Protein AF-0000000087013399 (afdb_homodimer)

Radius of gyration: 27.95 Å; Cα contacts (8 Å, |Δi|>4): 1144; chains: 2; bounding box: 46×100×59 Å

Nearest PDB structures (foldseek):
  3s5u-assembly1_G  TM=5.542E-01  e=2.482E-01  Enterococcus faecalis ATCC 4200
  5x6u-assembly1_B  TM=4.278E-01  e=9.136E-01  Homo sapiens
  2v7z-assembly2_B  TM=1.656E-01  e=6.035E-01  Rattus norvegicus
  7crw-assembly1_C  TM=3.397E-01  e=5.090E+00  Rattus norvegicus
  3s5u-assembly1_G  TM=5.541E-01  e=2.491E-01  Enterococcus faecalis ATCC 4200

Solvent-accessible surface area (backbone atoms only — not comparable to full-atom values): 28452 Å² total; per-residue (Å²): 86,38,39,37,38,40,44,94,94,44,77,40,62,33,52,67,58,29,40,67,35,60,33,93,57,11,62,61,50,52,52,48,52,45,46,52,38,42,34,59,43,66,54,72,89,50,44,84,62,46,81,42,36,91,44,35,67,63,28,42,49,51,43,49,40,51,49,52,30,49,46,39,20,48,55,25,53,51,17,53,41,70,44,76,39,35,36,36,37,42,48,92,44,37,34,37,41,37,38,34,59,43,40,41,49,49,60,49,69,44,77,70,57,76,78,83,84,69,41,69,41,70,67,19,29,45,52,49,42,52,55,52,58,72,69,50,85,60,39,47,60,47,52,41,54,64,32,43,25,12,42,44,24,72,45,22,53,36,33,31,52,50,93,76,70,87,68,39,59,60,58,59,42,21,56,49,20,59,35,46,51,70,41,71,37,58,59,72,41,73,51,73,57,97,89,37,43,35,39,29,36,94,77,14,37,26,46,71,90,22,52,34,40,68,54,56,39,38,60,43,38,49,50,54,50,47,53,50,36,69,70,43,41,72,57,25,30,40,37,33,28,44,82,64,59,69,43,32,73,70,47,47,54,52,47,51,54,44,60,72,66,33,51,38,34,47,29,42,23,17,54,64,53,77,87,74,134,85,38,40,36,35,39,43,93,94,43,78,40,61,33,53,66,58,30,38,66,33,60,33,94,58,11,63,60,48,51,51,48,52,44,44,52,38,41,34,59,44,66,54,71,88,52,46,87,61,44,80,43,36,91,45,35,67,63,29,41,49,51,44,49,39,50,48,51,29,50,45,40,21,49,54,25,52,49,17,54,41,70,45,75,38,36,37,34,38,42,48,92,43,38,34,37,40,36,38,34,59,43,45,42,49,50,59,49,69,44,79,69,58,76,77,82,85,68,41,69,42,71,66,20,29,44,51,50,43,53,54,53,59,72,68,50,85,59,39,46,60,47,50,41,54,65,33,43,26,11,44,45,24,72,44,22,53,36,33,31,54,49,93,75,69,88,68,38,59,61,58,60,42,22,56,51,21,59,34,46,49,69,40,71,37,58,60,72,41,73,50,73,56,97,89,38,44,35,38,30,37,94,79,14,36,26,46,71,91,22,52,33,40,68,54,56,39,40,60,42,39,49,49,55,49,46,55,50,35,70,69,43,40,71,58,25,29,39,38,32,28,45,81,63,58,67,43,29,73,69,48,48,54,50,48,50,55,43,59,72,65,33,48,37,34,46,28,42,21,17,56,63,53,76,88,74,134

Secondary structure (DSSP, 8-state):
-EEEEEETTEEEEEETTBEEEESTTHHHHHHHHHHHHHHHHHPPP-GGG---TTSHHHHHHHHHHHHHHHHHHHHHHHTT--EEEEEEEE-SSEEEEEEEEETEEEEEEEE----S---SSHHHHHHHHHHHHHHS--PEEEEE-TTHHHHHHHTGGGGB--SSS--S--GGGHHHHHHHTT--B-TTEEEEETTEEEEEETTEEEETTEEGGGS-HHHHHHHHHHHHHHH--TTEEEEEESTTTT--HHHHHHHHHHHHH--SEEEEEESS-----/-EEEEEETTEEEEEETTBEEEESTTHHHHHHHHHHHHHHHHHPPP-GGG---TTSHHHHHHHHHHHHHHHHHHHHHHHTT--EEEEEEEE-SSEEEEEEEEETEEEEEEEE----S---SSHHHHHHHHHHHHHHS--PEEEEE-TTHHHHHHHTGGGGB--SSS--S--GGGHHHHHHHTT--B-TTEEEEETTEEEEEETTEEEETTEEGGGS-HHHHHHHHHHHHHHH--TTEEEEEESTTTT--HHHHHHHHHHHHH--SEEEEEESS-----

Sequence (554 aa):
MIVRIFKDDETYVINNFNGNIYGSNAYEAGRVFYFIQKAIYSMPRLYGKVNDFKDPLDSWKRAFDETLSSMISLMLTEGRIKFYINFEIESEIFNIKGKIDGNKISLSSSLLKVPEGITNDLKGAILLDSFYFNHIERKRPFILPSARDGFLASFYKFVVFQSEGISGIPRSMGIAAEFINSISINPGYKDEILGHQIVVNNEGLFIDDQPAYNSSSELLSLFALKYFLLNTTSNDVLIIEDVEAHLSNEGKTLLNEYLKTAKCNIVFVSNYSKFSEMIVRIFKDDETYVINNFNGNIYGSNAYEAGRVFYFIQKAIYSMPRLYGKVNDFKDPLDSWKRAFDETLSSMISLMLTEGRIKFYINFEIESEIFNIKGKIDGNKISLSSSLLKVPEGITNDLKGAILLDSFYFNHIERKRPFILPSARDGFLASFYKFVVFQSEGISGIPRSMGIAAEFINSISINPGYKDEILGHQIVVNNEGLFIDDQPAYNSSSELLSLFALKYFLLNTTSNDVLIIEDVEAHLSNEGKTLLNEYLKTAKCNIVFVSNYSKFSE

Foldseek 3Di:
DWKWKDDDPDIDIDDPLADEQEAQCQQLRLVVVQLLLQLLLPPDQQLVVQDFLVCLPVSSQVSVQVSSQVSQLVLCVLQVHFDFIWMKDDDPFKIKTWTGGTSGIHMGMGGRDDDPDQHSDSVNSVVRRCVVNVRDQRFAEAEAAPCQLVLCLVPQQQLEADPDDDGFDGSNNRNSRRHSVVHYDYAQDWDDDPRWIWHQHNRGIDINNHRSNPDASLVSLLVSLLVDQQPDAQSHRYEYEPSCPRHDPSSVVVSVVSNVNGHYHYYYTYHPDTDDD/DWKWKDDDPDIDIDDPLADEQEAQCQQLRLVVVQLLLQLLLPPDQQLVVQDFLVCLPVSSQVSVQVSSQVSQLVLCVLQVHFDFIWMKDDDPFKIKTWTGGTSGIHMGMGGRDDDPDQHSDSVNSVVRRCVVNVRDQRFAEAEAAPCQLVLCLVPQQQLEADPDDDGFDGSNNHNSRRHSVVHYDYAPDWDDDPRWIWHQHNRGIDINNHRSNPDASLVSLLVSLLVDQQPDAQSHRYEYEPSCPRHDPSSVVVSVVSNVNGHYHYYYTYHPDTDDD

Structure (mmCIF, N/CA/C/O backbone):
data_AF-0000000087013399-model_v1
#
loop_
_entity.id
_entity.type
_entity.pdbx_description
1 polymer 'ATPase AAA-type core domain-containing protein'
#
loop_
_atom_site.group_PDB
_atom_site.id
_atom_site.type_symbol
_atom_site.label_atom_id
_atom_site.label_alt_id
_atom_site.label_comp_id
_atom_site.label_asym_id
_atom_site.label_entity_id
_atom_site.label_seq_id
_atom_site.pdbx_PDB_ins_code
_atom_site.Cartn_x
_atom_site.Cartn_y
_atom_site.Cartn_z
_atom_site.occupancy
_atom_site.B_iso_or_equiv
_atom_site.auth_seq_id
_atom_site.auth_comp_id
_atom_site.auth_asym_id
_atom_site.auth_atom_id
_atom_site.pdbx_PDB_model_num
ATOM 1 N N . MET A 1 1 ? 5.926 23.656 22.219 1 91.88 1 MET A N 1
ATOM 2 C CA . MET A 1 1 ? 4.621 23.703 21.562 1 91.88 1 MET A CA 1
ATOM 3 C C . MET A 1 1 ? 3.842 22.422 21.812 1 91.88 1 MET A C 1
ATOM 5 O O . MET A 1 1 ? 4.398 21.328 21.719 1 91.88 1 MET A O 1
ATOM 9 N N . ILE A 1 2 ? 2.557 22.578 22.25 1 96 2 ILE A N 1
ATOM 10 C CA . ILE A 1 2 ? 1.68 21.438 22.5 1 96 2 ILE A CA 1
ATOM 11 C C . ILE A 1 2 ? 0.491 21.469 21.547 1 96 2 ILE A C 1
ATOM 13 O O . ILE A 1 2 ? -0.173 22.5 21.422 1 96 2 ILE A O 1
ATOM 17 N N . VAL A 1 3 ? 0.306 20.406 20.859 1 97.25 3 VAL A N 1
ATOM 18 C CA . VAL A 1 3 ? -0.845 20.281 19.969 1 97.25 3 VAL A CA 1
ATOM 19 C C . VAL A 1 3 ? -1.805 19.234 20.5 1 97.25 3 VAL A C 1
ATOM 21 O O . VAL A 1 3 ? -1.392 18.109 20.828 1 97.25 3 VAL A O 1
ATOM 24 N N . ARG A 1 4 ? -3.023 19.609 20.656 1 98 4 ARG A N 1
ATOM 25 C CA . ARG A 1 4 ? -4.078 18.688 21.078 1 98 4 ARG A CA 1
ATOM 26 C C . ARG A 1 4 ? -5.117 18.516 19.969 1 98 4 ARG A C 1
ATOM 28 O O . ARG A 1 4 ? -5.551 19.5 19.359 1 98 4 ARG A O 1
ATOM 35 N N . ILE A 1 5 ? -5.406 17.344 19.688 1 97.75 5 ILE A N 1
ATOM 36 C CA . ILE A 1 5 ? -6.43 17 18.703 1 97.75 5 ILE A CA 1
ATOM 37 C C . ILE A 1 5 ? -7.574 16.266 19.406 1 97.75 5 ILE A C 1
ATOM 39 O O . ILE A 1 5 ? -7.348 15.312 20.156 1 97.75 5 ILE A O 1
ATOM 43 N N . PHE A 1 6 ? -8.781 16.719 19.172 1 97.12 6 PHE A N 1
ATOM 44 C CA . PHE A 1 6 ? -9.969 16.188 19.828 1 97.12 6 PHE A CA 1
ATOM 45 C C . PHE A 1 6 ? -10.898 15.531 18.812 1 97.12 6 PHE A C 1
ATOM 47 O O . PHE A 1 6 ? -11.375 16.188 17.875 1 97.12 6 PHE A O 1
ATOM 54 N N . LYS A 1 7 ? -11.125 14.336 18.938 1 94.25 7 LYS A N 1
ATOM 55 C CA . LYS A 1 7 ? -12.062 13.602 18.094 1 94.25 7 LYS A CA 1
ATOM 56 C C . LYS A 1 7 ? -12.898 12.633 18.922 1 94.25 7 LYS A C 1
ATOM 58 O O . LYS A 1 7 ? -12.359 11.766 19.609 1 94.25 7 LYS A O 1
ATOM 63 N N . ASP A 1 8 ? -14.188 12.922 18.766 1 88.81 8 ASP A N 1
ATOM 64 C CA . ASP A 1 8 ? -15.125 12.141 19.562 1 88.81 8 ASP A CA 1
ATOM 65 C C . ASP A 1 8 ? -14.773 12.195 21.047 1 88.81 8 ASP A C 1
ATOM 67 O O . ASP A 1 8 ? -14.664 13.281 21.625 1 88.81 8 ASP A O 1
ATOM 71 N N . ASP A 1 9 ? -14.469 11.062 21.688 1 88.69 9 ASP A N 1
ATOM 72 C CA . ASP A 1 9 ? -14.18 11.047 23.125 1 88.69 9 ASP A CA 1
ATOM 73 C C . ASP A 1 9 ? -12.688 10.852 23.375 1 88.69 9 ASP A C 1
ATOM 75 O O . ASP A 1 9 ? -12.289 10.523 24.5 1 88.69 9 ASP A O 1
ATOM 79 N N . GLU A 1 10 ? -11.922 11.125 22.328 1 92.81 10 GLU A N 1
ATOM 80 C CA . GLU A 1 10 ? -10.492 10.906 22.484 1 92.81 10 GLU A CA 1
ATOM 81 C C . GLU A 1 10 ? -9.711 12.211 22.312 1 92.81 10 GLU A C 1
ATOM 83 O O . GLU A 1 10 ? -10.102 13.078 21.516 1 92.81 10 GLU A O 1
ATOM 88 N N . THR A 1 11 ? -8.688 12.359 23.125 1 96 11 THR A N 1
ATOM 89 C CA . THR A 1 11 ? -7.75 13.477 23.016 1 96 11 THR A CA 1
ATOM 90 C C . THR A 1 11 ? -6.34 12.969 22.719 1 96 11 THR A C 1
ATOM 92 O O . THR A 1 11 ? -5.824 12.117 23.453 1 96 11 THR A O 1
ATOM 95 N N . TYR A 1 12 ? -5.824 13.445 21.672 1 96.38 12 TYR A N 1
ATOM 96 C CA . TYR A 1 12 ? -4.445 13.133 21.312 1 96.38 12 TYR A CA 1
ATOM 97 C C . TYR A 1 12 ? -3.527 14.32 21.578 1 96.38 12 TYR A C 1
ATOM 99 O O . TYR A 1 12 ? -3.873 15.461 21.25 1 96.38 12 TYR A O 1
ATOM 107 N N . VAL A 1 13 ? -2.357 14 22.188 1 96.75 13 VAL A N 1
ATOM 108 C CA . VAL A 1 13 ? -1.463 15.086 22.562 1 96.75 13 VAL A CA 1
ATOM 109 C C . VAL A 1 13 ? -0.094 14.875 21.922 1 96.75 13 VAL A C 1
ATOM 111 O O . VAL A 1 13 ? 0.481 13.789 22 1 96.75 13 VAL A O 1
ATOM 114 N N . ILE A 1 14 ? 0.369 15.82 21.234 1 97.06 14 ILE A N 1
ATOM 115 C CA . ILE A 1 14 ? 1.719 15.891 20.688 1 97.06 14 ILE A CA 1
ATOM 116 C C . ILE A 1 14 ? 2.506 17 21.391 1 97.06 14 ILE A C 1
ATOM 118 O O . ILE A 1 14 ? 2.117 18.156 21.344 1 97.06 14 ILE A O 1
ATOM 122 N N . ASN A 1 15 ? 3.602 16.609 22.047 1 96.62 15 ASN A N 1
ATOM 123 C CA . ASN A 1 15 ? 4.43 17.547 22.781 1 96.62 15 ASN A CA 1
ATOM 124 C C . ASN A 1 15 ? 5.766 17.797 22.094 1 96.62 15 ASN A C 1
ATOM 126 O O . ASN A 1 15 ? 6.566 16.875 21.938 1 96.62 15 ASN A O 1
ATOM 130 N N . ASN A 1 16 ? 6.012 19.031 21.75 1 95.44 16 ASN A N 1
ATOM 131 C CA . ASN A 1 16 ? 7.27 19.438 21.125 1 95.44 16 ASN A CA 1
ATOM 132 C C . ASN A 1 16 ? 7.613 18.531 19.938 1 95.44 16 ASN A C 1
ATOM 134 O O . ASN A 1 16 ? 8.727 18.016 19.844 1 95.44 16 ASN A O 1
ATOM 138 N N . PHE A 1 17 ? 6.59 18.219 19.156 1 95.81 17 PHE A N 1
ATOM 139 C CA . PHE A 1 17 ? 6.68 17.516 17.875 1 95.81 17 PHE A CA 1
ATOM 140 C C . PHE A 1 17 ? 7.047 16.047 18.078 1 95.81 17 PHE A C 1
ATOM 142 O O . PHE A 1 17 ? 7.535 15.391 17.172 1 95.81 17 PHE A O 1
ATOM 149 N N . ASN A 1 18 ? 6.887 15.578 19.312 1 95.5 18 ASN A N 1
ATOM 150 C CA . ASN A 1 18 ? 7.066 14.156 19.625 1 95.5 18 ASN A CA 1
ATOM 151 C C . ASN A 1 18 ? 5.824 13.562 20.266 1 95.5 18 ASN A C 1
ATOM 153 O O . ASN A 1 18 ? 5.094 14.25 20.984 1 95.5 18 ASN A O 1
ATOM 157 N N . GLY A 1 19 ? 5.578 12.344 19.875 1 93.25 19 GLY A N 1
ATOM 158 C CA . GLY A 1 19 ? 4.473 11.711 20.578 1 93.25 19 GLY A CA 1
ATOM 159 C C . GLY A 1 19 ? 3.977 10.453 19.891 1 93.25 19 GLY A C 1
ATOM 160 O O . GLY A 1 19 ? 4.547 10.023 18.875 1 93.25 19 GLY A O 1
ATOM 161 N N . ASN A 1 20 ? 3.043 9.82 20.547 1 94.81 20 ASN A N 1
ATOM 162 C CA . ASN A 1 20 ? 2.326 8.648 20.047 1 94.81 20 ASN A CA 1
ATOM 163 C C . ASN A 1 20 ? 0.825 8.914 19.953 1 94.81 20 ASN A C 1
ATOM 165 O O . ASN A 1 20 ? 0.182 9.227 20.953 1 94.81 20 ASN A O 1
ATOM 169 N N . ILE A 1 21 ? 0.412 8.859 18.781 1 95.31 21 ILE A N 1
ATOM 170 C CA . ILE A 1 21 ? -1.025 8.945 18.531 1 95.31 21 ILE A CA 1
ATOM 171 C C . ILE A 1 21 ? -1.599 7.543 18.344 1 95.31 21 ILE A C 1
ATOM 173 O O . ILE A 1 21 ? -1.325 6.891 17.328 1 95.31 21 ILE A O 1
ATOM 177 N N . TYR A 1 22 ? -2.391 7.121 19.297 1 92.75 22 TYR A N 1
ATOM 178 C CA . TYR A 1 22 ? -2.918 5.758 19.281 1 92.75 22 TYR A CA 1
ATOM 179 C C . TYR A 1 22 ? -4.41 5.75 19.594 1 92.75 22 TYR A C 1
ATOM 181 O O . TYR A 1 22 ? -4.879 6.512 20.438 1 92.75 22 TYR A O 1
ATOM 189 N N . GLY A 1 23 ? -5.105 4.891 18.812 1 88.19 23 GLY A N 1
ATOM 190 C CA . GLY A 1 23 ? -6.539 4.781 19.031 1 88.19 23 GLY A CA 1
ATOM 191 C C . GLY A 1 23 ? -7.332 4.734 17.75 1 88.19 23 GLY A C 1
ATOM 192 O O . GLY A 1 23 ? -6.762 4.781 16.656 1 88.19 23 GLY A O 1
ATOM 193 N N . SER A 1 24 ? -8.578 4.691 17.766 1 85.06 24 SER A N 1
ATOM 194 C CA . SER A 1 24 ? -9.477 4.422 16.641 1 85.06 24 SER A CA 1
ATOM 195 C C . SER A 1 24 ? -9.414 5.539 15.602 1 85.06 24 SER A C 1
ATOM 197 O O . SER A 1 24 ? -9.641 5.305 14.414 1 85.06 24 SER A O 1
ATOM 199 N N . ASN A 1 25 ? -9.016 6.727 16.047 1 90.56 25 ASN A N 1
ATOM 200 C CA . ASN A 1 25 ? -8.984 7.867 15.141 1 90.56 25 ASN A CA 1
ATOM 201 C C . ASN A 1 25 ? -7.562 8.391 14.953 1 90.56 25 ASN A C 1
ATOM 203 O O . ASN A 1 25 ? -7.367 9.562 14.617 1 90.56 25 ASN A O 1
ATOM 207 N N . ALA A 1 26 ? -6.641 7.512 15.164 1 93.94 26 ALA A N 1
ATOM 208 C CA . ALA A 1 26 ? -5.246 7.938 15.188 1 93.94 26 ALA A CA 1
ATOM 209 C C . ALA A 1 26 ? -4.805 8.445 13.82 1 93.94 26 ALA A C 1
ATOM 211 O O . ALA A 1 26 ? -4.117 9.469 13.719 1 93.94 26 ALA A O 1
ATOM 212 N N . TYR A 1 27 ? -5.207 7.785 12.742 1 94.56 27 TYR A N 1
ATOM 213 C CA . TYR A 1 27 ? -4.793 8.195 11.398 1 94.56 27 TYR A CA 1
ATOM 214 C C . TYR A 1 27 ? -5.277 9.609 11.094 1 94.56 27 TYR A C 1
ATOM 216 O O . TYR A 1 27 ? -4.504 10.445 10.625 1 94.56 27 TYR A O 1
ATOM 224 N N . GLU A 1 28 ? -6.527 9.812 11.414 1 94.94 28 GLU A N 1
ATOM 225 C CA . GLU A 1 28 ? -7.086 11.141 11.164 1 94.94 28 GLU A CA 1
ATOM 226 C C . GLU A 1 28 ? -6.359 12.211 11.977 1 94.94 28 GLU A C 1
ATOM 228 O O . GLU A 1 28 ? -5.992 13.258 11.453 1 94.94 28 GLU A O 1
ATOM 233 N N . ALA A 1 29 ? -6.121 11.906 13.234 1 97.06 29 ALA A N 1
ATOM 234 C CA . ALA A 1 29 ? -5.441 12.852 14.117 1 97.06 29 ALA A CA 1
ATOM 235 C C . ALA A 1 29 ? -4.031 13.156 13.617 1 97.06 29 ALA A C 1
ATOM 237 O O . ALA A 1 29 ? -3.611 14.312 13.586 1 97.06 29 ALA A O 1
ATOM 238 N N . GLY A 1 30 ? -3.307 12.094 13.281 1 97.75 30 GLY A N 1
ATOM 239 C CA . GLY A 1 30 ? -1.959 12.273 12.766 1 97.75 30 GLY A CA 1
ATOM 240 C C . GLY A 1 30 ? -1.909 13.094 11.492 1 97.75 30 GLY A C 1
ATOM 241 O O . GLY A 1 30 ? -1.043 13.961 11.336 1 97.75 30 GLY A O 1
ATOM 242 N N . ARG A 1 31 ? -2.814 12.891 10.617 1 98.19 31 ARG A N 1
ATOM 243 C CA . ARG A 1 31 ? -2.861 13.594 9.336 1 98.19 31 ARG A CA 1
ATOM 244 C C . ARG A 1 31 ? -3.27 15.055 9.531 1 98.19 31 ARG A C 1
ATOM 246 O O . ARG A 1 31 ? -2.754 15.938 8.844 1 98.19 31 ARG A O 1
ATOM 253 N N . VAL A 1 32 ? -4.148 15.273 10.461 1 98.31 32 VAL A N 1
ATOM 254 C CA . VAL A 1 32 ? -4.512 16.656 10.781 1 98.31 32 VAL A CA 1
ATOM 255 C C . VAL A 1 32 ? -3.289 17.391 11.312 1 98.31 32 VAL A C 1
ATOM 257 O O . VAL A 1 32 ? -3.02 18.531 10.898 1 98.31 32 VAL A O 1
ATOM 260 N N . PHE A 1 33 ? -2.607 16.781 12.234 1 98.38 33 PHE A N 1
ATOM 261 C CA . PHE A 1 33 ? -1.384 17.391 12.742 1 98.38 33 PHE A CA 1
ATOM 262 C C . PHE A 1 33 ? -0.439 17.734 11.594 1 98.38 33 PHE A C 1
ATOM 264 O O . PHE A 1 33 ? 0.147 18.828 11.578 1 98.38 33 PHE A O 1
ATOM 271 N N . TYR A 1 34 ? -0.305 16.828 10.648 1 98.69 34 TYR A N 1
ATOM 272 C CA . TYR A 1 34 ? 0.55 17.047 9.492 1 98.69 34 TYR A CA 1
ATOM 273 C C . TYR A 1 34 ? 0.141 18.312 8.75 1 98.69 34 TYR A C 1
ATOM 275 O O . TYR A 1 34 ? 0.977 19.188 8.477 1 98.69 34 TYR A O 1
ATOM 283 N N . PHE A 1 35 ? -1.103 18.453 8.445 1 98.5 35 PHE A N 1
ATOM 284 C CA . PHE A 1 35 ? -1.549 19.578 7.609 1 98.5 35 PHE A CA 1
ATOM 285 C C . PHE A 1 35 ? -1.484 20.891 8.383 1 98.5 35 PHE A C 1
ATOM 287 O O . PHE A 1 35 ? -1.215 21.938 7.801 1 98.5 35 PHE A O 1
ATOM 294 N N . ILE A 1 36 ? -1.749 20.812 9.656 1 97.69 36 ILE A N 1
ATOM 295 C CA . ILE A 1 36 ? -1.581 22 10.477 1 97.69 36 ILE A CA 1
ATOM 296 C C . ILE A 1 36 ? -0.122 22.453 10.438 1 97.69 36 ILE A C 1
ATOM 298 O O . ILE A 1 36 ? 0.168 23.625 10.195 1 97.69 36 ILE A O 1
ATOM 302 N N . GLN A 1 37 ? 0.724 21.531 10.648 1 97.62 37 GLN A N 1
ATOM 303 C CA . GLN A 1 37 ? 2.148 21.844 10.672 1 97.62 37 GLN A CA 1
ATOM 304 C C . GLN A 1 37 ? 2.637 22.312 9.305 1 97.62 37 GLN A C 1
ATOM 306 O O . GLN A 1 37 ? 3.488 23.203 9.219 1 97.62 37 GLN A O 1
ATOM 311 N N . LYS A 1 38 ? 2.123 21.672 8.305 1 98.06 38 LYS A N 1
ATOM 312 C CA . LYS A 1 38 ? 2.486 22.078 6.953 1 98.06 38 LYS A CA 1
ATOM 313 C C . LYS A 1 38 ? 2.074 23.531 6.688 1 98.06 38 LYS A C 1
ATOM 315 O O . LYS A 1 38 ? 2.836 24.297 6.098 1 98.06 38 LYS A O 1
ATOM 320 N N . ALA A 1 39 ? 0.937 23.875 7.121 1 97.62 39 ALA A N 1
ATOM 321 C CA . ALA A 1 39 ? 0.451 25.25 6.953 1 97.62 39 ALA A CA 1
ATOM 322 C C . ALA A 1 39 ? 1.309 26.234 7.742 1 97.62 39 ALA A C 1
ATOM 324 O O . ALA A 1 39 ? 1.69 27.281 7.227 1 97.62 39 ALA A O 1
ATOM 325 N N . ILE A 1 40 ? 1.596 25.859 8.953 1 96.19 40 ILE A N 1
ATOM 326 C CA . ILE A 1 40 ? 2.406 26.719 9.797 1 96.19 40 ILE A CA 1
ATOM 327 C C . ILE A 1 40 ? 3.789 26.906 9.18 1 96.19 40 ILE A C 1
ATOM 329 O O . ILE A 1 40 ? 4.297 28.031 9.109 1 96.19 40 ILE A O 1
ATOM 333 N N . TYR A 1 41 ? 4.32 25.844 8.719 1 96.56 41 TYR A N 1
ATOM 334 C CA . TYR A 1 41 ? 5.645 25.859 8.109 1 96.56 41 TYR A CA 1
ATOM 335 C C . TYR A 1 41 ? 5.664 26.75 6.871 1 96.56 41 TYR A C 1
ATOM 337 O O . TYR A 1 41 ? 6.633 27.469 6.629 1 96.56 41 TYR A O 1
ATOM 345 N N . SER A 1 42 ? 4.637 26.688 6.113 1 96.19 42 SER A N 1
ATOM 346 C CA . SER A 1 42 ? 4.609 27.344 4.809 1 96.19 42 SER A CA 1
ATOM 347 C C . SER A 1 42 ? 4.043 28.766 4.914 1 96.19 42 SER A C 1
ATOM 349 O O . SER A 1 42 ? 3.928 29.469 3.906 1 96.19 42 SER A O 1
ATOM 351 N N . MET A 1 43 ? 3.672 29.172 6.02 1 95.12 43 MET A N 1
ATOM 352 C CA . MET A 1 43 ? 3.016 30.469 6.191 1 95.12 43 MET A CA 1
ATOM 353 C C . MET A 1 43 ? 3.943 31.609 5.781 1 95.12 43 MET A C 1
ATOM 355 O O . MET A 1 43 ? 5.082 31.672 6.246 1 95.12 43 MET A O 1
ATOM 359 N N . PRO A 1 44 ? 3.453 32.469 4.996 1 94.75 44 PRO A N 1
ATOM 360 C CA . PRO A 1 44 ? 4.254 33.656 4.645 1 94.75 44 PRO A CA 1
ATOM 361 C C . PRO A 1 44 ? 4.234 34.719 5.73 1 94.75 44 PRO A C 1
ATOM 363 O O . PRO A 1 44 ? 3.461 34.625 6.688 1 94.75 44 PRO A O 1
ATOM 366 N N . ARG A 1 45 ? 5.117 35.688 5.516 1 95.06 45 ARG A N 1
ATOM 367 C CA . ARG A 1 45 ? 5.039 36.875 6.379 1 95.06 45 ARG A CA 1
ATOM 368 C C . ARG A 1 45 ? 3.713 37.594 6.195 1 95.06 45 ARG A C 1
ATOM 370 O O . ARG A 1 45 ? 3.162 37.625 5.094 1 95.06 45 ARG A O 1
ATOM 377 N N . LEU A 1 46 ? 3.291 38.25 7.211 1 95.69 46 LEU A N 1
ATOM 378 C CA . LEU A 1 46 ? 1.915 38.719 7.172 1 95.69 46 LEU A CA 1
ATOM 379 C C . LEU A 1 46 ? 1.866 40.25 7.312 1 95.69 46 LEU A C 1
ATOM 381 O O . LEU A 1 46 ? 0.793 40.844 7.227 1 95.69 46 LEU A O 1
ATOM 385 N N . TYR A 1 47 ? 2.965 40.938 7.52 1 92.62 47 TYR A N 1
ATOM 386 C CA . TYR A 1 47 ? 2.949 42.344 7.773 1 92.62 47 TYR A CA 1
ATOM 387 C C . TYR A 1 47 ? 2.326 43.125 6.605 1 92.62 47 TYR A C 1
ATOM 389 O O . TYR A 1 47 ? 1.723 44.156 6.793 1 92.62 47 TYR A O 1
ATOM 397 N N . GLY A 1 48 ? 2.41 42.594 5.434 1 90.75 48 GLY A N 1
ATOM 398 C CA . GLY A 1 48 ? 1.804 43.219 4.258 1 90.75 48 GLY A CA 1
ATOM 399 C C . GLY A 1 48 ? 0.296 43.062 4.215 1 90.75 48 GLY A C 1
ATOM 400 O O . GLY A 1 48 ? -0.385 43.75 3.455 1 90.75 48 GLY A O 1
ATOM 401 N N . LYS A 1 49 ? -0.214 42.25 4.996 1 92.25 49 LYS A N 1
ATOM 402 C CA . LYS A 1 49 ? -1.651 42 5.027 1 92.25 49 LYS A CA 1
ATOM 403 C C . LYS A 1 49 ? -2.33 42.812 6.121 1 92.25 49 LYS A C 1
ATOM 405 O O . LYS A 1 49 ? -3.561 42.844 6.211 1 92.25 49 LYS A O 1
ATOM 410 N N . VAL A 1 50 ? -1.569 43.375 6.941 1 91.19 50 VAL A N 1
ATOM 411 C CA . VAL A 1 50 ? -2.117 44.25 7.98 1 91.19 50 VAL A CA 1
ATOM 412 C C . VAL A 1 50 ? -2.697 45.5 7.348 1 91.19 50 VAL A C 1
ATOM 414 O O . VAL A 1 50 ? -1.968 46.312 6.738 1 91.19 50 VAL A O 1
ATOM 417 N N . ASN A 1 51 ? -3.984 45.719 7.516 1 87.38 51 ASN A N 1
ATOM 418 C CA . ASN A 1 51 ? -4.652 46.781 6.809 1 87.38 51 ASN A CA 1
ATOM 419 C C . ASN A 1 51 ? -5.137 47.875 7.77 1 87.38 51 ASN A C 1
ATOM 421 O O . ASN A 1 51 ? -5.512 48.969 7.348 1 87.38 51 ASN A O 1
ATOM 425 N N . ASP A 1 52 ? -5.227 47.531 9.023 1 89.25 52 ASP A N 1
ATOM 426 C CA . ASP A 1 52 ? -5.645 48.5 10.031 1 89.25 52 ASP A CA 1
ATOM 427 C C . ASP A 1 52 ? -4.504 48.812 11 1 89.25 52 ASP A C 1
ATOM 429 O O . ASP A 1 52 ? -4.266 48.062 11.953 1 89.25 52 ASP A O 1
ATOM 433 N N . PHE A 1 53 ? -3.93 50 10.891 1 89.56 53 PHE A N 1
ATOM 434 C CA . PHE A 1 53 ? -2.76 50.344 11.688 1 89.56 53 PHE A CA 1
ATOM 435 C C . PHE A 1 53 ? -3.176 51.031 12.984 1 89.56 53 PHE A C 1
ATOM 437 O O . PHE A 1 53 ? -2.346 51.25 13.867 1 89.56 53 PHE A O 1
ATOM 444 N N . LYS A 1 54 ? -4.43 51.312 13.133 1 89.94 54 LYS A N 1
ATOM 445 C CA . LYS A 1 54 ? -4.906 51.875 14.398 1 89.94 54 LYS A CA 1
ATOM 446 C C . LYS A 1 54 ? -4.836 50.812 15.508 1 89.94 54 LYS A C 1
ATOM 448 O O . LYS A 1 54 ? -4.715 51.156 16.688 1 89.94 54 LYS A O 1
ATOM 453 N N . ASP A 1 55 ? -5 49.625 15.109 1 91.5 55 ASP A N 1
ATOM 454 C CA . ASP A 1 55 ? -4.844 48.469 15.984 1 91.5 55 ASP A CA 1
ATOM 455 C C . ASP A 1 55 ? -4.055 47.344 15.305 1 91.5 55 ASP A C 1
ATOM 457 O O . ASP A 1 55 ? -4.617 46.312 14.93 1 91.5 55 ASP A O 1
ATOM 461 N N . PRO A 1 56 ? -2.818 47.625 15.227 1 92.12 56 PRO A N 1
ATOM 462 C CA . PRO A 1 56 ? -1.987 46.688 14.469 1 92.12 56 PRO A CA 1
ATOM 463 C C . PRO A 1 56 ? -2.008 45.25 15.047 1 92.12 56 PRO A C 1
ATOM 465 O O . PRO A 1 56 ? -1.914 44.281 14.297 1 92.12 56 PRO A O 1
ATOM 468 N N . LEU A 1 57 ? -2.162 45.156 16.312 1 93.38 57 LEU A N 1
ATOM 469 C CA . LEU A 1 57 ? -2.166 43.844 16.969 1 93.38 57 LEU A CA 1
ATOM 470 C C . LEU A 1 57 ? -3.363 43.031 16.516 1 93.38 57 LEU A C 1
ATOM 472 O O . LEU A 1 57 ? -3.209 41.875 16.125 1 93.38 57 LEU A O 1
ATOM 476 N N . ASP A 1 58 ? -4.512 43.656 16.594 1 94 58 ASP A N 1
ATOM 477 C CA . ASP A 1 58 ? -5.73 42.969 16.188 1 94 58 ASP A CA 1
ATOM 478 C C . ASP A 1 58 ? -5.727 42.688 14.688 1 94 58 ASP A C 1
ATOM 480 O O . ASP A 1 58 ? -6.191 41.625 14.242 1 94 58 ASP A O 1
ATOM 484 N N . SER A 1 59 ? -5.23 43.562 13.961 1 95.25 59 SER A N 1
ATOM 485 C CA . SER A 1 59 ? -5.164 43.375 12.516 1 95.25 59 SER A CA 1
ATOM 486 C C . SER A 1 59 ? -4.223 42.25 12.133 1 95.25 59 SER A C 1
ATOM 488 O O . SER A 1 59 ? -4.527 41.438 11.242 1 95.25 59 SER A O 1
ATOM 490 N N . TRP A 1 60 ? -3.086 42.156 12.75 1 95.31 60 TRP A N 1
ATOM 491 C CA . TRP A 1 60 ? -2.143 41.062 12.5 1 95.31 60 TRP A CA 1
ATOM 492 C C . TRP A 1 60 ? -2.752 39.719 12.867 1 95.31 60 TRP A C 1
ATOM 494 O O . TRP A 1 60 ? -2.629 38.75 12.117 1 95.31 60 TRP A O 1
ATOM 504 N N . LYS A 1 61 ? -3.379 39.719 13.977 1 95.75 61 LYS A N 1
ATOM 505 C CA . LYS A 1 61 ? -4.02 38.5 14.438 1 95.75 61 LYS A CA 1
ATOM 506 C C . LYS A 1 61 ? -5.062 38.031 13.438 1 95.75 61 LYS A C 1
ATOM 508 O O . LYS A 1 61 ? -5.113 36.812 13.125 1 95.75 61 LYS A O 1
ATOM 513 N N . ARG A 1 62 ? -5.879 38.906 13.008 1 96.5 62 ARG A N 1
ATOM 514 C CA . ARG A 1 62 ? -6.895 38.562 12.016 1 96.5 62 ARG A CA 1
ATOM 515 C C . ARG A 1 62 ? -6.258 38.031 10.734 1 96.5 62 ARG A C 1
ATOM 517 O O . ARG A 1 62 ? -6.734 37.062 10.164 1 96.5 62 ARG A O 1
ATOM 524 N N . ALA A 1 63 ? -5.191 38.656 10.336 1 96.44 63 ALA A N 1
ATOM 525 C CA . ALA A 1 63 ? -4.473 38.188 9.148 1 96.44 63 ALA A CA 1
ATOM 526 C C . ALA A 1 63 ? -3.902 36.781 9.352 1 96.44 63 ALA A C 1
ATOM 528 O O . ALA A 1 63 ? -3.934 35.969 8.438 1 96.44 63 ALA A O 1
ATOM 529 N N . PHE A 1 64 ? -3.379 36.594 10.492 1 96.62 64 PHE A N 1
ATOM 530 C CA . PHE A 1 64 ? -2.809 35.312 10.836 1 96.62 64 PHE A CA 1
ATOM 531 C C . PHE A 1 64 ? -3.877 34.219 10.797 1 96.62 64 PHE A C 1
ATOM 533 O O . PHE A 1 64 ? -3.701 33.188 10.133 1 96.62 64 PHE A O 1
ATOM 540 N N . ASP A 1 65 ? -4.973 34.469 11.492 1 97.94 65 ASP A N 1
ATOM 541 C CA . ASP A 1 65 ? -6.059 33.469 11.57 1 97.94 65 ASP A CA 1
ATOM 542 C C . ASP A 1 65 ? -6.617 33.188 10.18 1 97.94 65 ASP A C 1
ATOM 544 O O . ASP A 1 65 ? -6.828 32 9.836 1 97.94 65 ASP A O 1
ATOM 548 N N . GLU A 1 66 ? -6.789 34.188 9.422 1 97.62 66 GLU A N 1
ATOM 549 C CA . GLU A 1 66 ? -7.355 34.031 8.078 1 97.62 66 GLU A CA 1
ATOM 550 C C . GLU A 1 66 ? -6.402 33.281 7.16 1 97.62 66 GLU A C 1
ATOM 552 O O . GLU A 1 66 ? -6.828 32.406 6.406 1 97.62 66 GLU A O 1
ATOM 557 N N . THR A 1 67 ? -5.199 33.625 7.254 1 97.56 67 THR A N 1
ATOM 558 C CA . THR A 1 67 ? -4.215 33 6.379 1 97.56 67 THR A CA 1
ATOM 559 C C . THR A 1 67 ? -4.039 31.516 6.734 1 97.56 67 THR A C 1
ATOM 561 O O . THR A 1 67 ? -4.039 30.656 5.852 1 97.56 67 THR A O 1
ATOM 564 N N . LEU A 1 68 ? -3.904 31.234 7.992 1 97.44 68 LEU A N 1
ATOM 565 C CA . LEU A 1 68 ? -3.73 29.859 8.43 1 97.44 68 LEU A CA 1
ATOM 566 C C . LEU A 1 68 ? -4.938 29 8.039 1 97.44 68 LEU A C 1
ATOM 568 O O . LEU A 1 68 ? -4.785 27.922 7.484 1 97.44 68 LEU A O 1
ATOM 572 N N . SER A 1 69 ? -6.082 29.484 8.305 1 98.31 69 SER A N 1
ATOM 573 C CA . SER A 1 69 ? -7.309 28.766 7.984 1 98.31 69 SER A CA 1
ATOM 574 C C . SER A 1 69 ? -7.43 28.516 6.48 1 98.31 69 SER A C 1
ATOM 576 O O . SER A 1 69 ? -7.777 27.422 6.051 1 98.31 69 SER A O 1
ATOM 578 N N . SER A 1 70 ? -7.125 29.531 5.727 1 98.06 70 SER A N 1
ATOM 579 C CA . SER A 1 70 ? -7.234 29.422 4.273 1 98.06 70 SER A CA 1
ATOM 580 C C . SER A 1 70 ? -6.223 28.422 3.713 1 98.06 70 SER A C 1
ATOM 582 O O . SER A 1 70 ? -6.531 27.672 2.785 1 98.06 70 SER A O 1
ATOM 584 N N . MET A 1 71 ? -5.059 28.438 4.25 1 98.19 71 MET A N 1
ATOM 585 C CA . MET A 1 71 ? -4.012 27.547 3.771 1 98.19 71 MET A CA 1
ATOM 586 C C . MET A 1 71 ? -4.379 26.078 4.023 1 98.19 71 MET A C 1
ATOM 588 O O . MET A 1 71 ? -4.27 25.25 3.125 1 98.19 71 MET A O 1
ATOM 592 N N . ILE A 1 72 ? -4.836 25.797 5.188 1 98.38 72 ILE A N 1
ATOM 593 C CA . ILE A 1 72 ? -5.23 24.422 5.504 1 98.38 72 ILE A CA 1
ATOM 594 C C . ILE A 1 72 ? -6.406 24.016 4.625 1 98.38 72 ILE A C 1
ATOM 596 O O . ILE A 1 72 ? -6.402 22.922 4.043 1 98.38 72 ILE A O 1
ATOM 600 N N . SER A 1 73 ? -7.336 24.859 4.523 1 98.44 73 SER A N 1
ATOM 601 C CA . SER A 1 73 ? -8.508 24.578 3.701 1 98.44 73 SER A CA 1
ATOM 602 C C . SER A 1 73 ? -8.117 24.297 2.254 1 98.44 73 SER A C 1
ATOM 604 O O . SER A 1 73 ? -8.648 23.375 1.624 1 98.44 73 SER A O 1
ATOM 606 N N . LEU A 1 74 ? -7.266 25.078 1.769 1 98 74 LEU A N 1
ATOM 607 C CA . LEU A 1 74 ? -6.812 24.922 0.392 1 98 74 LEU A CA 1
ATOM 608 C C . LEU A 1 74 ? -6.113 23.578 0.203 1 98 74 LEU A C 1
ATOM 610 O O . LEU A 1 74 ? -6.363 22.875 -0.782 1 98 74 LEU A O 1
ATOM 614 N N . MET A 1 75 ? -5.246 23.203 1.088 1 97.81 75 MET A N 1
ATOM 615 C CA . MET A 1 75 ? -4.527 21.922 1.007 1 97.81 75 MET A CA 1
ATOM 616 C C . MET A 1 75 ? -5.496 20.75 1.023 1 97.81 75 MET A C 1
ATOM 618 O O . MET A 1 75 ? -5.359 19.812 0.231 1 97.81 75 MET A O 1
ATOM 622 N N . LEU A 1 76 ? -6.441 20.828 1.913 1 98.25 76 LEU A N 1
ATOM 623 C CA . LEU A 1 76 ? -7.414 19.75 2.025 1 98.25 76 LEU A CA 1
ATOM 624 C C . LEU A 1 76 ? -8.289 19.672 0.781 1 98.25 76 LEU A C 1
ATOM 626 O O . LEU A 1 76 ? -8.586 18.578 0.286 1 98.25 76 LEU A O 1
ATOM 630 N N . THR A 1 77 ? -8.641 20.812 0.257 1 97.81 77 THR A N 1
ATOM 631 C CA . THR A 1 77 ? -9.477 20.875 -0.941 1 97.81 77 THR A CA 1
ATOM 632 C C . THR A 1 77 ? -8.727 20.297 -2.145 1 97.81 77 THR A C 1
ATOM 634 O O . THR A 1 77 ? -9.266 19.484 -2.889 1 97.81 77 THR A O 1
ATOM 637 N N . GLU A 1 78 ? -7.539 20.703 -2.268 1 97.06 78 GLU A N 1
ATOM 638 C CA . GLU A 1 78 ? -6.715 20.25 -3.381 1 97.06 78 GLU A CA 1
ATOM 639 C C . GLU A 1 78 ? -6.504 18.734 -3.318 1 97.06 78 GLU A C 1
ATOM 641 O O . GLU A 1 78 ? -6.516 18.062 -4.348 1 97.06 78 GLU A O 1
ATOM 646 N N . GLY A 1 79 ? -6.316 18.234 -2.158 1 96.94 79 GLY A N 1
ATOM 647 C CA . GLY A 1 79 ? -6.07 16.812 -1.976 1 96.94 79 GLY A CA 1
ATOM 648 C C . GLY A 1 79 ? -7.34 15.984 -1.871 1 96.94 79 GLY A C 1
ATOM 649 O O . GLY A 1 79 ? -7.289 14.773 -1.667 1 96.94 79 GLY A O 1
ATOM 650 N N . ARG A 1 80 ? -8.516 16.703 -1.901 1 96.44 80 ARG A N 1
ATOM 651 C CA . ARG A 1 80 ? -9.812 16.047 -1.731 1 96.44 80 ARG A CA 1
ATOM 652 C C . ARG A 1 80 ? -9.875 15.297 -0.41 1 96.44 80 ARG A C 1
ATOM 654 O O . ARG A 1 80 ? -10.312 14.141 -0.37 1 96.44 80 ARG A O 1
ATOM 661 N N . ILE A 1 81 ? -9.391 15.859 0.569 1 97.56 81 ILE A N 1
ATOM 662 C CA . ILE A 1 81 ? -9.32 15.289 1.907 1 97.56 81 ILE A CA 1
ATOM 663 C C . ILE A 1 81 ? -10.383 15.93 2.801 1 97.56 81 ILE A C 1
ATOM 665 O O . ILE A 1 81 ? -10.586 17.141 2.752 1 97.56 81 ILE A O 1
ATOM 669 N N . LYS A 1 82 ? -11.008 15.148 3.582 1 96.81 82 LYS A N 1
ATOM 670 C CA . LYS A 1 82 ? -11.969 15.641 4.562 1 96.81 82 LYS A CA 1
ATOM 671 C C . LYS A 1 82 ? -11.648 15.117 5.961 1 96.81 82 LYS A C 1
ATOM 673 O O . LYS A 1 82 ? -11.344 13.938 6.133 1 96.81 82 LYS A O 1
ATOM 678 N N . PHE A 1 83 ? -11.688 16.031 6.883 1 96.94 83 PHE A N 1
ATOM 679 C CA . PHE A 1 83 ? -11.555 15.695 8.297 1 96.94 83 PHE A CA 1
ATOM 680 C C . PHE A 1 83 ? -12.703 16.297 9.102 1 96.94 83 PHE A C 1
ATOM 682 O O . PHE A 1 83 ? -13.297 17.297 8.688 1 96.94 83 PHE A O 1
ATOM 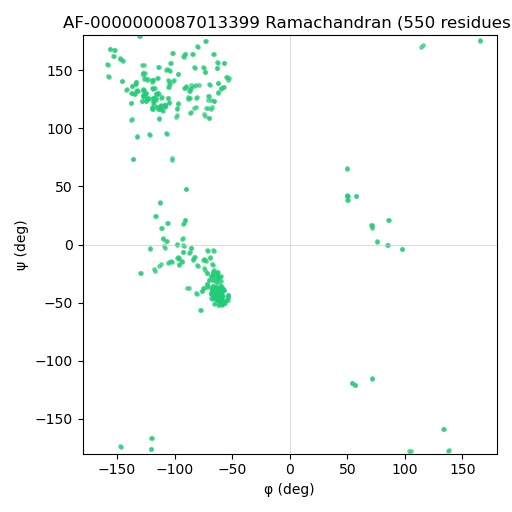689 N N . TYR A 1 84 ? -13.023 15.734 10.18 1 96.25 84 TYR A N 1
ATOM 690 C CA . TYR A 1 84 ? -13.977 16.25 11.156 1 96.25 84 TYR A CA 1
ATOM 691 C C . TYR A 1 84 ? -13.406 16.172 12.57 1 96.25 84 TYR A C 1
ATOM 693 O O . TYR A 1 84 ? -13.594 15.156 13.258 1 96.25 84 TYR A O 1
ATOM 701 N N . ILE A 1 85 ? -12.781 17.266 12.945 1 97.5 85 ILE A N 1
ATOM 702 C CA . ILE A 1 85 ? -12 17.203 14.172 1 97.5 85 ILE A CA 1
ATOM 703 C C . ILE A 1 85 ? -11.805 18.609 14.742 1 97.5 85 ILE A C 1
ATOM 705 O O . ILE A 1 85 ? -11.898 19.594 14.008 1 97.5 85 ILE A O 1
ATOM 709 N N . ASN A 1 86 ? -11.594 18.688 16.109 1 98.25 86 ASN A N 1
ATOM 710 C CA . ASN A 1 86 ? -11.164 19.922 16.766 1 98.25 86 ASN A CA 1
ATOM 711 C C . ASN A 1 86 ? -9.695 19.844 17.188 1 98.25 86 ASN A C 1
ATOM 713 O O . ASN A 1 86 ? -9.164 18.75 17.422 1 98.25 86 ASN A O 1
ATOM 717 N N . PHE A 1 87 ? -9.078 21 17.219 1 98.38 87 PHE A N 1
ATOM 718 C CA . PHE A 1 87 ? -7.68 20.984 17.641 1 98.38 87 PHE A CA 1
ATOM 719 C C . PHE A 1 87 ? -7.336 22.25 18.422 1 98.38 87 PHE A C 1
ATOM 721 O O . PHE A 1 87 ? -8.078 23.234 18.391 1 98.38 87 PHE A O 1
ATOM 728 N N . GLU A 1 88 ? -6.281 22.141 19.203 1 98.19 88 GLU A N 1
ATOM 729 C CA . GLU A 1 88 ? -5.703 23.234 19.969 1 98.19 88 GLU A CA 1
ATOM 730 C C . GLU A 1 88 ? -4.18 23.219 19.891 1 98.19 88 GLU A C 1
ATOM 732 O O . GLU A 1 88 ? -3.559 22.156 19.938 1 98.19 88 GLU A O 1
ATOM 737 N N . ILE A 1 89 ? -3.633 24.359 19.703 1 96.81 89 ILE A N 1
ATOM 738 C CA . ILE A 1 89 ? -2.188 24.547 19.734 1 96.81 89 ILE A CA 1
ATOM 739 C C . ILE A 1 89 ? -1.825 25.516 20.859 1 96.81 89 ILE A C 1
ATOM 741 O O . ILE A 1 89 ? -2.352 26.625 20.938 1 96.81 89 ILE A O 1
ATOM 745 N N . GLU A 1 90 ? -0.93 25.047 21.703 1 95.62 90 GLU A N 1
ATOM 746 C CA . GLU A 1 90 ? -0.48 25.859 22.828 1 95.62 90 GLU A CA 1
ATOM 747 C C . GLU A 1 90 ? 1.017 26.141 22.734 1 95.62 90 GLU A C 1
ATOM 749 O O . GLU A 1 90 ? 1.818 25.219 22.562 1 95.62 90 GLU A O 1
ATOM 754 N N . SER A 1 91 ? 1.313 27.344 22.781 1 92.31 91 SER A N 1
ATOM 755 C CA . SER A 1 91 ? 2.701 27.797 22.875 1 92.31 91 SER A CA 1
ATOM 756 C C . SER A 1 91 ? 2.879 28.812 23.984 1 92.31 91 SER A C 1
ATOM 758 O O . SER A 1 91 ? 1.924 29.141 24.703 1 92.31 91 SER A O 1
ATOM 760 N N . GLU A 1 92 ? 4.113 29.297 24.188 1 90.56 92 GLU A N 1
ATOM 761 C CA . GLU A 1 92 ? 4.41 30.266 25.234 1 90.56 92 GLU A CA 1
ATOM 762 C C . GLU A 1 92 ? 3.836 31.641 24.891 1 90.56 92 GLU A C 1
ATOM 764 O O . GLU A 1 92 ? 3.5 32.406 25.781 1 90.56 92 GLU A O 1
ATOM 769 N N . ILE A 1 93 ? 3.639 31.906 23.609 1 91.44 93 ILE A N 1
ATOM 770 C CA . ILE A 1 93 ? 3.361 33.281 23.25 1 91.44 93 ILE A CA 1
ATOM 771 C C . ILE A 1 93 ? 1.97 33.375 22.641 1 91.44 93 ILE A C 1
ATOM 773 O O . ILE A 1 93 ? 1.413 34.469 22.516 1 91.44 93 ILE A O 1
ATOM 777 N N . PHE A 1 94 ? 1.437 32.312 22.125 1 91.62 94 PHE A N 1
ATOM 778 C CA . PHE A 1 94 ? 0.076 32.344 21.609 1 91.62 94 PHE A CA 1
ATOM 779 C C . PHE A 1 94 ? -0.583 30.969 21.688 1 91.62 94 PHE A C 1
ATOM 781 O O . PHE A 1 94 ? 0.1 29.969 21.859 1 91.62 94 PHE A O 1
ATOM 788 N N . ASN A 1 95 ? -1.867 30.938 21.594 1 96.12 95 ASN A N 1
ATOM 789 C CA . ASN A 1 95 ? -2.697 29.75 21.516 1 96.12 95 ASN A CA 1
ATOM 790 C C . ASN A 1 95 ? -3.641 29.797 20.312 1 96.12 95 ASN A C 1
ATOM 792 O O . ASN A 1 95 ? -4.051 30.891 19.891 1 96.12 95 ASN A O 1
ATOM 796 N N . ILE A 1 96 ? -3.887 28.672 19.766 1 97.31 96 ILE A N 1
ATOM 797 C CA . ILE A 1 96 ? -4.84 28.578 18.672 1 97.31 96 ILE A CA 1
ATOM 798 C C . ILE A 1 96 ? -5.875 27.5 18.984 1 97.31 96 ILE A C 1
ATOM 800 O O . ILE A 1 96 ? -5.531 26.406 19.453 1 97.31 96 ILE A O 1
ATOM 804 N N . LYS A 1 97 ? -7.113 27.797 18.812 1 98.25 97 LYS A N 1
ATOM 805 C CA . LYS A 1 97 ? -8.211 2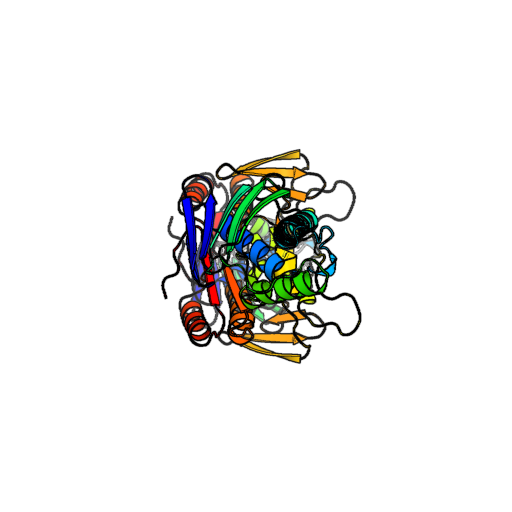6.828 18.828 1 98.25 97 LYS A CA 1
ATOM 806 C C . LYS A 1 97 ? -8.914 26.781 17.469 1 98.25 97 LYS A C 1
ATOM 808 O O . LYS A 1 97 ? -9.164 27.812 16.859 1 98.25 97 LYS A O 1
ATOM 813 N N . GLY A 1 98 ? -9.156 25.547 17.016 1 98.25 98 GLY A N 1
ATOM 814 C CA . GLY A 1 98 ? -9.766 25.438 15.695 1 98.25 98 GLY A CA 1
ATOM 815 C C . GLY A 1 98 ? -10.602 24.188 15.523 1 98.25 98 GLY A C 1
ATOM 816 O O . GLY A 1 98 ? -10.609 23.312 16.391 1 98.25 98 GLY A O 1
ATOM 817 N N . LYS A 1 99 ? -11.336 24.25 14.445 1 98.25 99 LYS A N 1
ATOM 818 C CA . LYS A 1 99 ? -12.219 23.156 14.031 1 98.25 99 LYS A CA 1
ATOM 819 C C . LYS A 1 99 ? -12.133 22.938 12.523 1 98.25 99 LYS A C 1
ATOM 821 O O . LYS A 1 99 ? -12.109 23.891 11.742 1 98.25 99 LYS A O 1
ATOM 826 N N . ILE A 1 100 ? -11.945 21.719 12.195 1 98.31 100 ILE A N 1
ATOM 827 C CA . ILE A 1 100 ? -12.008 21.328 10.789 1 98.31 100 ILE A CA 1
ATOM 828 C C . ILE A 1 100 ? -13.32 20.594 10.516 1 98.31 100 ILE A C 1
ATOM 830 O O . ILE A 1 100 ? -13.633 19.594 11.164 1 98.31 100 ILE A O 1
ATOM 834 N N . ASP A 1 101 ? -14.094 21.062 9.625 1 97.69 101 ASP A N 1
ATOM 835 C CA . ASP A 1 101 ? -15.352 20.484 9.172 1 97.69 101 ASP A CA 1
ATOM 836 C C . ASP A 1 101 ? -15.32 20.203 7.668 1 97.69 101 ASP A C 1
ATOM 838 O O . ASP A 1 101 ? -15.758 21.047 6.871 1 97.69 101 ASP A O 1
ATOM 842 N N . GLY A 1 102 ? -14.945 18.922 7.383 1 96.38 102 GLY A N 1
ATOM 843 C CA . GLY A 1 102 ? -14.656 18.625 5.988 1 96.38 102 GLY A CA 1
ATOM 844 C C . GLY A 1 102 ? -13.367 19.25 5.496 1 96.38 102 GLY A C 1
ATOM 845 O O . GLY A 1 102 ? -12.289 18.938 5.996 1 96.38 102 GLY A O 1
ATOM 846 N N . ASN A 1 103 ? -13.508 20.156 4.551 1 96.25 103 ASN A N 1
ATOM 847 C CA . ASN A 1 103 ? -12.328 20.859 4.07 1 96.25 103 ASN A CA 1
ATOM 848 C C . ASN A 1 103 ? -12.344 22.328 4.48 1 96.25 103 ASN A C 1
ATOM 850 O O . ASN A 1 103 ? -11.555 23.125 3.979 1 96.25 103 ASN A O 1
ATOM 854 N N . LYS A 1 104 ? -13.242 22.641 5.426 1 96.69 104 LYS A N 1
ATOM 855 C CA . LYS A 1 104 ? -13.344 24 5.953 1 96.69 104 LYS A CA 1
ATOM 856 C C . LYS A 1 104 ? -12.75 24.094 7.355 1 96.69 104 LYS A C 1
ATOM 858 O O . LYS A 1 104 ? -12.93 23.188 8.172 1 96.69 104 LYS A O 1
ATOM 863 N N . ILE A 1 105 ? -12.102 25.172 7.594 1 98 105 ILE A N 1
ATOM 864 C CA . ILE A 1 105 ? -11.414 25.344 8.867 1 98 105 ILE A CA 1
ATOM 865 C C . ILE A 1 105 ? -11.836 26.672 9.508 1 98 105 ILE A C 1
ATOM 867 O O . ILE A 1 105 ? -11.852 27.703 8.852 1 98 105 ILE A O 1
ATOM 871 N N . SER A 1 106 ? -12.242 26.594 10.703 1 97.81 106 SER A N 1
ATOM 872 C CA . SER A 1 106 ? -12.414 27.766 11.555 1 97.81 106 SER A CA 1
ATOM 873 C C . SER A 1 106 ? -11.438 27.75 12.727 1 97.81 106 SER A C 1
ATOM 875 O O . SER A 1 106 ? -11.219 26.703 13.344 1 97.81 106 SER A O 1
ATOM 877 N N . LEU A 1 107 ? -10.781 28.859 12.891 1 97.75 107 LEU A N 1
ATOM 878 C CA . LEU A 1 107 ? -9.867 28.891 14.023 1 97.75 107 LEU A CA 1
ATOM 879 C C . LEU A 1 107 ? -9.781 30.297 14.602 1 97.75 107 LEU A C 1
ATOM 881 O O . LEU A 1 107 ? -10.188 31.266 13.953 1 97.75 107 LEU A O 1
ATOM 885 N N . SER A 1 108 ? -9.328 30.375 15.82 1 97.62 108 SER A N 1
ATOM 886 C CA . SER A 1 108 ? -9.086 31.625 16.547 1 97.62 108 SER A CA 1
ATOM 887 C C . SER A 1 108 ? -7.832 31.531 17.406 1 97.62 108 SER A C 1
ATOM 889 O O . SER A 1 108 ? -7.641 30.562 18.125 1 97.62 108 SER A O 1
ATOM 891 N N . SER A 1 109 ? -7.086 32.562 17.25 1 96.81 109 SER A N 1
ATOM 892 C CA . SER A 1 109 ? -5.855 32.625 18.031 1 96.81 109 SER A CA 1
ATOM 893 C C . SER A 1 109 ? -5.98 33.594 19.203 1 96.81 109 SER A C 1
ATOM 895 O O . SER A 1 109 ? -6.832 34.469 19.203 1 96.81 109 SER A O 1
ATOM 897 N N . SER A 1 110 ? -5.266 33.281 20.25 1 96.44 110 SER A N 1
ATOM 898 C CA . SER A 1 110 ? -5.074 34.156 21.375 1 96.44 110 SER A CA 1
ATOM 899 C C . SER A 1 110 ? -3.604 34.531 21.562 1 96.44 110 SER A C 1
ATOM 901 O O . SER A 1 110 ? -2.768 33.625 21.766 1 96.44 110 SER A O 1
ATOM 903 N N . LEU A 1 111 ? -3.352 35.812 21.484 1 95.25 111 LEU A N 1
ATOM 904 C CA . LEU A 1 111 ? -1.982 36.281 21.672 1 95.25 111 LEU A CA 1
ATOM 905 C C . LEU A 1 111 ? -1.677 36.5 23.141 1 95.25 111 LEU A C 1
ATOM 907 O O . LEU A 1 111 ? -2.244 37.375 23.781 1 95.25 111 LEU A O 1
ATOM 911 N N . LEU A 1 112 ? -0.798 35.719 23.688 1 94.56 112 LEU A N 1
ATOM 912 C CA . LEU A 1 112 ? -0.541 35.719 25.125 1 94.56 112 LEU A CA 1
ATOM 913 C C . LEU A 1 112 ? 0.516 36.75 25.5 1 94.56 112 LEU A C 1
ATOM 915 O O . LEU A 1 112 ? 0.506 37.281 26.609 1 94.56 112 LEU A O 1
ATOM 919 N N . LYS A 1 113 ? 1.491 36.906 24.672 1 94.44 113 LYS A N 1
ATOM 920 C CA . LYS A 1 113 ? 2.527 37.938 24.875 1 94.44 113 LYS A CA 1
ATOM 921 C C . LYS A 1 113 ? 2.545 38.906 23.719 1 94.44 113 LYS A C 1
ATOM 923 O O . LYS A 1 113 ? 2.373 38.531 22.562 1 94.44 113 LYS A O 1
ATOM 928 N N . VAL A 1 114 ? 2.758 40.188 24.062 1 93.69 114 VAL A N 1
ATOM 929 C CA . VAL A 1 114 ? 2.82 41.25 23.094 1 93.69 114 VAL A CA 1
ATOM 930 C C . VAL A 1 114 ? 4.148 42 23.219 1 93.69 114 VAL A C 1
ATOM 932 O O . VAL A 1 114 ? 4.562 42.344 24.328 1 93.69 114 VAL A O 1
ATOM 935 N N . PRO A 1 115 ? 4.797 42.062 22.109 1 93 115 PRO A N 1
ATOM 936 C CA . PRO A 1 115 ? 6.059 42.812 22.203 1 93 115 PRO A CA 1
ATOM 937 C C . PRO A 1 115 ? 5.855 44.281 22.578 1 93 115 PRO A C 1
ATOM 939 O O . PRO A 1 115 ? 4.801 44.844 22.312 1 93 115 PRO A O 1
ATOM 942 N N . GLU A 1 116 ? 6.926 44.781 23.125 1 91.38 116 GLU A N 1
ATOM 943 C CA . GLU A 1 116 ? 6.898 46.188 23.484 1 91.38 116 GLU A CA 1
ATOM 944 C C . GLU A 1 116 ? 7.215 47.062 22.281 1 91.38 116 GLU A C 1
ATOM 946 O O . GLU A 1 116 ? 7.832 46.625 21.312 1 91.38 116 GLU A O 1
ATOM 951 N N . GLY A 1 117 ? 6.695 48.25 22.312 1 90.5 117 GLY A N 1
ATOM 952 C CA . GLY A 1 117 ? 7.105 49.25 21.359 1 90.5 117 GLY A CA 1
ATOM 953 C C . GLY A 1 117 ? 6.34 49.188 20.047 1 90.5 117 GLY A C 1
ATOM 954 O O . GLY A 1 117 ? 6.844 49.594 19 1 90.5 117 GLY A O 1
ATOM 955 N N . ILE A 1 118 ? 5.195 48.594 20.078 1 91.81 118 ILE A N 1
ATOM 956 C CA . ILE A 1 118 ? 4.398 48.5 18.859 1 91.81 118 ILE A CA 1
ATOM 957 C C . ILE A 1 118 ? 3.855 49.875 18.5 1 91.81 118 ILE A C 1
ATOM 959 O O . ILE A 1 118 ? 3.217 50.531 19.312 1 91.81 118 ILE A O 1
ATOM 963 N N . THR A 1 119 ? 4.211 50.25 17.219 1 92.38 119 THR A N 1
ATOM 964 C CA . THR A 1 119 ? 3.695 51.5 16.719 1 92.38 119 THR A CA 1
ATOM 965 C C . THR A 1 119 ? 2.516 51.281 15.773 1 92.38 119 THR A C 1
ATOM 967 O O . THR A 1 119 ? 2.312 50.156 15.289 1 92.38 119 THR A O 1
ATOM 970 N N . ASN A 1 120 ? 1.769 52.375 15.516 1 91.38 120 ASN A N 1
ATOM 971 C CA . ASN A 1 120 ? 0.589 52.281 14.664 1 91.38 120 ASN A CA 1
ATOM 972 C C . ASN A 1 120 ? 0.937 52.531 13.195 1 91.38 120 ASN A C 1
ATOM 974 O O . ASN A 1 120 ? 0.314 53.375 12.539 1 91.38 120 ASN A O 1
ATOM 978 N N . ASP A 1 121 ? 1.908 51.938 12.734 1 90.56 121 ASP A N 1
ATOM 979 C CA . ASP A 1 121 ? 2.363 52.031 11.352 1 90.56 121 ASP A CA 1
ATOM 980 C C . ASP A 1 121 ? 2.957 50.719 10.867 1 90.56 121 ASP A C 1
ATOM 982 O O . ASP A 1 121 ? 2.791 49.688 11.516 1 90.56 121 ASP A O 1
ATOM 986 N N . LEU A 1 122 ? 3.471 50.844 9.695 1 91.5 122 LEU A N 1
ATOM 987 C CA . LEU A 1 122 ? 4.039 49.656 9.062 1 91.5 122 LEU A CA 1
ATOM 988 C C . LEU A 1 122 ? 5.164 49.094 9.906 1 91.5 122 LEU A C 1
ATOM 990 O O . LEU A 1 122 ? 5.34 47.875 9.961 1 91.5 122 LEU A O 1
ATOM 994 N N . LYS A 1 123 ? 5.898 49.875 10.523 1 92.75 123 LYS A N 1
ATOM 995 C CA . LYS A 1 123 ? 6.988 49.438 11.391 1 92.75 123 LYS A CA 1
ATOM 996 C C . LYS A 1 123 ? 6.457 48.562 12.531 1 92.75 123 LYS A C 1
ATOM 998 O O . LYS A 1 123 ? 7.074 47.562 12.906 1 92.75 123 LYS A O 1
ATOM 1003 N N . GLY A 1 124 ? 5.352 48.969 13.164 1 92.31 124 GLY A N 1
ATOM 1004 C CA . GLY A 1 124 ? 4.707 48.188 14.195 1 92.31 124 GLY A CA 1
ATOM 1005 C C . GLY A 1 124 ? 4.266 46.812 13.703 1 92.31 124 GLY A C 1
ATOM 1006 O O . GLY A 1 124 ? 4.438 45.812 14.406 1 92.31 124 GLY A O 1
ATOM 1007 N N . ALA A 1 125 ? 3.773 46.812 12.5 1 93.44 125 ALA A N 1
ATOM 1008 C CA . ALA A 1 125 ? 3.338 45.562 11.898 1 93.44 125 ALA A CA 1
ATOM 1009 C C . ALA A 1 125 ? 4.52 44.625 11.68 1 93.44 125 ALA A C 1
ATOM 1011 O O . ALA A 1 125 ? 4.414 43.406 11.898 1 93.44 125 ALA A O 1
ATOM 1012 N N . ILE A 1 126 ? 5.566 45.125 11.18 1 95.06 126 ILE A N 1
ATOM 1013 C CA . ILE A 1 126 ? 6.777 44.375 10.922 1 95.06 126 ILE A CA 1
ATOM 1014 C C . ILE A 1 126 ? 7.316 43.812 12.234 1 95.06 126 ILE A C 1
ATOM 1016 O O . ILE A 1 126 ? 7.746 42.656 12.297 1 95.06 126 ILE A O 1
ATOM 1020 N N . LEU A 1 127 ? 7.324 44.625 13.266 1 94.94 127 LEU A N 1
ATOM 1021 C CA . LEU A 1 127 ? 7.777 44.188 14.586 1 94.94 127 LEU A CA 1
ATOM 1022 C C . LEU A 1 127 ? 6.934 43.031 15.102 1 94.94 127 LEU A C 1
ATOM 1024 O O . LEU A 1 127 ? 7.469 42.062 15.625 1 94.94 127 LEU A O 1
ATOM 1028 N N . LEU A 1 128 ? 5.652 43.156 14.984 1 94.12 128 LEU A N 1
ATOM 1029 C CA . LEU A 1 128 ? 4.738 42.094 15.391 1 94.12 128 LEU A CA 1
ATOM 1030 C C . LEU A 1 128 ? 5.027 40.812 14.633 1 94.12 128 LEU A C 1
ATOM 1032 O O . LEU A 1 128 ? 5.152 39.75 15.234 1 94.12 128 LEU A O 1
ATOM 1036 N N . ASP A 1 129 ? 5.082 40.938 13.398 1 94.88 129 ASP A N 1
ATOM 1037 C CA . ASP A 1 129 ? 5.336 39.781 12.523 1 94.88 129 ASP A CA 1
ATOM 1038 C C . ASP A 1 129 ? 6.637 39.094 12.906 1 94.88 129 ASP A C 1
ATOM 1040 O O . ASP A 1 129 ? 6.672 37.844 13.039 1 94.88 129 ASP A O 1
ATOM 1044 N N . SER A 1 130 ? 7.648 39.844 13.023 1 94.44 130 SER A N 1
ATOM 1045 C CA . SER A 1 130 ? 8.953 39.312 13.391 1 94.44 130 SER A CA 1
ATOM 1046 C C . SER A 1 130 ? 8.898 38.625 14.75 1 94.44 130 SER A C 1
ATOM 1048 O O . SER A 1 130 ? 9.484 37.562 14.93 1 94.44 130 SER A O 1
ATOM 1050 N N . PHE A 1 131 ? 8.25 39.219 15.711 1 94.75 131 PHE A N 1
ATOM 1051 C CA . PHE A 1 131 ? 8.148 38.688 17.062 1 94.75 131 PHE A CA 1
ATOM 1052 C C . PHE A 1 131 ? 7.488 37.312 17.062 1 94.75 131 PHE A C 1
ATOM 1054 O O . PHE A 1 131 ? 8.047 36.344 17.578 1 94.75 131 PHE A O 1
ATOM 1061 N N . TYR A 1 132 ? 6.387 37.188 16.453 1 93.06 132 TYR A N 1
ATOM 1062 C CA . TYR A 1 132 ? 5.625 35.938 16.516 1 93.06 132 TYR A CA 1
ATOM 1063 C C . TYR A 1 132 ? 6.254 34.875 15.633 1 93.06 132 TYR A C 1
ATOM 1065 O O . TYR A 1 132 ? 6.332 33.719 16.031 1 93.06 132 TYR A O 1
ATOM 1073 N N . PHE A 1 133 ? 6.719 35.188 14.492 1 92.12 133 PHE A N 1
ATOM 1074 C CA . PHE A 1 133 ? 7.309 34.188 13.586 1 92.12 133 PHE A CA 1
ATOM 1075 C C . PHE A 1 133 ? 8.625 33.656 14.148 1 92.12 133 PHE A C 1
ATOM 1077 O O . PHE A 1 133 ? 9.023 32.531 13.859 1 92.12 133 PHE A O 1
ATOM 1084 N N . ASN A 1 134 ? 9.297 34.438 14.938 1 90.12 134 ASN A N 1
ATOM 1085 C CA . ASN A 1 134 ? 10.539 34 15.562 1 90.12 134 ASN A CA 1
ATOM 1086 C C . ASN A 1 134 ? 10.266 33 16.688 1 90.12 134 ASN A C 1
ATOM 1088 O O . ASN A 1 134 ? 11.148 32.25 17.078 1 90.12 134 ASN A O 1
ATOM 1092 N N . HIS A 1 135 ? 9.047 33.031 17.203 1 87.94 135 HIS A N 1
ATOM 1093 C CA . HIS A 1 135 ? 8.734 32.188 18.344 1 87.94 135 HIS A CA 1
ATOM 1094 C C . HIS A 1 135 ? 7.934 30.953 17.938 1 87.94 135 HIS A C 1
ATOM 1096 O O . HIS A 1 135 ? 7.781 30 18.719 1 87.94 135 HIS A O 1
ATOM 1102 N N . ILE A 1 136 ? 7.398 30.969 16.75 1 84.81 136 ILE A N 1
ATOM 1103 C CA . ILE A 1 136 ? 6.68 29.797 16.234 1 84.81 136 ILE A CA 1
ATOM 1104 C C . ILE A 1 136 ? 7.676 28.781 15.68 1 84.81 136 ILE A C 1
ATOM 1106 O O . ILE A 1 136 ? 8.5 29.109 14.82 1 84.81 136 ILE A O 1
ATOM 1110 N N . GLU A 1 137 ? 7.68 27.625 16.266 1 82.81 137 GLU A N 1
ATOM 1111 C CA . GLU A 1 137 ? 8.531 26.562 15.734 1 82.81 137 GLU A CA 1
ATOM 1112 C C . GLU A 1 137 ? 8 26.047 14.398 1 82.81 137 GLU A C 1
ATOM 1114 O O . GLU A 1 137 ? 6.977 25.359 14.359 1 82.81 137 GLU A O 1
ATOM 1119 N N . ARG A 1 138 ? 8.68 26.359 13.383 1 89.62 138 ARG A N 1
ATOM 1120 C CA . ARG A 1 138 ? 8.266 25.984 12.039 1 89.62 138 ARG A CA 1
ATOM 1121 C C . ARG A 1 138 ? 9.062 24.797 11.531 1 89.62 138 ARG A C 1
ATOM 1123 O O . ARG A 1 138 ? 9.836 24.906 10.57 1 89.62 138 ARG A O 1
ATOM 1130 N N . LYS A 1 139 ? 8.758 23.641 12.039 1 95.25 139 LYS A N 1
ATOM 1131 C CA . LYS A 1 139 ? 9.414 22.438 11.555 1 95.25 139 LYS A CA 1
ATOM 1132 C C . LYS A 1 139 ? 8.766 21.938 10.258 1 95.25 139 LYS A C 1
ATOM 1134 O O . LYS A 1 139 ? 7.555 22.047 10.086 1 95.25 139 LYS A O 1
ATOM 1139 N N . ARG A 1 140 ? 9.586 21.578 9.398 1 97.56 140 ARG A N 1
ATOM 1140 C CA . ARG A 1 140 ? 9.078 20.984 8.156 1 97.56 140 ARG A CA 1
ATOM 1141 C C . ARG A 1 140 ? 8.492 19.609 8.406 1 97.56 140 ARG A C 1
ATOM 1143 O O . ARG A 1 140 ? 9.188 18.703 8.875 1 97.56 140 ARG A O 1
ATOM 1150 N N . PRO A 1 141 ? 7.25 19.328 7.98 1 98.56 141 PRO A N 1
ATOM 1151 C CA . PRO A 1 141 ? 6.641 18.016 8.234 1 98.56 141 PRO A CA 1
ATOM 1152 C C . PRO A 1 141 ? 6.762 17.062 7.055 1 98.56 141 PRO A C 1
ATOM 1154 O O . PRO A 1 141 ? 6.695 17.5 5.898 1 98.56 141 PRO A O 1
ATOM 1157 N N . PHE A 1 142 ? 6.895 15.789 7.324 1 98.56 142 PHE A N 1
ATOM 1158 C CA . PHE A 1 142 ? 6.758 14.672 6.395 1 98.56 142 PHE A CA 1
ATOM 1159 C C . PHE A 1 142 ? 5.781 13.633 6.934 1 98.56 142 PHE A C 1
ATOM 1161 O O . PHE A 1 142 ? 5.656 13.469 8.148 1 98.56 142 PHE A O 1
ATOM 1168 N N . ILE A 1 143 ? 5.141 13.047 6 1 98.56 143 ILE A N 1
ATOM 1169 C CA . ILE A 1 143 ? 4.207 12.008 6.434 1 98.56 143 ILE A CA 1
ATOM 1170 C C . ILE A 1 143 ? 4.523 10.703 5.707 1 98.56 143 ILE A C 1
ATOM 1172 O O . ILE A 1 143 ? 4.699 10.688 4.488 1 98.56 143 ILE A O 1
ATOM 1176 N N . LEU A 1 144 ? 4.648 9.641 6.438 1 98.19 144 LEU A N 1
ATOM 1177 C CA . LEU A 1 144 ? 4.734 8.273 5.941 1 98.19 144 LEU A CA 1
ATOM 1178 C C . LEU A 1 144 ? 3.445 7.508 6.23 1 98.19 144 LEU A C 1
ATOM 1180 O O . LEU A 1 144 ? 3.275 6.957 7.32 1 98.19 144 LEU A O 1
ATOM 1184 N N . PRO A 1 145 ? 2.596 7.484 5.258 1 97.81 145 PRO A N 1
ATOM 1185 C CA . PRO A 1 145 ? 1.316 6.809 5.484 1 97.81 145 PRO A CA 1
ATOM 1186 C C . PRO A 1 145 ? 1.469 5.305 5.688 1 97.81 145 PRO A C 1
ATOM 1188 O O . PRO A 1 145 ? 2.514 4.738 5.355 1 97.81 145 PRO A O 1
ATOM 1191 N N . SER A 1 146 ? 0.442 4.695 6.211 1 96.12 146 SER A N 1
ATOM 1192 C CA . SER A 1 146 ? 0.46 3.254 6.438 1 96.12 146 SER A CA 1
ATOM 1193 C C . SER A 1 146 ? 0.59 2.488 5.125 1 96.12 146 SER A C 1
ATOM 1195 O O . SER A 1 146 ? 1.172 1.402 5.09 1 96.12 146 SER A O 1
ATOM 1197 N N . ALA A 1 147 ? 0.141 3.055 4.066 1 97.06 147 ALA A N 1
ATOM 1198 C CA . ALA A 1 147 ? 0.156 2.418 2.754 1 97.06 147 ALA A CA 1
ATOM 1199 C C . ALA A 1 147 ? 1.439 2.75 1.997 1 97.06 147 ALA A C 1
ATOM 1201 O O . ALA A 1 147 ? 1.49 2.643 0.77 1 97.06 147 ALA A O 1
ATOM 1202 N N . ARG A 1 148 ? 2.451 3.133 2.686 1 97.62 148 ARG A N 1
ATOM 1203 C CA . ARG A 1 148 ? 3.662 3.654 2.061 1 97.62 148 ARG A CA 1
ATOM 1204 C C . ARG A 1 148 ? 4.277 2.629 1.113 1 97.62 148 ARG A C 1
ATOM 1206 O O . ARG A 1 148 ? 4.789 2.984 0.051 1 97.62 148 ARG A O 1
ATOM 1213 N N . ASP A 1 149 ? 4.219 1.377 1.455 1 97.5 149 ASP A N 1
ATOM 1214 C CA . ASP A 1 149 ? 4.789 0.35 0.589 1 97.5 149 ASP A CA 1
ATOM 1215 C C . ASP A 1 149 ? 4.039 0.275 -0.74 1 97.5 149 ASP A C 1
ATOM 1217 O O . ASP A 1 149 ? 4.656 0.272 -1.807 1 97.5 149 ASP A O 1
ATOM 1221 N N . GLY A 1 150 ? 2.746 0.283 -0.712 1 97.81 150 GLY A N 1
ATOM 1222 C CA . GLY A 1 150 ? 1.949 0.256 -1.928 1 97.81 150 GLY A CA 1
ATOM 1223 C C . GLY A 1 150 ? 2.092 1.515 -2.764 1 97.81 150 GLY A C 1
ATOM 1224 O O . GLY A 1 150 ? 2.109 1.451 -3.994 1 97.81 150 GLY A O 1
ATOM 1225 N N . PHE A 1 151 ? 2.168 2.631 -2.102 1 98.12 151 PHE A N 1
ATOM 1226 C CA . PHE A 1 151 ? 2.369 3.881 -2.826 1 98.12 151 PHE A CA 1
ATOM 1227 C C . PHE A 1 151 ? 3.711 3.877 -3.549 1 98.12 151 PHE A C 1
ATOM 1229 O O . PHE A 1 151 ? 3.787 4.234 -4.727 1 98.12 151 PHE A O 1
ATOM 1236 N N . LEU A 1 152 ? 4.742 3.436 -2.877 1 97.62 152 LEU A N 1
ATOM 1237 C CA . LEU A 1 152 ? 6.059 3.379 -3.502 1 97.62 152 LEU A CA 1
ATOM 1238 C C . LEU A 1 152 ? 6.055 2.424 -4.691 1 97.62 152 LEU A C 1
ATOM 1240 O O . LEU A 1 152 ? 6.625 2.73 -5.742 1 97.62 152 LEU A O 1
ATOM 1244 N N . ALA A 1 153 ? 5.449 1.287 -4.469 1 97.81 153 ALA A N 1
ATOM 1245 C CA . ALA A 1 153 ? 5.359 0.289 -5.531 1 97.81 153 ALA A CA 1
ATOM 1246 C C . ALA A 1 153 ? 4.641 0.853 -6.754 1 97.81 153 ALA A C 1
ATOM 1248 O O . ALA A 1 153 ? 5.109 0.695 -7.887 1 97.81 153 ALA A O 1
ATOM 1249 N N . SER A 1 154 ? 3.578 1.548 -6.539 1 97.31 154 SER A N 1
ATOM 1250 C CA . SER A 1 154 ? 2.715 2.037 -7.609 1 97.31 154 SER A CA 1
ATOM 1251 C C . SER A 1 154 ? 3.346 3.229 -8.328 1 97.31 154 SER A C 1
ATOM 1253 O O . SER A 1 154 ? 3.225 3.361 -9.547 1 97.31 154 SER A O 1
ATOM 1255 N N . PHE A 1 155 ? 3.992 4.039 -7.551 1 96.56 155 PHE A N 1
ATOM 1256 C CA . PHE A 1 155 ? 4.52 5.285 -8.094 1 96.56 155 PHE A CA 1
ATOM 1257 C C . PHE A 1 155 ? 6.043 5.27 -8.109 1 96.56 155 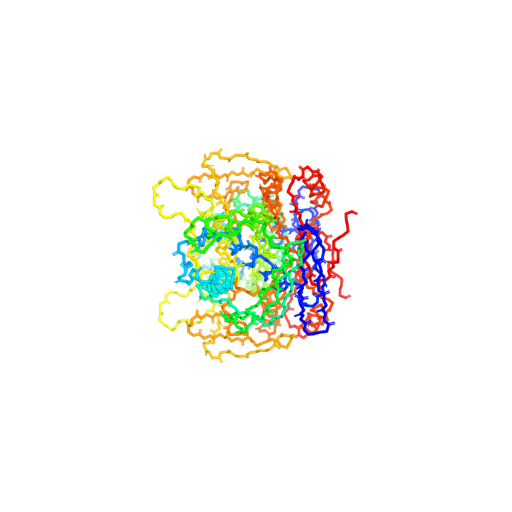PHE A C 1
ATOM 1259 O O . PHE A 1 155 ? 6.68 6.305 -7.891 1 96.56 155 PHE A O 1
ATOM 1266 N N . TYR A 1 156 ? 6.633 4.156 -8.375 1 95.75 156 TYR A N 1
ATOM 1267 C CA . TYR A 1 156 ? 8.062 3.912 -8.25 1 95.75 156 TYR A CA 1
ATOM 1268 C C . TYR A 1 156 ? 8.852 4.797 -9.203 1 95.75 156 TYR A C 1
ATOM 1270 O O . TYR A 1 156 ? 10.031 5.09 -8.961 1 95.75 156 TYR A O 1
ATOM 1278 N N . LYS A 1 157 ? 8.25 5.246 -10.258 1 94.25 157 LYS A N 1
ATOM 1279 C CA . LYS A 1 157 ? 8.93 6.066 -11.258 1 94.25 157 LYS A CA 1
ATOM 1280 C C . LYS A 1 157 ? 9.031 7.516 -10.805 1 94.25 157 LYS A C 1
ATOM 1282 O O . LYS A 1 157 ? 9.859 8.273 -11.305 1 94.25 157 LYS A O 1
ATOM 1287 N N . PHE A 1 158 ? 8.219 7.871 -9.859 1 93.5 158 PHE A N 1
ATOM 1288 C CA . PHE A 1 158 ? 8.062 9.289 -9.547 1 93.5 158 PHE A CA 1
ATOM 1289 C C . PHE A 1 158 ? 8.938 9.672 -8.359 1 93.5 158 PHE A C 1
ATOM 1291 O O . PHE A 1 158 ? 8.953 10.836 -7.953 1 93.5 158 PHE A O 1
ATOM 1298 N N . VAL A 1 159 ? 9.641 8.688 -7.855 1 93.69 159 VAL A N 1
ATOM 1299 C CA . VAL A 1 159 ? 10.508 9.008 -6.723 1 93.69 159 VAL A CA 1
ATOM 1300 C C . VAL A 1 159 ? 11.859 9.508 -7.227 1 93.69 159 VAL A C 1
ATOM 1302 O O . VAL A 1 159 ? 12.672 10 -6.445 1 93.69 159 VAL A O 1
ATOM 1305 N N . VAL A 1 160 ? 12.016 9.414 -8.531 1 90.88 160 VAL A N 1
ATOM 1306 C CA . VAL A 1 160 ? 13.281 9.781 -9.156 1 90.88 160 VAL A CA 1
ATOM 1307 C C . VAL A 1 160 ? 13.289 11.281 -9.461 1 90.88 160 VAL A C 1
ATOM 1309 O O . VAL A 1 160 ? 12.32 11.812 -10 1 90.88 160 VAL A O 1
ATOM 1312 N N . PHE A 1 161 ? 14.367 11.836 -9.109 1 86.5 161 PHE A N 1
ATOM 1313 C CA . PHE A 1 161 ? 14.562 13.242 -9.453 1 86.5 161 PHE A CA 1
ATOM 1314 C C . PHE A 1 161 ? 14.656 13.422 -10.969 1 86.5 161 PHE A C 1
ATOM 1316 O O . PHE A 1 161 ? 15.406 12.711 -11.641 1 86.5 161 PHE A O 1
ATOM 1323 N N . GLN A 1 162 ? 13.766 14.281 -11.477 1 78 162 GLN A N 1
ATOM 1324 C CA . GLN A 1 162 ? 13.812 14.586 -12.906 1 78 162 GLN A CA 1
ATOM 1325 C C . GLN A 1 162 ? 14.328 16 -13.141 1 78 162 GLN A C 1
ATOM 1327 O O . GLN A 1 162 ? 13.812 16.969 -12.57 1 78 162 GLN A O 1
ATOM 1332 N N . SER A 1 163 ? 15.406 16.094 -13.805 1 66.25 163 SER A N 1
ATOM 1333 C CA . SER A 1 163 ? 15.984 17.406 -14.094 1 66.25 163 SER A CA 1
ATOM 1334 C C . SER A 1 163 ? 15.047 18.234 -14.961 1 66.25 163 SER A C 1
ATOM 1336 O O . SER A 1 163 ? 14.984 19.453 -14.82 1 66.25 163 SER A O 1
ATOM 1338 N N . GLU A 1 164 ? 14.484 17.547 -15.93 1 62.91 164 GLU A N 1
ATOM 1339 C CA . GLU A 1 164 ? 13.57 18.219 -16.844 1 62.91 164 GLU A CA 1
ATOM 1340 C C . GLU A 1 164 ? 12.133 17.734 -16.656 1 62.91 164 GLU A C 1
ATOM 1342 O O . GLU A 1 164 ? 11.906 16.547 -16.438 1 62.91 164 GLU A O 1
ATOM 1347 N N . GLY A 1 165 ? 11.18 18.688 -16.234 1 59.38 165 GLY A N 1
ATOM 1348 C CA . GLY A 1 165 ? 9.781 18.312 -16.234 1 59.38 165 GLY A CA 1
ATOM 1349 C C . GLY A 1 165 ? 9.172 18.297 -14.836 1 59.38 165 GLY A C 1
ATOM 1350 O O . GLY A 1 165 ? 9.852 18.594 -13.852 1 59.38 165 GLY A O 1
ATOM 1351 N N . ILE A 1 166 ? 7.961 18.141 -14.805 1 58.25 166 ILE A N 1
ATOM 1352 C CA . ILE A 1 166 ? 7.203 18.188 -13.562 1 58.25 166 ILE A CA 1
ATOM 1353 C C . ILE A 1 166 ? 7.441 16.906 -12.758 1 58.25 166 ILE A C 1
ATOM 1355 O O . ILE A 1 166 ? 7.277 15.805 -13.273 1 58.25 166 ILE A O 1
ATOM 1359 N N . SER A 1 167 ? 8.133 17.047 -11.602 1 70.75 167 SER A N 1
ATOM 1360 C CA . SER A 1 167 ? 8.43 15.906 -10.734 1 70.75 167 SER A CA 1
ATOM 1361 C C . SER A 1 167 ? 7.273 15.625 -9.781 1 70.75 167 SER A C 1
ATOM 1363 O O . SER A 1 167 ? 6.508 16.531 -9.445 1 70.75 167 SER A O 1
ATOM 1365 N N . GLY A 1 168 ? 6.941 14.344 -9.617 1 86.19 168 GLY A N 1
ATOM 1366 C CA . GLY A 1 168 ? 5.996 13.914 -8.594 1 86.19 168 GLY A CA 1
ATOM 1367 C C . GLY A 1 168 ? 4.625 13.578 -9.156 1 86.19 168 GLY A C 1
ATOM 1368 O O . GLY A 1 168 ? 4.461 13.438 -10.367 1 86.19 168 GLY A O 1
ATOM 1369 N N . ILE A 1 169 ? 3.75 13.258 -8.398 1 92.88 169 ILE A N 1
ATOM 1370 C CA . ILE A 1 169 ? 2.379 12.945 -8.781 1 92.88 169 ILE A CA 1
ATOM 1371 C C . ILE A 1 169 ? 1.464 14.117 -8.438 1 92.88 169 ILE A C 1
ATOM 1373 O O . ILE A 1 169 ? 1.837 14.992 -7.652 1 92.88 169 ILE A O 1
ATOM 1377 N N . PRO A 1 170 ? 0.343 14.227 -9.117 1 93 170 PRO A N 1
ATOM 1378 C CA . PRO A 1 170 ? -0.556 15.359 -8.883 1 93 170 PRO A CA 1
ATOM 1379 C C . PRO A 1 170 ? -0.93 15.531 -7.414 1 93 170 PRO A C 1
ATOM 1381 O O . PRO A 1 170 ? -1.251 14.547 -6.738 1 93 170 PRO A O 1
ATOM 1384 N N . ARG A 1 171 ? -1.036 16.734 -7.016 1 93.12 171 ARG A N 1
ATOM 1385 C CA . ARG A 1 171 ? -1.381 17.062 -5.637 1 93.12 171 ARG A CA 1
ATOM 1386 C C . ARG A 1 171 ? -2.805 16.625 -5.309 1 93.12 171 ARG A C 1
ATOM 1388 O O . ARG A 1 171 ? -3.146 16.438 -4.141 1 93.12 171 ARG A O 1
ATOM 1395 N N . SER A 1 172 ? -3.557 16.5 -6.336 1 94.44 172 SER A N 1
ATOM 1396 C CA . SER A 1 172 ? -4.949 16.094 -6.16 1 94.44 172 SER A CA 1
ATOM 1397 C C . SER A 1 172 ? -5.051 14.672 -5.621 1 94.44 172 SER A C 1
ATOM 1399 O O . SER A 1 172 ? -6.125 14.242 -5.195 1 94.44 172 SER A O 1
ATOM 1401 N N . MET A 1 173 ? -3.891 14.023 -5.527 1 95.69 173 MET A N 1
ATOM 1402 C CA . MET A 1 173 ? -3.889 12.664 -4.988 1 95.69 173 MET A CA 1
ATOM 1403 C C . MET A 1 173 ? -3.654 12.672 -3.482 1 95.69 173 MET A C 1
ATOM 1405 O O . MET A 1 173 ? -3.238 11.664 -2.908 1 95.69 173 MET A O 1
ATOM 1409 N N . GLY A 1 174 ? -3.844 13.734 -2.896 1 96.56 174 GLY A N 1
ATOM 1410 C CA . GLY A 1 174 ? -3.965 13.875 -1.453 1 96.56 174 GLY A CA 1
ATOM 1411 C C . GLY A 1 174 ? -2.764 13.336 -0.699 1 96.56 174 GLY A C 1
ATOM 1412 O O . GLY A 1 174 ? -1.624 13.711 -0.984 1 96.56 174 GLY A O 1
ATOM 1413 N N . ILE A 1 175 ? -3.008 12.383 0.163 1 97.12 175 ILE A N 1
ATOM 1414 C CA . ILE A 1 175 ? -2.006 11.859 1.083 1 97.12 175 ILE A CA 1
ATOM 1415 C C . ILE A 1 175 ? -0.913 11.133 0.297 1 97.12 175 ILE A C 1
ATOM 1417 O O . ILE A 1 175 ? 0.267 11.211 0.648 1 97.12 175 ILE A O 1
ATOM 1421 N N . ALA A 1 176 ? -1.313 10.477 -0.754 1 97 176 ALA A N 1
ATOM 1422 C CA . ALA A 1 176 ? -0.325 9.805 -1.593 1 97 176 ALA A CA 1
ATOM 1423 C C . ALA A 1 176 ? 0.677 10.797 -2.166 1 97 176 ALA A C 1
ATOM 1425 O O . ALA A 1 176 ? 1.884 10.547 -2.17 1 97 176 ALA A O 1
ATOM 1426 N N . ALA A 1 177 ? 0.18 11.914 -2.607 1 96.81 177 ALA A N 1
ATOM 1427 C CA . ALA A 1 177 ? 1.03 12.945 -3.201 1 96.81 177 ALA A CA 1
ATOM 1428 C C . ALA A 1 177 ? 1.95 13.562 -2.154 1 96.81 177 ALA A C 1
ATOM 1430 O O . ALA A 1 177 ? 3.117 13.852 -2.434 1 96.81 177 ALA A O 1
ATOM 1431 N N . GLU A 1 178 ? 1.407 13.797 -0.945 1 97.62 178 GLU A N 1
ATOM 1432 C CA . GLU A 1 178 ? 2.227 14.352 0.128 1 97.62 178 GLU A CA 1
ATOM 1433 C C . GLU A 1 178 ? 3.441 13.469 0.408 1 97.62 178 GLU A C 1
ATOM 1435 O O . GLU A 1 178 ? 4.539 13.977 0.646 1 97.62 178 GLU A O 1
ATOM 1440 N N . PHE A 1 179 ? 3.266 12.188 0.365 1 97.81 179 PHE A N 1
ATOM 1441 C CA . PHE A 1 179 ? 4.316 11.219 0.64 1 97.81 179 PHE A CA 1
ATOM 1442 C C . PHE A 1 179 ? 5.266 11.094 -0.547 1 97.81 179 PHE A C 1
ATOM 1444 O O . PHE A 1 179 ? 6.461 11.375 -0.425 1 97.81 179 PHE A O 1
ATOM 1451 N N . ILE A 1 180 ? 4.75 10.789 -1.711 1 97.56 180 ILE A N 1
ATOM 1452 C CA . ILE A 1 180 ? 5.551 10.461 -2.885 1 97.56 180 ILE A CA 1
ATOM 1453 C C . ILE A 1 180 ? 6.355 11.688 -3.314 1 97.56 180 ILE A C 1
ATOM 1455 O O . ILE A 1 180 ? 7.543 11.578 -3.627 1 97.56 180 ILE A O 1
ATOM 1459 N N . ASN A 1 181 ? 5.75 12.844 -3.297 1 96.06 181 ASN A N 1
ATOM 1460 C CA . ASN A 1 181 ? 6.406 14.047 -3.789 1 96.06 181 ASN A CA 1
ATOM 1461 C C . ASN A 1 181 ? 7.488 14.531 -2.824 1 96.06 181 ASN A C 1
ATOM 1463 O O . ASN A 1 181 ? 8.305 15.383 -3.178 1 96.06 181 ASN A O 1
ATOM 1467 N N . SER A 1 182 ? 7.488 14.008 -1.628 1 96 182 SER A N 1
ATOM 1468 C CA . SER A 1 182 ? 8.516 14.383 -0.655 1 96 182 SER A CA 1
ATOM 1469 C C . SER A 1 182 ? 9.789 13.578 -0.866 1 96 182 SER A C 1
ATOM 1471 O O . SER A 1 182 ? 10.812 13.859 -0.239 1 96 182 SER A O 1
ATOM 1473 N N . ILE A 1 183 ? 9.734 12.562 -1.696 1 95.38 183 ILE A N 1
ATOM 1474 C CA . ILE A 1 183 ? 10.898 11.75 -2.014 1 95.38 183 ILE A CA 1
ATOM 1475 C C . ILE A 1 183 ? 11.523 12.227 -3.322 1 95.38 183 ILE A C 1
ATOM 1477 O O . ILE A 1 183 ? 10.836 12.359 -4.336 1 95.38 183 ILE A O 1
ATOM 1481 N N . SER A 1 184 ? 12.688 12.586 -3.281 1 91.5 184 SER A N 1
ATOM 1482 C CA . SER A 1 184 ? 13.445 12.977 -4.465 1 91.5 184 SER A CA 1
ATOM 1483 C C . SER A 1 184 ? 14.859 12.406 -4.426 1 91.5 184 SER A C 1
ATOM 1485 O O . SER A 1 184 ? 15.727 12.914 -3.705 1 91.5 184 SER A O 1
ATOM 1487 N N . ILE A 1 185 ? 15.008 11.414 -5.281 1 94.06 185 ILE A N 1
ATOM 1488 C CA . ILE A 1 185 ? 16.281 10.695 -5.238 1 94.06 185 ILE A CA 1
ATOM 1489 C C . ILE A 1 185 ? 17 10.836 -6.578 1 94.06 185 ILE A C 1
ATOM 1491 O O . ILE A 1 185 ? 16.391 10.672 -7.637 1 94.06 185 ILE A O 1
ATOM 1495 N N . ASN A 1 186 ? 18.234 11.117 -6.527 1 92.19 186 ASN A N 1
ATOM 1496 C CA . ASN A 1 186 ? 19.031 11.219 -7.742 1 92.19 186 ASN A CA 1
ATOM 1497 C C . ASN A 1 186 ? 19.234 9.859 -8.406 1 92.19 186 ASN A C 1
ATOM 1499 O O . ASN A 1 186 ? 19.438 8.859 -7.727 1 92.19 186 ASN A O 1
ATOM 1503 N N . PRO A 1 187 ? 19.094 9.875 -9.703 1 92.69 187 PRO A N 1
ATOM 1504 C CA . PRO A 1 187 ? 19.438 8.625 -10.391 1 92.69 187 PRO A CA 1
ATOM 1505 C C . PRO A 1 187 ? 20.844 8.141 -10.062 1 92.69 187 PRO A C 1
ATOM 1507 O O . PRO A 1 187 ? 21.766 8.945 -9.922 1 92.69 187 PRO A O 1
ATOM 1510 N N . GLY A 1 188 ? 21.031 6.844 -9.977 1 94.31 188 GLY A N 1
ATOM 1511 C CA . GLY A 1 188 ? 22.328 6.266 -9.633 1 94.31 188 GLY A CA 1
ATOM 1512 C C . GLY A 1 188 ? 22.438 5.906 -8.164 1 94.31 188 GLY A C 1
ATOM 1513 O O . GLY A 1 188 ? 23.453 5.332 -7.742 1 94.31 188 GLY A O 1
ATOM 1514 N N . TYR A 1 189 ? 21.391 6.254 -7.438 1 95.75 189 TYR A N 1
ATOM 1515 C CA . TYR A 1 189 ? 21.359 5.902 -6.02 1 95.75 189 TYR A CA 1
ATOM 1516 C C . TYR A 1 189 ? 21.438 4.395 -5.832 1 95.75 189 TYR A C 1
ATOM 1518 O O . TYR A 1 189 ? 20.781 3.637 -6.551 1 95.75 189 TYR A O 1
ATOM 1526 N N . LYS A 1 190 ? 22.281 3.93 -4.902 1 96.69 190 LYS A N 1
ATOM 1527 C CA . LYS A 1 190 ? 22.422 2.525 -4.531 1 96.69 190 LYS A CA 1
ATOM 1528 C C . LYS A 1 190 ? 22.438 2.355 -3.016 1 96.69 190 LYS A C 1
ATOM 1530 O O . LYS A 1 190 ? 23 3.18 -2.299 1 96.69 190 LYS A O 1
ATOM 1535 N N . ASP A 1 191 ? 21.75 1.303 -2.594 1 96.5 191 ASP A N 1
ATOM 1536 C CA . ASP A 1 191 ? 21.672 0.976 -1.175 1 96.5 191 ASP A CA 1
ATOM 1537 C C . ASP A 1 191 ? 21.375 -0.507 -0.969 1 96.5 191 ASP A C 1
ATOM 1539 O O . ASP A 1 191 ? 21.203 -1.251 -1.937 1 96.5 191 ASP A O 1
ATOM 1543 N N . GLU A 1 192 ? 21.516 -0.949 0.258 1 97.56 192 GLU A N 1
ATOM 1544 C CA . GLU A 1 192 ? 21.219 -2.334 0.608 1 97.56 192 GLU A CA 1
ATOM 1545 C C . GLU A 1 192 ? 20.391 -2.412 1.889 1 97.56 192 GLU A C 1
ATOM 1547 O O . GLU A 1 192 ? 20.703 -1.759 2.883 1 97.56 192 GLU A O 1
ATOM 1552 N N . ILE A 1 193 ? 19.312 -3.141 1.819 1 97.25 193 ILE A N 1
ATOM 1553 C CA . ILE A 1 193 ? 18.453 -3.371 2.977 1 97.25 193 ILE A CA 1
ATOM 1554 C C . ILE A 1 193 ? 18.219 -4.867 3.146 1 97.25 193 ILE A C 1
ATOM 1556 O O . ILE A 1 193 ? 17.703 -5.523 2.238 1 97.25 193 ILE A O 1
ATOM 1560 N N . LEU A 1 194 ? 18.531 -5.426 4.285 1 94.75 194 LEU A N 1
ATOM 1561 C CA . LEU A 1 194 ? 18.359 -6.836 4.621 1 94.75 194 LEU A CA 1
ATOM 1562 C C . LEU A 1 194 ? 18.938 -7.73 3.535 1 94.75 194 LEU A C 1
ATOM 1564 O O . LEU A 1 194 ? 18.312 -8.719 3.137 1 94.75 194 LEU A O 1
ATOM 1568 N N . GLY A 1 195 ? 20.047 -7.34 2.986 1 94.06 195 GLY A N 1
ATOM 1569 C CA . GLY A 1 195 ? 20.75 -8.148 2.002 1 94.06 195 GLY A CA 1
ATOM 1570 C C . GLY A 1 195 ? 20.219 -7.953 0.59 1 94.06 195 GLY A C 1
ATOM 1571 O O . GLY A 1 195 ? 20.719 -8.57 -0.352 1 94.06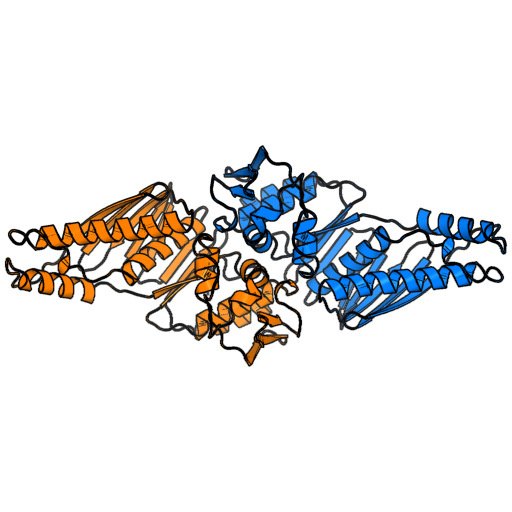 195 GLY A O 1
ATOM 1572 N N . HIS A 1 196 ? 19.234 -7.129 0.368 1 96 196 HIS A N 1
ATOM 1573 C CA . HIS A 1 196 ? 18.656 -6.855 -0.946 1 96 196 HIS A CA 1
ATOM 1574 C C . HIS A 1 196 ? 19.188 -5.543 -1.515 1 96 196 HIS A C 1
ATOM 1576 O O . HIS A 1 196 ? 19.312 -4.555 -0.789 1 96 196 HIS A O 1
ATOM 1582 N N . GLN A 1 197 ? 19.422 -5.551 -2.773 1 97.56 197 GLN A N 1
ATOM 1583 C CA . GLN A 1 197 ? 19.984 -4.375 -3.426 1 97.56 197 GLN A CA 1
ATOM 1584 C C . GLN A 1 197 ? 18.891 -3.406 -3.857 1 97.56 197 GLN A C 1
ATOM 1586 O O . GLN A 1 197 ? 17.953 -3.797 -4.551 1 97.56 197 GLN A O 1
ATOM 1591 N N . ILE A 1 198 ? 19 -2.166 -3.451 1 97.88 198 ILE A N 1
ATOM 1592 C CA . ILE A 1 198 ? 18.094 -1.094 -3.842 1 97.88 198 ILE A CA 1
ATOM 1593 C C . ILE A 1 198 ? 18.781 -0.178 -4.852 1 97.88 198 ILE A C 1
ATOM 1595 O O . ILE A 1 198 ? 19.891 0.31 -4.605 1 97.88 198 ILE A O 1
ATOM 1599 N N . VAL A 1 199 ? 18.156 0.016 -5.961 1 97.56 199 VAL A N 1
ATOM 1600 C CA . VAL A 1 199 ? 18.719 0.885 -6.988 1 97.56 199 VAL A CA 1
ATOM 1601 C C . VAL A 1 199 ? 17.641 1.836 -7.508 1 97.56 199 VAL A C 1
ATOM 1603 O O . VAL A 1 199 ? 16.5 1.426 -7.746 1 97.56 199 VAL A O 1
ATOM 1606 N N . VAL A 1 200 ? 17.969 3.064 -7.574 1 96.31 200 VAL A N 1
ATOM 1607 C CA . VAL A 1 200 ? 17.125 4.043 -8.258 1 96.31 200 VAL A CA 1
ATOM 1608 C C . VAL A 1 200 ? 17.812 4.516 -9.531 1 96.31 200 VAL A C 1
ATOM 1610 O O . VAL A 1 200 ? 18.922 5.066 -9.484 1 96.31 200 VAL A O 1
ATOM 1613 N N . ASN A 1 201 ? 17.25 4.246 -10.609 1 94.62 201 ASN A N 1
ATOM 1614 C CA . ASN A 1 201 ? 17.75 4.719 -11.891 1 94.62 201 ASN A CA 1
ATOM 1615 C C . ASN A 1 201 ? 16.719 5.582 -12.617 1 94.62 201 ASN A C 1
ATOM 1617 O O . ASN A 1 201 ? 15.766 6.059 -12 1 94.62 201 ASN A O 1
ATOM 1621 N N . ASN A 1 202 ? 16.922 5.844 -13.898 1 90.94 202 ASN A N 1
ATOM 1622 C CA . ASN A 1 202 ? 16.047 6.754 -14.633 1 90.94 202 ASN A CA 1
ATOM 1623 C C . ASN A 1 202 ? 14.648 6.184 -14.797 1 90.94 202 ASN A C 1
ATOM 1625 O O . ASN A 1 202 ? 13.695 6.926 -15.055 1 90.94 202 ASN A O 1
ATOM 1629 N N . GLU A 1 203 ? 14.57 4.836 -14.578 1 93.25 203 GLU A N 1
ATOM 1630 C CA . GLU A 1 203 ? 13.281 4.191 -14.773 1 93.25 203 GLU A CA 1
ATOM 1631 C C . GLU A 1 203 ? 12.5 4.105 -13.469 1 93.25 203 GLU A C 1
ATOM 1633 O O . GLU A 1 203 ? 11.305 3.787 -13.469 1 93.25 203 GLU A O 1
ATOM 1638 N N . GLY A 1 204 ? 13.188 4.34 -12.352 1 95.19 204 GLY A N 1
ATOM 1639 C CA . GLY A 1 204 ? 12.477 4.316 -11.086 1 95.19 204 GLY A CA 1
ATOM 1640 C C . GLY A 1 204 ? 13.188 3.512 -10.016 1 95.19 204 GLY A C 1
ATOM 1641 O O . GLY A 1 204 ? 14.414 3.41 -10.023 1 95.19 204 GLY A O 1
ATOM 1642 N N . LEU A 1 205 ? 12.5 3.094 -9.055 1 97.38 205 LEU A N 1
ATOM 1643 C CA . LEU A 1 205 ? 12.984 2.344 -7.906 1 97.38 205 LEU A CA 1
ATOM 1644 C C . LEU A 1 205 ? 12.969 0.845 -8.188 1 97.38 205 LEU A C 1
ATOM 1646 O O . LEU A 1 205 ? 11.938 0.288 -8.555 1 97.38 205 LEU A O 1
ATOM 1650 N N . PHE A 1 206 ? 14.109 0.197 -8.008 1 97.69 206 PHE A N 1
ATOM 1651 C CA . PHE A 1 206 ? 14.266 -1.235 -8.227 1 97.69 206 PHE A CA 1
ATOM 1652 C C . PHE A 1 206 ? 14.844 -1.913 -6.988 1 97.69 206 PHE A C 1
ATOM 1654 O O . PHE A 1 206 ? 15.672 -1.335 -6.285 1 97.69 206 PHE A O 1
ATOM 1661 N N . ILE A 1 207 ? 14.367 -3.078 -6.75 1 97 207 ILE A N 1
ATOM 1662 C CA . ILE A 1 207 ? 14.922 -3.941 -5.711 1 97 207 ILE A CA 1
ATOM 1663 C C . ILE A 1 207 ? 15.312 -5.289 -6.312 1 97 207 ILE A C 1
ATOM 1665 O O . ILE A 1 207 ? 14.484 -5.969 -6.922 1 97 207 ILE A O 1
ATOM 1669 N N . ASP A 1 208 ? 16.531 -5.676 -6.172 1 94.88 208 ASP A N 1
ATOM 1670 C CA . ASP A 1 208 ? 17.094 -6.898 -6.75 1 94.88 208 ASP A CA 1
ATOM 1671 C C . ASP A 1 208 ? 16.781 -6.992 -8.242 1 94.88 208 ASP A C 1
ATOM 1673 O O . ASP A 1 208 ? 16.281 -8.016 -8.711 1 94.88 208 ASP A O 1
ATOM 1677 N N . ASP A 1 209 ? 16.906 -5.895 -8.883 1 93.19 209 ASP A N 1
ATOM 1678 C CA . ASP A 1 209 ? 16.797 -5.766 -10.336 1 93.19 209 ASP A CA 1
ATOM 1679 C C . ASP A 1 209 ? 15.344 -5.941 -10.797 1 93.19 209 ASP A C 1
ATOM 1681 O O . ASP A 1 209 ? 15.094 -6.254 -11.961 1 93.19 209 ASP A O 1
ATOM 1685 N N . GLN A 1 210 ? 14.414 -5.875 -9.875 1 95.62 210 GLN A N 1
ATOM 1686 C CA . GLN A 1 210 ? 13 -5.875 -10.219 1 95.62 210 GLN A CA 1
ATOM 1687 C C . GLN A 1 210 ? 12.344 -4.547 -9.852 1 95.62 210 GLN A C 1
ATOM 1689 O O . GLN A 1 210 ? 12.688 -3.938 -8.836 1 95.62 210 GLN A O 1
ATOM 1694 N N . PRO A 1 211 ? 11.406 -4.129 -10.711 1 96.19 211 PRO A N 1
ATOM 1695 C CA . PRO A 1 211 ? 10.688 -2.902 -10.344 1 96.19 211 PRO A CA 1
ATOM 1696 C C . PRO A 1 211 ? 10 -3.008 -8.992 1 96.19 211 PRO A C 1
ATOM 1698 O O . PRO A 1 211 ? 9.562 -4.094 -8.594 1 96.19 211 PRO A O 1
ATOM 1701 N N . ALA A 1 212 ? 9.742 -1.962 -8.359 1 96.44 212 ALA A N 1
ATOM 1702 C CA . ALA A 1 212 ? 9.266 -1.896 -6.984 1 96.44 212 ALA A CA 1
ATOM 1703 C C . ALA A 1 212 ? 7.895 -2.553 -6.848 1 96.44 212 ALA A C 1
ATOM 1705 O O . ALA A 1 212 ? 7.562 -3.1 -5.793 1 96.44 212 ALA A O 1
ATOM 1706 N N . TYR A 1 213 ? 7.102 -2.553 -7.871 1 95.38 213 TYR A N 1
ATOM 1707 C CA . TYR A 1 213 ? 5.738 -3.062 -7.77 1 95.38 213 TYR A CA 1
ATOM 1708 C C . TYR A 1 213 ? 5.73 -4.582 -7.645 1 95.38 213 TYR A C 1
ATOM 1710 O O . TYR A 1 213 ? 4.688 -5.184 -7.383 1 95.38 213 TYR A O 1
ATOM 1718 N N . ASN A 1 214 ? 6.891 -5.25 -7.738 1 95.56 214 ASN A N 1
ATOM 1719 C CA . ASN A 1 214 ? 7.016 -6.688 -7.523 1 95.56 214 ASN A CA 1
ATOM 1720 C C . ASN A 1 214 ? 7.703 -7 -6.199 1 95.56 214 ASN A C 1
ATOM 1722 O O . ASN A 1 214 ? 7.902 -8.172 -5.859 1 95.56 214 ASN A O 1
ATOM 1726 N N . SER A 1 215 ? 8.023 -5.973 -5.426 1 94.56 215 SER A N 1
ATOM 1727 C CA . SER A 1 215 ? 8.828 -6.152 -4.223 1 94.56 215 SER A CA 1
ATOM 1728 C C . SER A 1 215 ? 7.945 -6.398 -3.002 1 94.56 215 SER A C 1
ATOM 1730 O O . SER A 1 215 ? 6.73 -6.191 -3.057 1 94.56 215 SER A O 1
ATOM 1732 N N . SER A 1 216 ? 8.586 -6.887 -1.984 1 92.75 216 SER A N 1
ATOM 1733 C CA . SER A 1 216 ? 7.855 -7.121 -0.742 1 92.75 216 SER A CA 1
ATOM 1734 C C . SER A 1 216 ? 7.57 -5.816 -0.011 1 92.75 216 SER A C 1
ATOM 1736 O O . SER A 1 216 ? 8.359 -4.871 -0.081 1 92.75 216 SER A O 1
ATOM 1738 N N . SER A 1 217 ? 6.523 -5.844 0.707 1 95 217 SER A N 1
ATOM 1739 C CA . SER A 1 217 ? 6.125 -4.684 1.494 1 95 217 SER A CA 1
ATOM 1740 C C . SER A 1 217 ? 7.164 -4.359 2.564 1 95 217 SER A C 1
ATOM 1742 O O . SER A 1 217 ? 7.371 -3.193 2.902 1 95 217 SER A O 1
ATOM 1744 N N . GLU A 1 218 ? 7.809 -5.406 3.07 1 94.88 218 GLU A N 1
ATOM 1745 C CA . GLU A 1 218 ? 8.828 -5.18 4.094 1 94.88 218 GLU A CA 1
ATOM 1746 C C . GLU A 1 218 ? 9.961 -4.309 3.557 1 94.88 218 GLU A C 1
ATOM 1748 O O . GLU A 1 218 ? 10.336 -3.318 4.188 1 94.88 218 GLU A O 1
ATOM 1753 N N . LEU A 1 219 ? 10.461 -4.637 2.41 1 96.31 219 LEU A N 1
ATOM 1754 C CA . LEU A 1 219 ? 11.586 -3.918 1.833 1 96.31 219 LEU A CA 1
ATOM 1755 C C . LEU A 1 219 ? 11.195 -2.494 1.454 1 96.31 219 LEU A C 1
ATOM 1757 O O . LEU A 1 219 ? 11.953 -1.551 1.697 1 96.31 219 LEU A O 1
ATOM 1761 N N . LEU A 1 220 ? 10.016 -2.359 0.912 1 97.75 220 LEU A N 1
ATOM 1762 C CA . LEU A 1 220 ? 9.555 -1.037 0.508 1 97.75 220 LEU A CA 1
ATOM 1763 C C . LEU A 1 220 ? 9.312 -0.15 1.725 1 97.75 220 LEU A C 1
ATOM 1765 O O . LEU A 1 220 ? 9.648 1.035 1.712 1 97.75 220 LEU A O 1
ATOM 1769 N N . SER A 1 221 ? 8.727 -0.732 2.742 1 97.19 221 SER A N 1
ATOM 1770 C CA . SER A 1 221 ? 8.5 0.018 3.973 1 97.19 221 SER A CA 1
ATOM 1771 C C . SER A 1 221 ? 9.82 0.451 4.605 1 97.19 221 SER A C 1
ATOM 1773 O O . SER A 1 221 ? 9.977 1.609 4.996 1 97.19 221 SER A O 1
ATOM 1775 N N . LEU A 1 222 ? 10.742 -0.442 4.652 1 97.88 222 LEU A N 1
ATOM 1776 C CA . LEU A 1 222 ? 12.039 -0.145 5.262 1 97.88 222 LEU A CA 1
ATOM 1777 C C . LEU A 1 222 ? 12.805 0.885 4.438 1 97.88 222 LEU A C 1
ATOM 1779 O O . LEU A 1 222 ? 13.508 1.728 4.992 1 97.88 222 LEU A O 1
ATOM 1783 N N . PHE A 1 223 ? 12.711 0.815 3.158 1 98.31 223 PHE A N 1
ATOM 1784 C CA . PHE A 1 223 ? 13.352 1.807 2.301 1 98.31 223 PHE A CA 1
ATOM 1785 C C . PHE A 1 223 ? 12.844 3.207 2.621 1 98.31 223 PHE A C 1
ATOM 1787 O O . PHE A 1 223 ? 13.633 4.137 2.799 1 98.31 223 PHE A O 1
ATOM 1794 N N . ALA A 1 224 ? 11.523 3.363 2.674 1 98.19 224 ALA A N 1
ATOM 1795 C CA . ALA A 1 224 ? 10.922 4.656 2.996 1 98.19 224 ALA A CA 1
ATOM 1796 C C . ALA A 1 224 ? 11.391 5.152 4.359 1 98.19 224 ALA A C 1
ATOM 1798 O O . ALA A 1 224 ? 11.805 6.309 4.5 1 98.19 224 ALA A O 1
ATOM 1799 N N . LEU A 1 225 ? 11.32 4.273 5.328 1 98.31 225 LEU A N 1
ATOM 1800 C CA . LEU A 1 225 ? 11.719 4.629 6.688 1 98.31 225 LEU A CA 1
ATOM 1801 C C . LEU A 1 225 ? 13.188 5.051 6.73 1 98.31 225 LEU A C 1
ATOM 1803 O O . LEU A 1 225 ? 13.516 6.094 7.305 1 98.31 225 LEU A O 1
ATOM 1807 N N . LYS A 1 226 ? 14 4.289 6.121 1 98.06 226 LYS A N 1
ATOM 1808 C CA . LYS A 1 226 ? 15.422 4.609 6.082 1 98.06 226 LYS A CA 1
ATOM 1809 C C . LYS A 1 226 ? 15.672 5.969 5.434 1 98.06 226 LYS A C 1
ATOM 1811 O O . LYS A 1 226 ? 16.391 6.801 5.98 1 98.06 226 LYS A O 1
ATOM 1816 N N . TYR A 1 227 ? 15.062 6.176 4.285 1 97.38 227 TYR A N 1
ATOM 1817 C CA . TYR A 1 227 ? 15.234 7.41 3.531 1 97.38 227 TYR A CA 1
ATOM 1818 C C . TYR A 1 227 ? 14.922 8.625 4.395 1 97.38 227 TYR A C 1
ATOM 1820 O O . TYR A 1 227 ? 15.719 9.57 4.465 1 97.38 227 TYR A O 1
ATOM 1828 N N . PHE A 1 228 ? 13.852 8.641 5.09 1 98.06 228 PHE A N 1
ATOM 1829 C CA . PHE A 1 228 ? 13.414 9.812 5.836 1 98.06 228 PHE A CA 1
ATOM 1830 C C . PHE A 1 228 ? 14.164 9.922 7.16 1 98.06 228 PHE A C 1
ATOM 1832 O O . PHE A 1 228 ? 14.586 11.008 7.555 1 98.06 228 PHE A O 1
ATOM 1839 N N . LEU A 1 229 ? 14.312 8.812 7.816 1 98 229 LEU A N 1
ATOM 1840 C CA . LEU A 1 229 ? 14.93 8.852 9.141 1 98 229 LEU A CA 1
ATOM 1841 C C . LEU A 1 229 ? 16.391 9.266 9.039 1 98 229 LEU A C 1
ATOM 1843 O O . LEU A 1 229 ? 16.922 9.922 9.945 1 98 229 LEU A O 1
ATOM 1847 N N . LEU A 1 230 ? 17.031 8.945 7.984 1 96.38 230 LEU A N 1
ATOM 1848 C CA . LEU A 1 230 ? 18.453 9.227 7.871 1 96.38 230 LEU A CA 1
ATOM 1849 C C . LEU A 1 230 ? 18.703 10.531 7.129 1 96.38 230 LEU A C 1
ATOM 1851 O O . LEU A 1 230 ? 19.797 11.086 7.184 1 96.38 230 LEU A O 1
ATOM 1855 N N . ASN A 1 231 ? 17.719 11.07 6.391 1 94.94 231 ASN A N 1
ATOM 1856 C CA . ASN A 1 231 ? 17.953 12.258 5.57 1 94.94 231 ASN A CA 1
ATOM 1857 C C . ASN A 1 231 ? 17.266 13.484 6.148 1 94.94 231 ASN A C 1
ATOM 1859 O O . ASN A 1 231 ? 17.391 14.586 5.617 1 94.94 231 ASN A O 1
ATOM 1863 N N . THR A 1 232 ? 16.531 13.305 7.23 1 96.12 232 THR A N 1
ATOM 1864 C CA . THR A 1 232 ? 15.891 14.438 7.879 1 96.12 232 THR A CA 1
ATOM 1865 C C . THR A 1 232 ? 16.781 15.016 8.977 1 96.12 232 THR A C 1
ATOM 1867 O O . THR A 1 232 ? 17.75 14.375 9.398 1 96.12 232 THR A O 1
ATOM 1870 N N . THR A 1 233 ? 16.469 16.25 9.352 1 96.81 233 THR A N 1
ATOM 1871 C CA . THR A 1 233 ? 17.266 16.969 10.344 1 96.81 233 THR A CA 1
ATOM 1872 C C . THR A 1 233 ? 16.406 17.344 11.547 1 96.81 233 THR A C 1
ATOM 1874 O O . THR A 1 233 ? 15.211 17.016 11.594 1 96.81 233 THR A O 1
ATOM 1877 N N . SER A 1 234 ? 17.031 18.094 12.492 1 96 234 SER A N 1
ATOM 1878 C CA . SER A 1 234 ? 16.344 18.516 13.711 1 96 234 SER A CA 1
ATOM 1879 C C . SER A 1 234 ? 15.258 19.547 13.414 1 96 234 SER A C 1
ATOM 1881 O O . SER A 1 234 ? 14.422 19.828 14.266 1 96 234 SER A O 1
ATOM 1883 N N . ASN A 1 235 ? 15.25 20.047 12.195 1 96.38 235 ASN A N 1
ATOM 1884 C CA . ASN A 1 235 ? 14.25 21.031 11.797 1 96.38 235 ASN A CA 1
ATOM 1885 C C . ASN A 1 235 ? 13.039 20.375 11.148 1 96.38 235 ASN A C 1
ATOM 1887 O O . ASN A 1 235 ? 12.133 21.062 10.672 1 96.38 235 ASN A O 1
ATOM 1891 N N . ASP A 1 236 ? 13.078 19.031 11.164 1 97.94 236 ASP A N 1
ATOM 1892 C CA . ASP A 1 236 ? 11.992 18.281 10.539 1 97.94 236 ASP A CA 1
ATOM 1893 C C . ASP A 1 236 ? 11.195 17.5 11.57 1 97.94 236 ASP A C 1
ATOM 1895 O O . ASP A 1 236 ? 11.695 17.219 12.664 1 97.94 236 ASP A O 1
ATOM 1899 N N . VAL A 1 237 ? 9.961 17.266 11.273 1 98.44 237 VAL A N 1
ATOM 1900 C CA . VAL A 1 237 ? 9.133 16.344 12.039 1 98.44 237 VAL A CA 1
ATOM 1901 C C . VAL A 1 237 ? 8.547 15.281 11.109 1 98.44 237 VAL A C 1
ATOM 1903 O O . VAL A 1 237 ? 8.023 15.602 10.047 1 98.44 237 VAL A O 1
ATOM 1906 N N . LEU A 1 238 ? 8.695 14.062 11.516 1 98.62 238 LEU A N 1
ATOM 1907 C CA . LEU A 1 238 ? 8.234 12.922 10.742 1 98.62 238 LEU A CA 1
ATOM 1908 C C . LEU A 1 238 ? 7.023 12.266 11.406 1 98.62 238 LEU A C 1
ATOM 1910 O O . LEU A 1 238 ? 7.086 11.875 12.57 1 98.62 238 LEU A O 1
ATOM 1914 N N . ILE A 1 239 ? 5.918 12.234 10.68 1 98.62 239 ILE A N 1
ATOM 1915 C CA . ILE A 1 239 ? 4.727 11.516 11.125 1 98.62 239 ILE A CA 1
ATOM 1916 C C . ILE A 1 239 ? 4.676 10.141 10.461 1 98.62 239 ILE A C 1
ATOM 1918 O O . ILE A 1 239 ? 4.516 10.039 9.242 1 98.62 239 ILE A O 1
ATOM 1922 N N . ILE A 1 240 ? 4.727 9.055 11.242 1 98.19 240 ILE A N 1
ATOM 1923 C CA . ILE A 1 240 ? 4.828 7.707 10.688 1 98.19 240 ILE A CA 1
ATOM 1924 C C . ILE A 1 240 ? 3.621 6.879 11.125 1 98.19 240 ILE A C 1
ATOM 1926 O O . ILE A 1 240 ? 3.436 6.613 12.312 1 98.19 240 ILE A O 1
ATOM 1930 N N . GLU A 1 241 ? 2.902 6.488 10.133 1 97 241 GLU A N 1
ATOM 1931 C CA . GLU A 1 241 ? 1.776 5.594 10.398 1 97 241 GLU A CA 1
ATOM 1932 C C . GLU A 1 241 ? 2.217 4.137 10.398 1 97 241 GLU A C 1
ATOM 1934 O O . GLU A 1 241 ? 2.943 3.699 9.508 1 97 241 GLU A O 1
ATOM 1939 N N . ASP A 1 242 ? 1.821 3.346 11.398 1 94.5 242 ASP A N 1
ATOM 1940 C CA . ASP A 1 242 ? 2.047 1.905 11.477 1 94.5 242 ASP A CA 1
ATOM 1941 C C . ASP A 1 242 ? 3.508 1.561 11.203 1 94.5 242 ASP A C 1
ATOM 1943 O O . ASP A 1 242 ? 3.809 0.791 10.289 1 94.5 242 ASP A O 1
ATOM 1947 N N . VAL A 1 243 ? 4.336 1.98 12.039 1 95 243 VAL A N 1
ATOM 1948 C CA . VAL A 1 243 ? 5.773 2.012 11.789 1 95 243 VAL A CA 1
ATOM 1949 C C . VAL A 1 243 ? 6.297 0.589 11.602 1 95 243 VAL A C 1
ATOM 1951 O O . VAL A 1 243 ? 7.219 0.359 10.82 1 95 243 VAL A O 1
ATOM 1954 N N . GLU A 1 244 ? 5.633 -0.414 12.164 1 91.75 244 GLU A N 1
ATOM 1955 C CA . GLU A 1 244 ? 6.191 -1.763 12.141 1 91.75 244 GLU A CA 1
ATOM 1956 C C . GLU A 1 244 ? 5.387 -2.674 11.219 1 91.75 244 GLU A C 1
ATOM 1958 O O . GLU A 1 244 ? 5.652 -3.875 11.133 1 91.75 244 GLU A O 1
ATOM 1963 N N . ALA A 1 245 ? 4.465 -2.096 10.547 1 87.94 245 ALA A N 1
ATOM 1964 C CA . ALA A 1 245 ? 3.646 -2.928 9.672 1 87.94 245 ALA A CA 1
ATOM 1965 C C . ALA A 1 245 ? 4.512 -3.666 8.648 1 87.94 245 ALA A C 1
ATOM 1967 O O . ALA A 1 245 ? 5.457 -3.094 8.102 1 87.94 245 ALA A O 1
ATOM 1968 N N . HIS A 1 246 ? 4.27 -4.98 8.422 1 88.38 246 HIS A N 1
ATOM 1969 C CA . HIS A 1 246 ? 4.852 -5.859 7.41 1 88.38 246 HIS A CA 1
ATOM 1970 C C . HIS A 1 246 ? 6.277 -6.262 7.785 1 88.38 246 HIS A C 1
ATOM 1972 O O . HIS A 1 246 ? 6.965 -6.926 7.008 1 88.38 246 HIS A O 1
ATOM 1978 N N . LEU A 1 247 ? 6.746 -5.812 8.977 1 91.06 247 LEU A N 1
ATOM 1979 C CA . LEU A 1 247 ? 8.156 -6.027 9.281 1 91.06 247 LEU A CA 1
ATOM 1980 C C . LEU A 1 247 ? 8.359 -7.348 10.016 1 91.06 247 LEU A C 1
ATOM 1982 O O . LEU A 1 247 ? 7.625 -7.656 10.961 1 91.06 247 LEU A O 1
ATOM 1986 N N . SER A 1 248 ? 9.336 -8.055 9.57 1 89.38 248 SER A N 1
ATOM 1987 C CA . SER A 1 248 ? 9.844 -9.203 10.312 1 89.38 248 SER A CA 1
ATOM 1988 C C . SER A 1 248 ? 10.641 -8.766 11.539 1 89.38 248 SER A C 1
ATOM 1990 O O . SER A 1 248 ? 10.844 -7.566 11.75 1 89.38 248 SER A O 1
ATOM 1992 N N . ASN A 1 249 ? 11.047 -9.75 12.312 1 90.44 249 ASN A N 1
ATOM 1993 C CA . ASN A 1 249 ? 11.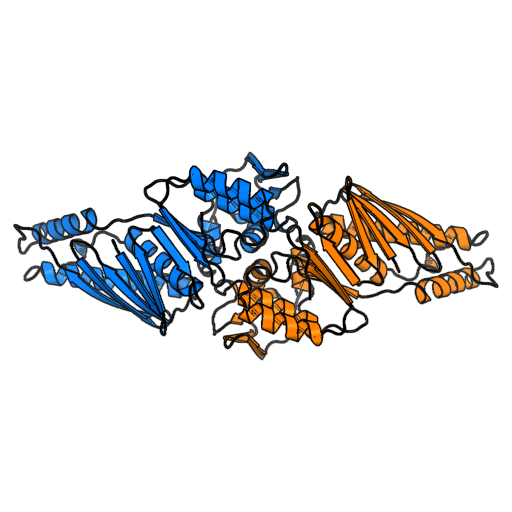883 -9.422 13.461 1 90.44 249 ASN A CA 1
ATOM 1994 C C . ASN A 1 249 ? 13.18 -8.75 13.031 1 90.44 249 ASN A C 1
ATOM 1996 O O . ASN A 1 249 ? 13.641 -7.809 13.68 1 90.44 249 ASN A O 1
ATOM 2000 N N . GLU A 1 250 ? 13.75 -9.242 11.984 1 92.5 250 GLU A N 1
ATOM 2001 C CA . GLU A 1 250 ? 14.969 -8.641 11.453 1 92.5 250 GLU A CA 1
ATOM 2002 C C . GLU A 1 250 ? 14.719 -7.207 10.984 1 92.5 250 GLU A C 1
ATOM 2004 O O . GLU A 1 250 ? 15.531 -6.316 11.234 1 92.5 250 GLU A O 1
ATOM 2009 N N . GLY A 1 251 ? 13.609 -7 10.367 1 93.81 251 GLY A N 1
ATOM 2010 C CA . GLY A 1 251 ? 13.234 -5.664 9.93 1 93.81 251 GLY A CA 1
ATOM 2011 C C . GLY A 1 251 ? 13.031 -4.695 11.078 1 93.81 251 GLY A C 1
ATOM 2012 O O . GLY A 1 251 ? 13.438 -3.533 10.992 1 93.81 251 GLY A O 1
ATOM 2013 N N . LYS A 1 252 ? 12.492 -5.199 12.133 1 94.25 252 LYS A N 1
ATOM 2014 C CA . LYS A 1 252 ? 12.289 -4.367 13.32 1 94.25 252 LYS A CA 1
ATOM 2015 C C . LYS A 1 252 ? 13.625 -3.977 13.953 1 94.25 252 LYS A C 1
ATOM 2017 O O . LYS A 1 252 ? 13.781 -2.854 14.43 1 94.25 252 LYS A O 1
ATOM 2022 N N . THR A 1 253 ? 14.492 -4.918 13.953 1 96 253 THR A N 1
ATOM 2023 C CA . THR A 1 253 ? 15.82 -4.629 14.477 1 96 253 THR A CA 1
ATOM 2024 C C . THR A 1 253 ? 16.5 -3.523 13.664 1 96 253 THR A C 1
ATOM 2026 O O . THR A 1 253 ? 17.062 -2.59 14.227 1 96 253 THR A O 1
ATOM 2029 N N . LEU A 1 254 ? 16.406 -3.637 12.422 1 96.5 254 LEU A N 1
ATOM 2030 C CA . LEU A 1 254 ? 16.969 -2.627 11.539 1 96.5 254 LEU A CA 1
ATOM 2031 C C . LEU A 1 254 ? 16.281 -1.278 11.742 1 96.5 254 LEU A C 1
ATOM 2033 O O . LEU A 1 254 ? 16.953 -0.239 11.766 1 96.5 254 LEU A O 1
ATOM 2037 N N . LEU A 1 255 ? 14.992 -1.256 11.836 1 97.31 255 LEU A N 1
ATOM 2038 C CA . LEU A 1 255 ? 14.227 -0.044 12.109 1 97.31 255 LEU A CA 1
ATOM 2039 C C . LEU A 1 255 ? 14.734 0.645 13.375 1 97.31 255 LEU A C 1
ATOM 2041 O O . LEU A 1 255 ? 14.906 1.866 13.391 1 97.31 255 LEU A O 1
ATOM 2045 N N . ASN A 1 256 ? 14.938 -0.142 14.344 1 97.19 256 ASN A N 1
ATOM 2046 C CA . ASN A 1 256 ? 15.438 0.413 15.602 1 97.19 256 ASN A CA 1
ATOM 2047 C C . ASN A 1 256 ? 16.781 1.108 15.414 1 97.19 256 ASN A C 1
ATOM 2049 O O . ASN A 1 256 ? 17.047 2.137 16.047 1 97.19 256 ASN A O 1
ATOM 2053 N N . GLU A 1 257 ? 17.578 0.541 14.602 1 97.19 257 GLU A N 1
ATOM 2054 C CA . GLU A 1 257 ? 18.859 1.183 14.297 1 97.19 257 GLU A CA 1
ATOM 2055 C C . GLU A 1 257 ? 18.641 2.535 13.625 1 97.19 257 GLU A C 1
ATOM 2057 O O . GLU A 1 257 ? 19.312 3.518 13.961 1 97.19 257 GLU A O 1
ATOM 2062 N N . TYR A 1 258 ? 17.719 2.562 12.664 1 97.5 258 TYR A N 1
ATOM 2063 C CA . TYR A 1 258 ? 17.406 3.816 11.984 1 97.5 258 TYR A CA 1
ATOM 2064 C C . TYR A 1 258 ? 16.875 4.852 12.969 1 97.5 258 TYR A C 1
ATOM 2066 O O . TYR A 1 258 ? 17.266 6.023 12.914 1 97.5 258 TYR A O 1
ATOM 2074 N N . LEU A 1 259 ? 16 4.426 13.852 1 97.44 259 LEU A N 1
ATOM 2075 C CA . LEU A 1 259 ? 15.367 5.32 14.812 1 97.44 259 LEU A CA 1
ATOM 2076 C C . LEU A 1 259 ? 16.391 5.918 15.766 1 97.44 259 LEU A C 1
ATOM 2078 O O . LEU A 1 259 ? 16.297 7.09 16.125 1 97.44 259 LEU A O 1
ATOM 2082 N N . LYS A 1 260 ? 17.359 5.18 16.141 1 96.06 260 LYS A N 1
ATOM 2083 C CA . LYS A 1 260 ? 18.406 5.637 17.047 1 96.06 260 LYS A CA 1
ATOM 2084 C C . LYS A 1 260 ? 19.266 6.723 16.406 1 96.06 260 LYS A C 1
ATOM 2086 O O . LYS A 1 260 ? 19.812 7.574 17.109 1 96.06 260 LYS A O 1
ATOM 2091 N N . THR A 1 261 ? 19.344 6.699 15.156 1 95.69 261 THR A N 1
ATOM 2092 C CA . THR A 1 261 ? 20.219 7.633 14.453 1 95.69 261 THR A CA 1
ATOM 2093 C C . THR A 1 261 ? 19.438 8.852 13.977 1 95.69 261 THR A C 1
ATOM 2095 O O . THR A 1 261 ? 20.016 9.828 13.508 1 95.69 261 THR A O 1
ATOM 2098 N N . ALA A 1 262 ? 18.125 8.766 14.031 1 96.69 262 ALA A N 1
ATOM 2099 C CA . ALA A 1 262 ? 17.266 9.836 13.523 1 96.69 262 ALA A CA 1
ATOM 2100 C C . ALA A 1 262 ? 17.5 11.133 14.297 1 96.69 262 ALA A C 1
ATOM 2102 O O . ALA A 1 262 ? 17.641 11.117 15.523 1 96.69 262 ALA A O 1
ATOM 2103 N N . LYS A 1 263 ? 17.531 12.188 13.586 1 96.62 263 LYS A N 1
ATOM 2104 C CA . LYS A 1 263 ? 17.766 13.492 14.203 1 96.62 263 LYS A CA 1
ATOM 2105 C C . LYS A 1 263 ? 16.484 14.305 14.281 1 96.62 263 LYS A C 1
ATOM 2107 O O . LYS A 1 263 ? 16.422 15.305 15 1 96.62 263 LYS A O 1
ATOM 2112 N N . CYS A 1 264 ? 15.562 13.875 13.562 1 97.69 264 CYS A N 1
ATOM 2113 C CA . CYS A 1 264 ? 14.312 14.617 13.5 1 97.69 264 CYS A CA 1
ATOM 2114 C C . CYS A 1 264 ? 13.391 14.234 14.656 1 97.69 264 CYS A C 1
ATOM 2116 O O . CYS A 1 264 ? 13.656 13.266 15.375 1 97.69 264 CYS A O 1
ATOM 2118 N N . ASN A 1 265 ? 12.383 15.062 14.898 1 97.81 265 ASN A N 1
ATOM 2119 C CA . ASN A 1 265 ? 11.281 14.672 15.773 1 97.81 265 ASN A CA 1
ATOM 2120 C C . ASN A 1 265 ? 10.359 13.656 15.102 1 97.81 265 ASN A C 1
ATOM 2122 O O . ASN A 1 265 ? 10.203 13.672 13.875 1 97.81 265 ASN A O 1
ATOM 2126 N N . ILE A 1 266 ? 9.789 12.797 15.922 1 98.06 266 ILE A N 1
ATOM 2127 C CA . ILE A 1 266 ? 8.977 11.742 15.328 1 98.06 266 ILE A CA 1
ATOM 2128 C C . ILE A 1 266 ? 7.645 11.641 16.078 1 98.06 266 ILE A C 1
ATOM 2130 O O . ILE A 1 266 ? 7.613 11.68 17.312 1 98.06 266 ILE A O 1
ATOM 2134 N N . VAL A 1 267 ? 6.598 11.578 15.344 1 98.12 267 VAL A N 1
ATOM 2135 C CA . VAL A 1 267 ? 5.27 11.258 15.852 1 98.12 267 VAL A CA 1
ATOM 2136 C C . VAL A 1 267 ? 4.805 9.914 15.273 1 98.12 267 VAL A C 1
ATOM 2138 O O . VAL A 1 267 ? 4.602 9.789 14.07 1 98.12 267 VAL A O 1
ATOM 2141 N N . PHE A 1 268 ? 4.602 8.938 16.141 1 97.94 268 PHE A N 1
ATOM 2142 C CA . PHE A 1 268 ? 4.113 7.625 15.719 1 97.94 268 PHE A CA 1
ATOM 2143 C C . PHE A 1 268 ? 2.59 7.582 15.758 1 97.94 268 PHE A C 1
ATOM 2145 O O . PHE A 1 268 ? 1.971 8.062 16.703 1 97.94 268 PHE A O 1
ATOM 2152 N N . VAL A 1 269 ? 2.045 7.012 14.719 1 96.81 269 VAL A N 1
ATOM 2153 C CA . VAL A 1 269 ? 0.595 6.953 14.578 1 96.81 269 VAL A CA 1
ATOM 2154 C C . VAL A 1 269 ? 0.159 5.512 14.32 1 96.81 269 VAL A C 1
ATOM 2156 O O . VAL A 1 269 ? 0.69 4.848 13.43 1 96.81 269 VAL A O 1
ATOM 2159 N N . SER A 1 270 ? -0.8 4.996 15.086 1 93.38 270 SER A N 1
ATOM 2160 C CA . SER A 1 270 ? -1.342 3.664 14.828 1 93.38 270 SER A CA 1
ATOM 2161 C C . SER A 1 270 ? -2.729 3.504 15.438 1 93.38 270 SER A C 1
ATOM 2163 O O . SER A 1 270 ? -2.979 3.975 16.547 1 93.38 270 SER A O 1
ATOM 2165 N N . ASN A 1 271 ? -3.535 2.779 14.75 1 83.94 271 ASN A N 1
ATOM 2166 C CA . ASN A 1 271 ? -4.852 2.471 15.297 1 83.94 271 ASN A CA 1
ATOM 2167 C C . ASN A 1 271 ? -4.801 1.268 16.234 1 83.94 271 ASN A C 1
ATOM 2169 O O . ASN A 1 271 ? -5.73 1.037 17.016 1 83.94 271 ASN A O 1
ATOM 2173 N N . TYR A 1 272 ? -3.768 0.577 16.234 1 79.75 272 TYR A N 1
ATOM 2174 C CA . TYR A 1 272 ? -3.918 -0.733 16.844 1 79.75 272 TYR A CA 1
ATOM 2175 C C . TYR A 1 272 ? -2.814 -0.984 17.875 1 79.75 272 TYR A C 1
ATOM 2177 O O . TYR A 1 272 ? -2.947 -1.849 18.734 1 79.75 272 TYR A O 1
ATOM 2185 N N . SER A 1 273 ? -1.734 -0.312 17.688 1 76.06 273 SER A N 1
ATOM 2186 C CA . SER A 1 273 ? -0.697 -0.55 18.688 1 76.06 273 SER A CA 1
ATOM 2187 C C . SER A 1 273 ? 0.106 0.717 18.969 1 76.06 273 SER A C 1
ATOM 2189 O O . SER A 1 273 ? 0.329 1.526 18.062 1 76.06 273 SER A O 1
ATOM 2191 N N . LYS A 1 274 ? 0.375 0.807 20.25 1 80.06 274 LYS A N 1
ATOM 2192 C CA . LYS A 1 274 ? 1.291 1.885 20.609 1 80.06 274 LYS A CA 1
ATOM 2193 C C . LYS A 1 274 ? 2.74 1.484 20.344 1 80.06 274 LYS A C 1
ATOM 2195 O O . LYS A 1 274 ? 3.164 0.391 20.734 1 80.06 274 LYS A O 1
ATOM 2200 N N . PHE A 1 275 ? 3.375 2.334 19.609 1 82.12 275 PHE A N 1
ATOM 2201 C CA . PHE A 1 275 ? 4.781 2.031 19.359 1 82.12 275 PHE A CA 1
ATOM 2202 C C . PHE A 1 275 ? 5.617 2.26 20.609 1 82.12 275 PHE A C 1
ATOM 2204 O O . PHE A 1 275 ? 5.461 3.275 21.281 1 82.12 275 PHE A O 1
ATOM 2211 N N . SER A 1 276 ? 6.219 1.214 21.109 1 71.19 276 SER A N 1
ATOM 2212 C CA . SER A 1 276 ? 7.129 1.338 22.25 1 71.19 276 SER A CA 1
ATOM 2213 C C . SER A 1 276 ? 8.562 1.026 21.844 1 71.19 276 SER A C 1
ATOM 2215 O O . SER A 1 276 ? 8.836 -0.024 21.25 1 71.19 276 SER A O 1
ATOM 2217 N N . GLU A 1 277 ? 9.438 1.998 21.938 1 61.88 277 GLU A N 1
ATOM 2218 C CA . GLU A 1 277 ? 10.852 1.804 21.641 1 61.88 277 GLU A CA 1
ATOM 2219 C C . GLU A 1 277 ? 11.461 0.718 22.516 1 61.88 277 GLU A C 1
ATOM 2221 O O . GLU A 1 277 ? 11.031 0.531 23.656 1 61.88 277 GLU A O 1
ATOM 2226 N N . MET B 1 1 ? -3.834 -32.781 -4.453 1 91.81 1 MET B N 1
ATOM 2227 C CA . MET B 1 1 ? -2.635 -32.188 -5.059 1 91.81 1 MET B CA 1
ATOM 2228 C C . MET B 1 1 ? -1.75 -31.547 -4.004 1 91.81 1 MET B C 1
ATOM 2230 O O . MET B 1 1 ? -2.244 -30.844 -3.125 1 91.81 1 MET B O 1
ATOM 2234 N N . ILE B 1 2 ? -0.431 -31.906 -4.031 1 95.94 2 ILE B N 1
ATOM 2235 C CA . ILE B 1 2 ? 0.543 -31.344 -3.1 1 95.94 2 ILE B CA 1
ATOM 2236 C C . ILE B 1 2 ? 1.592 -30.547 -3.865 1 95.94 2 ILE B C 1
ATOM 2238 O O . ILE B 1 2 ? 2.17 -31.031 -4.84 1 95.94 2 ILE B O 1
ATOM 2242 N N . VAL B 1 3 ? 1.736 -29.328 -3.488 1 97.12 3 VAL B N 1
ATOM 2243 C CA . VAL B 1 3 ? 2.766 -28.484 -4.086 1 97.12 3 VAL B CA 1
ATOM 2244 C C . VAL B 1 3 ? 3.855 -28.188 -3.055 1 97.12 3 VAL B C 1
ATOM 2246 O O . VAL B 1 3 ? 3.561 -27.781 -1.932 1 97.12 3 VAL B O 1
ATOM 2249 N N . ARG B 1 4 ? 5.059 -28.453 -3.41 1 97.94 4 ARG B N 1
ATOM 2250 C CA . ARG B 1 4 ? 6.215 -28.156 -2.576 1 97.94 4 ARG B CA 1
ATOM 2251 C C . ARG B 1 4 ? 7.113 -27.125 -3.242 1 97.94 4 ARG B C 1
ATOM 2253 O O . ARG B 1 4 ? 7.402 -27.219 -4.438 1 97.94 4 ARG B O 1
ATOM 2260 N N . ILE B 1 5 ? 7.445 -26.141 -2.549 1 97.69 5 ILE B N 1
ATOM 2261 C CA . ILE B 1 5 ? 8.352 -25.094 -3.006 1 97.69 5 ILE B CA 1
ATOM 2262 C C . ILE B 1 5 ? 9.617 -25.109 -2.156 1 97.69 5 ILE B C 1
ATOM 2264 O O . ILE B 1 5 ? 9.547 -25.125 -0.925 1 97.69 5 ILE B O 1
ATOM 2268 N N . PHE B 1 6 ? 10.758 -25.125 -2.812 1 97.06 6 PHE B N 1
ATOM 2269 C CA . PHE B 1 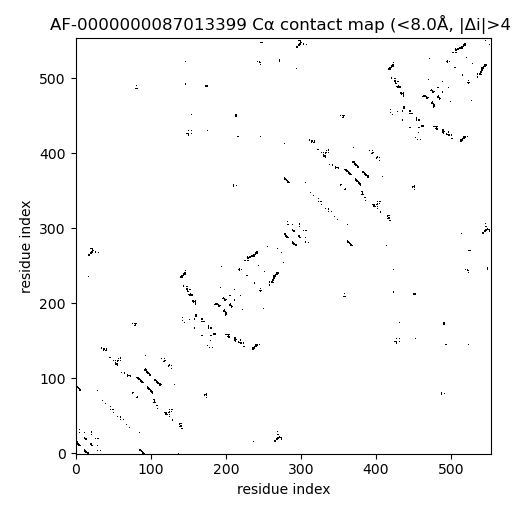6 ? 12.055 -25.219 -2.15 1 97.06 6 PHE B CA 1
ATOM 2270 C C . PHE B 1 6 ? 12.883 -23.953 -2.381 1 97.06 6 PHE B C 1
ATOM 2272 O O . PHE B 1 6 ? 13.188 -23.609 -3.521 1 97.06 6 PHE B O 1
ATOM 2279 N N . LYS B 1 7 ? 13.172 -23.328 -1.406 1 94.31 7 LYS B N 1
ATOM 2280 C CA . LYS B 1 7 ? 14.039 -22.156 -1.469 1 94.31 7 LYS B CA 1
ATOM 2281 C C . LYS B 1 7 ? 15.039 -22.141 -0.316 1 94.31 7 LYS B C 1
ATOM 2283 O O . LYS B 1 7 ? 14.648 -22.172 0.853 1 94.31 7 LYS B O 1
ATOM 2288 N N . ASP B 1 8 ? 16.281 -22.125 -0.813 1 88.62 8 ASP B N 1
ATOM 2289 C CA . ASP B 1 8 ? 17.359 -22.203 0.157 1 88.62 8 ASP B CA 1
ATOM 2290 C C . ASP B 1 8 ? 17.203 -23.406 1.075 1 88.62 8 ASP B C 1
ATOM 2292 O O . ASP B 1 8 ? 17.109 -24.547 0.604 1 88.62 8 ASP B O 1
ATOM 2296 N N . ASP B 1 9 ? 17.062 -23.234 2.395 1 88.56 9 ASP B N 1
ATOM 2297 C CA . ASP B 1 9 ? 16.953 -24.359 3.32 1 88.56 9 ASP B CA 1
ATOM 2298 C C . ASP B 1 9 ? 15.531 -24.531 3.824 1 88.56 9 ASP B C 1
ATOM 2300 O O . ASP B 1 9 ? 15.297 -25.234 4.809 1 88.56 9 ASP B O 1
ATOM 2304 N N . GLU B 1 10 ? 14.633 -23.938 3.076 1 92.75 10 GLU B N 1
ATOM 2305 C CA . GLU B 1 10 ? 13.242 -24.016 3.521 1 92.75 10 GLU B CA 1
ATOM 2306 C C . GLU B 1 10 ? 12.375 -24.734 2.504 1 92.75 10 GLU B C 1
ATOM 2308 O O . GLU B 1 10 ? 12.609 -24.641 1.297 1 92.75 10 GLU B O 1
ATOM 2313 N N . THR B 1 11 ? 11.461 -25.516 3.033 1 96 11 THR B N 1
ATOM 2314 C CA . THR B 1 11 ? 10.445 -26.188 2.217 1 96 11 THR B CA 1
ATOM 2315 C C . THR B 1 11 ? 9.047 -25.734 2.619 1 96 11 THR B C 1
ATOM 2317 O O . THR B 1 11 ? 8.68 -25.797 3.795 1 96 11 THR B O 1
ATOM 2320 N N . TYR B 1 12 ? 8.359 -25.25 1.665 1 96.44 12 TYR B N 1
ATOM 2321 C CA . TYR B 1 12 ? 6.973 -24.875 1.869 1 96.44 12 TYR B CA 1
ATOM 2322 C C . TYR B 1 12 ? 6.023 -25.875 1.217 1 96.44 12 TYR B C 1
ATOM 2324 O O . TYR B 1 12 ? 6.254 -26.297 0.087 1 96.44 12 TYR B O 1
ATOM 2332 N N . VAL B 1 13 ? 4.969 -26.234 1.993 1 96.69 13 VAL B N 1
ATOM 2333 C CA . VAL B 1 13 ? 4.062 -27.266 1.485 1 96.69 13 VAL B CA 1
ATOM 2334 C C . VAL B 1 13 ? 2.637 -26.719 1.439 1 96.69 13 VAL B C 1
ATOM 2336 O O . VAL B 1 13 ? 2.148 -26.156 2.422 1 96.69 13 VAL B O 1
ATOM 2339 N N . ILE B 1 14 ? 2.02 -26.797 0.358 1 97 14 ILE B N 1
ATOM 2340 C CA . ILE B 1 14 ? 0.609 -26.5 0.152 1 97 14 ILE B CA 1
ATOM 2341 C C . ILE B 1 14 ? -0.152 -27.781 -0.186 1 97 14 ILE B C 1
ATOM 2343 O O . ILE B 1 14 ? 0.142 -28.438 -1.186 1 97 14 ILE B O 1
ATOM 2347 N N . ASN B 1 15 ? -1.134 -28.125 0.66 1 96.56 15 ASN B N 1
ATOM 2348 C CA . ASN B 1 15 ? -1.918 -29.344 0.481 1 96.56 15 ASN B CA 1
ATOM 2349 C C . ASN B 1 15 ? -3.342 -29.031 0.031 1 96.56 15 ASN B C 1
ATOM 2351 O O . ASN B 1 15 ? -4.102 -28.391 0.759 1 96.56 15 ASN B O 1
ATOM 2355 N N . ASN B 1 16 ? -3.691 -29.531 -1.104 1 95.38 16 ASN B N 1
ATOM 2356 C CA . ASN B 1 16 ? -5.039 -29.359 -1.638 1 95.38 16 ASN B CA 1
ATOM 2357 C C . ASN B 1 16 ? -5.473 -27.891 -1.606 1 95.38 16 ASN B C 1
ATOM 2359 O O . ASN B 1 16 ? -6.562 -27.578 -1.125 1 95.38 16 ASN B O 1
ATOM 2363 N N . PHE B 1 17 ? -4.535 -27.016 -1.962 1 95.75 17 PHE B N 1
ATOM 2364 C CA . PHE B 1 17 ? -4.746 -25.594 -2.182 1 95.75 17 PHE B CA 1
ATOM 2365 C C . PHE B 1 17 ? -4.996 -24.875 -0.86 1 95.75 17 PHE B C 1
ATOM 2367 O O . PHE B 1 17 ? -5.559 -23.781 -0.841 1 95.75 17 PHE B O 1
ATOM 2374 N N . ASN B 1 18 ? -4.652 -25.531 0.242 1 95.38 18 ASN B N 1
ATOM 2375 C CA . ASN B 1 18 ? -4.707 -24.906 1.558 1 95.38 18 ASN B CA 1
ATOM 2376 C C . ASN B 1 18 ? -3.359 -24.969 2.268 1 95.38 18 ASN B C 1
ATOM 2378 O O . ASN B 1 18 ? -2.594 -25.906 2.07 1 95.38 18 ASN B O 1
ATOM 2382 N N . GLY B 1 19 ? -3.088 -23.891 2.936 1 93.06 19 GLY B N 1
ATOM 2383 C CA . GLY B 1 19 ? -1.864 -23.984 3.717 1 93.06 19 GLY B CA 1
ATOM 2384 C C . GLY B 1 19 ? -1.372 -22.625 4.211 1 93.06 19 GLY B C 1
ATOM 2385 O O . GLY B 1 19 ? -2.031 -21.609 4 1 93.06 19 GLY B O 1
ATOM 2386 N N . ASN B 1 20 ? -0.328 -22.703 4.992 1 94.75 20 ASN B N 1
ATOM 2387 C CA . ASN B 1 20 ? 0.397 -21.547 5.5 1 94.75 20 ASN B CA 1
ATOM 2388 C C . ASN B 1 20 ? 1.849 -21.547 5.027 1 94.75 20 ASN B C 1
ATOM 2390 O O . ASN B 1 20 ? 2.594 -22.484 5.297 1 94.75 20 ASN B O 1
ATOM 2394 N N . ILE B 1 21 ? 2.117 -20.562 4.297 1 95.31 21 ILE B N 1
ATOM 2395 C CA . ILE B 1 21 ? 3.502 -20.328 3.893 1 95.31 21 ILE B CA 1
ATOM 2396 C C . ILE B 1 21 ? 4.137 -19.281 4.789 1 95.31 21 ILE B C 1
ATOM 2398 O O . ILE B 1 21 ? 3.781 -18.094 4.715 1 95.31 21 ILE B O 1
ATOM 2402 N N . TYR B 1 22 ? 5.062 -19.703 5.621 1 92.75 22 TYR B N 1
ATOM 2403 C CA . TYR B 1 22 ? 5.668 -18.812 6.609 1 92.75 22 TYR B CA 1
ATOM 2404 C C . TYR B 1 22 ? 7.188 -18.953 6.609 1 92.75 22 TYR B C 1
ATOM 2406 O O . TYR B 1 22 ? 7.711 -20.062 6.477 1 92.75 22 TYR B O 1
ATOM 2414 N N . GLY B 1 23 ? 7.816 -17.766 6.703 1 88.25 23 GLY B N 1
ATOM 2415 C CA . GLY B 1 23 ? 9.273 -17.781 6.73 1 88.25 23 GLY B CA 1
ATOM 2416 C C . GLY B 1 23 ? 9.898 -16.688 5.883 1 88.25 23 GLY B C 1
ATOM 2417 O O . GLY B 1 23 ? 9.188 -15.898 5.262 1 88.25 23 GLY B O 1
ATOM 2418 N N . SER B 1 24 ? 11.141 -16.609 5.762 1 85.31 24 SER B N 1
ATOM 2419 C CA . SER B 1 24 ? 11.898 -15.508 5.176 1 85.31 24 SER B CA 1
ATOM 2420 C C . SER B 1 24 ? 11.625 -15.391 3.68 1 85.31 24 SER B C 1
ATOM 2422 O O . SER B 1 24 ? 11.703 -14.297 3.113 1 85.31 24 SER B O 1
ATOM 2424 N N . ASN B 1 25 ? 11.219 -16.516 3.068 1 90.69 25 ASN B N 1
ATOM 2425 C CA . ASN B 1 25 ? 10.992 -16.5 1.626 1 90.69 25 ASN B CA 1
ATOM 2426 C C . ASN B 1 25 ? 9.531 -16.766 1.286 1 90.69 25 ASN B C 1
ATOM 2428 O O . ASN B 1 25 ? 9.219 -17.234 0.192 1 90.69 25 ASN B O 1
ATOM 2432 N N . ALA B 1 26 ? 8.711 -16.453 2.238 1 93.88 26 ALA B N 1
ATOM 2433 C CA . ALA B 1 26 ? 7.301 -16.828 2.1 1 93.88 26 ALA B CA 1
ATOM 2434 C C . ALA B 1 26 ? 6.656 -16.094 0.925 1 93.88 26 ALA B C 1
ATOM 2436 O O . ALA B 1 26 ? 5.898 -16.688 0.156 1 93.88 26 ALA B O 1
ATOM 2437 N N . TYR B 1 27 ? 6.957 -14.82 0.745 1 94.5 27 TYR B N 1
ATOM 2438 C CA . TYR B 1 27 ? 6.352 -14.055 -0.337 1 94.5 27 TYR B CA 1
ATOM 2439 C C . TYR B 1 27 ? 6.699 -14.656 -1.693 1 94.5 27 TYR B C 1
ATOM 2441 O O . TYR B 1 27 ? 5.82 -14.859 -2.533 1 94.5 27 TYR B O 1
ATOM 2449 N N . GLU B 1 28 ? 7.969 -14.945 -1.828 1 95 28 GLU B N 1
ATOM 2450 C CA . GLU B 1 28 ? 8.398 -15.539 -3.092 1 95 28 GLU B CA 1
ATOM 2451 C C . GLU B 1 28 ? 7.719 -16.875 -3.336 1 95 28 GLU B C 1
ATOM 2453 O O . GLU B 1 28 ? 7.223 -17.141 -4.434 1 95 28 GLU B O 1
ATOM 2458 N N . ALA B 1 29 ? 7.656 -17.688 -2.309 1 97.06 29 ALA B N 1
ATOM 2459 C CA . ALA B 1 29 ? 7.039 -19.016 -2.428 1 97.06 29 ALA B CA 1
ATOM 2460 C C . ALA B 1 29 ? 5.559 -18.891 -2.783 1 97.06 29 ALA B C 1
ATOM 2462 O O . ALA B 1 29 ? 5.062 -19.609 -3.656 1 97.06 29 ALA B O 1
ATOM 2463 N N . GLY B 1 30 ? 4.875 -18.016 -2.064 1 97.69 30 GLY B N 1
ATOM 2464 C CA . GLY B 1 30 ? 3.463 -17.812 -2.338 1 97.69 30 GLY B CA 1
ATOM 2465 C C . GLY B 1 30 ? 3.193 -17.328 -3.75 1 97.69 30 GLY B C 1
ATOM 2466 O O . GLY B 1 30 ? 2.26 -17.797 -4.406 1 97.69 30 GLY B O 1
ATOM 2467 N N . ARG B 1 31 ? 3.98 -16.453 -4.242 1 98.12 31 ARG B N 1
ATOM 2468 C CA . ARG B 1 31 ? 3.811 -15.883 -5.574 1 98.12 31 ARG B CA 1
ATOM 2469 C C . ARG B 1 31 ? 4.145 -16.906 -6.656 1 98.12 31 ARG B C 1
ATOM 2471 O O . ARG B 1 31 ? 3.484 -16.953 -7.695 1 98.12 31 ARG B O 1
ATOM 2478 N N . VAL B 1 32 ? 5.129 -17.719 -6.375 1 98.25 32 VAL B N 1
ATOM 2479 C CA . VAL B 1 32 ? 5.438 -18.797 -7.305 1 98.25 32 VAL B CA 1
ATOM 2480 C C . VAL B 1 32 ? 4.25 -19.75 -7.406 1 98.25 32 VAL B C 1
ATOM 2482 O O . VAL B 1 32 ? 3.854 -20.141 -8.508 1 98.25 32 VAL B O 1
ATOM 2485 N N . PHE B 1 33 ? 3.736 -20.125 -6.27 1 98.38 33 PHE B N 1
ATOM 2486 C CA . PHE B 1 33 ? 2.553 -20.969 -6.277 1 98.38 33 PHE B CA 1
ATOM 2487 C C . PHE B 1 33 ? 1.444 -20.359 -7.121 1 98.38 33 PHE B C 1
ATOM 2489 O O . PHE B 1 33 ? 0.792 -21.047 -7.902 1 98.38 33 PHE B O 1
ATOM 2496 N N . TYR B 1 34 ? 1.251 -19.062 -6.965 1 98.69 34 TYR B N 1
ATOM 2497 C CA . TYR B 1 34 ? 0.238 -18.359 -7.73 1 98.69 34 TYR B CA 1
ATOM 2498 C C . TYR B 1 34 ? 0.463 -18.531 -9.227 1 98.69 34 TYR B C 1
ATOM 2500 O O . TYR B 1 34 ? -0.457 -18.906 -9.961 1 98.69 34 TYR B O 1
ATOM 2508 N N . PHE B 1 35 ? 1.639 -18.297 -9.688 1 98.5 35 PHE B N 1
ATOM 2509 C CA . PHE B 1 35 ? 1.896 -18.297 -11.125 1 98.5 35 PHE B CA 1
ATOM 2510 C C . PHE B 1 35 ? 1.851 -19.719 -11.68 1 98.5 35 PHE B C 1
ATOM 2512 O O . PHE B 1 35 ? 1.437 -19.938 -12.82 1 98.5 35 PHE B O 1
ATOM 2519 N N . ILE B 1 36 ? 2.283 -20.656 -10.891 1 97.69 36 ILE B N 1
ATOM 2520 C CA . ILE B 1 36 ? 2.148 -22.047 -11.297 1 97.69 36 ILE B CA 1
ATOM 2521 C C . ILE B 1 36 ? 0.67 -22.391 -11.477 1 97.69 36 ILE B C 1
ATOM 2523 O O . ILE B 1 36 ? 0.276 -22.938 -12.508 1 97.69 36 ILE B O 1
ATOM 2527 N N . GLN B 1 37 ? -0.076 -22.031 -10.508 1 97.56 37 GLN B N 1
ATOM 2528 C CA . GLN B 1 37 ? -1.501 -22.344 -10.555 1 97.56 37 GLN B CA 1
ATOM 2529 C C . GLN B 1 37 ? -2.195 -21.594 -11.68 1 97.56 37 GLN B C 1
ATOM 2531 O O . GLN B 1 37 ? -3.105 -22.125 -12.32 1 97.56 37 GLN B O 1
ATOM 2536 N N . LYS B 1 38 ? -1.783 -20.375 -11.859 1 98 38 LYS B N 1
ATOM 2537 C CA . LYS B 1 38 ? -2.346 -19.594 -12.953 1 98 38 LYS B CA 1
ATOM 2538 C C . LYS B 1 38 ? -2.07 -20.25 -14.297 1 98 38 LYS B C 1
ATOM 2540 O O . LYS B 1 38 ? -2.953 -20.312 -15.156 1 98 38 LYS B O 1
ATOM 2545 N N . ALA B 1 39 ? -0.908 -20.734 -14.461 1 97.62 39 ALA B N 1
ATOM 2546 C CA . ALA B 1 39 ? -0.542 -21.422 -15.703 1 97.62 39 ALA B CA 1
ATOM 2547 C C . ALA B 1 39 ? -1.351 -22.703 -15.875 1 97.62 39 ALA B C 1
ATOM 2549 O O . ALA B 1 39 ? -1.868 -22.969 -16.969 1 97.62 39 ALA B O 1
ATOM 2550 N N . ILE B 1 40 ? -1.452 -23.438 -14.82 1 96.06 40 ILE B N 1
ATOM 2551 C CA . ILE B 1 40 ? -2.197 -24.688 -14.875 1 96.06 40 ILE B CA 1
ATOM 2552 C C . ILE B 1 40 ? -3.658 -24.406 -15.211 1 96.06 40 ILE B C 1
ATOM 2554 O O . ILE B 1 40 ? -4.246 -25.078 -16.062 1 96.06 40 ILE B O 1
ATOM 2558 N N . TYR B 1 41 ? -4.18 -23.422 -14.578 1 96.5 41 TYR B N 1
ATOM 2559 C CA . TYR B 1 41 ? -5.57 -23.047 -14.797 1 96.5 41 TYR B CA 1
ATOM 2560 C C . TYR B 1 41 ? -5.809 -22.625 -16.234 1 96.5 41 TYR B C 1
ATOM 2562 O O . TYR B 1 41 ? -6.848 -22.938 -16.828 1 96.5 41 TYR B O 1
ATOM 2570 N N . SER B 1 42 ? -4.891 -21.938 -16.797 1 96.19 42 SER B N 1
ATOM 2571 C CA . SER B 1 42 ? -5.074 -21.328 -18.109 1 96.19 42 SER B CA 1
ATOM 2572 C C . SER B 1 42 ? -4.586 -22.25 -19.234 1 96.19 42 SER B C 1
ATOM 2574 O O . SER B 1 42 ? -4.645 -21.891 -20.406 1 96.19 42 SER B O 1
ATOM 2576 N N . MET B 1 43 ? -4.102 -23.344 -18.938 1 95.12 43 MET B N 1
ATOM 2577 C CA . MET B 1 43 ? -3.512 -24.234 -19.922 1 95.12 43 MET B CA 1
ATOM 2578 C C . MET B 1 43 ? -4.555 -24.672 -20.953 1 95.12 43 MET B C 1
ATOM 2580 O O . MET B 1 43 ? -5.629 -25.156 -20.578 1 95.12 43 MET B O 1
ATOM 2584 N N . PRO B 1 44 ? -4.23 -24.578 -22.172 1 94.69 44 PRO B N 1
ATOM 2585 C CA . PRO B 1 44 ? -5.145 -25.078 -23.203 1 94.69 44 PRO B CA 1
ATOM 2586 C C . PRO B 1 44 ? -5.055 -26.594 -23.375 1 94.69 44 PRO B C 1
ATOM 2588 O O . PRO B 1 44 ? -4.164 -27.234 -22.812 1 94.69 44 PRO B O 1
ATOM 2591 N N . ARG B 1 45 ? -6.016 -27.062 -24.156 1 94.94 45 ARG B N 1
ATOM 2592 C CA . ARG B 1 45 ? -5.902 -28.469 -24.562 1 94.94 45 ARG B CA 1
ATOM 2593 C C . ARG B 1 45 ? -4.656 -28.688 -25.406 1 94.94 45 ARG B C 1
ATOM 2595 O O . ARG B 1 45 ? -4.258 -27.797 -26.172 1 94.94 45 ARG B O 1
ATOM 2602 N N . LEU B 1 46 ? -4.145 -29.859 -25.359 1 95.62 46 LEU B N 1
ATOM 2603 C CA . LEU B 1 46 ? -2.816 -30.031 -25.938 1 95.62 46 LEU B CA 1
ATOM 2604 C C . LEU B 1 46 ? -2.846 -31.078 -27.047 1 95.62 46 LEU B C 1
ATOM 2606 O O . LEU B 1 46 ? -1.832 -31.312 -27.703 1 95.62 46 LEU B O 1
ATOM 2610 N N . TYR B 1 47 ? -3.953 -31.719 -27.312 1 92.56 47 TYR B N 1
ATOM 2611 C CA . TYR B 1 47 ? -3.994 -32.812 -28.281 1 92.56 47 TYR B CA 1
ATOM 2612 C C . TYR B 1 47 ? -3.576 -32.312 -29.672 1 92.56 47 TYR B C 1
ATOM 2614 O O . TYR B 1 47 ? -3.02 -33.094 -30.453 1 92.56 47 TYR B O 1
ATOM 2622 N N . GLY B 1 48 ? -3.773 -31.094 -29.969 1 90.5 48 GLY B N 1
ATOM 2623 C CA . GLY B 1 48 ? -3.363 -30.516 -31.234 1 90.5 48 GLY B CA 1
ATOM 2624 C C . GLY B 1 48 ? -1.865 -30.281 -31.328 1 90.5 48 GLY B C 1
ATOM 2625 O O . GLY B 1 48 ? -1.334 -30.078 -32.438 1 90.5 48 GLY B O 1
ATOM 2626 N N . LYS B 1 49 ? -1.208 -30.375 -30.297 1 92.19 49 LYS B N 1
ATOM 2627 C CA . LYS B 1 49 ? 0.235 -30.141 -30.266 1 92.19 49 LYS B CA 1
ATOM 2628 C C . LYS B 1 49 ? 0.996 -31.469 -30.328 1 92.19 49 LYS B C 1
ATOM 2630 O O . LYS B 1 49 ? 2.223 -31.484 -30.438 1 92.19 49 LYS B O 1
ATOM 2635 N N . VAL B 1 50 ? 0.302 -32.5 -30.172 1 91.19 50 VAL B N 1
ATOM 2636 C CA . VAL B 1 50 ? 0.924 -33.844 -30.281 1 91.19 50 VAL B CA 1
ATOM 2637 C C . VAL B 1 50 ? 1.331 -34.094 -31.734 1 91.19 50 VAL B C 1
ATOM 2639 O O . VAL B 1 50 ? 0.479 -34.125 -32.625 1 91.19 50 VAL B O 1
ATOM 2642 N N . ASN B 1 51 ? 2.627 -34.25 -31.953 1 87.5 51 ASN B N 1
ATOM 2643 C CA . ASN B 1 51 ? 3.121 -34.344 -33.344 1 87.5 51 ASN B CA 1
ATOM 2644 C C . ASN B 1 51 ? 3.654 -35.719 -33.656 1 87.5 51 ASN B C 1
ATOM 2646 O O . ASN B 1 51 ? 3.896 -36.031 -34.812 1 87.5 51 ASN B O 1
ATOM 2650 N N . ASP B 1 52 ? 3.934 -36.5 -32.625 1 89.44 52 ASP B N 1
ATOM 2651 C CA . ASP B 1 52 ? 4.414 -37.875 -32.844 1 89.44 52 ASP B CA 1
ATOM 2652 C C . ASP B 1 52 ? 3.391 -38.875 -32.344 1 89.44 52 ASP B C 1
ATOM 2654 O O . ASP B 1 52 ? 3.33 -39.188 -31.156 1 89.44 52 ASP B O 1
ATOM 2658 N N . PHE B 1 53 ? 2.74 -39.562 -33.281 1 89.62 53 PHE B N 1
ATOM 2659 C CA . PHE B 1 53 ? 1.661 -40.469 -32.938 1 89.62 53 PHE B CA 1
ATOM 2660 C C . PHE B 1 53 ? 2.193 -41.875 -32.75 1 89.62 53 PHE B C 1
ATOM 2662 O O . PHE B 1 53 ? 1.469 -42.75 -32.281 1 89.62 53 PHE B O 1
ATOM 2669 N N . LYS B 1 54 ? 3.451 -42.094 -33.031 1 89.94 54 LYS B N 1
ATOM 2670 C CA . LYS B 1 54 ? 4.051 -43.406 -32.75 1 89.94 54 LYS B CA 1
ATOM 2671 C C . LYS B 1 54 ? 4.184 -43.625 -31.25 1 89.94 54 LYS B C 1
ATOM 2673 O O . LYS B 1 54 ? 4.172 -44.781 -30.781 1 89.94 54 LYS B O 1
ATOM 2678 N N . ASP B 1 55 ? 4.359 -42.562 -30.578 1 91.38 55 ASP B N 1
ATOM 2679 C CA . ASP B 1 55 ? 4.391 -42.531 -29.109 1 91.38 55 ASP B CA 1
ATOM 2680 C C . ASP B 1 55 ? 3.592 -41.375 -28.547 1 91.38 55 ASP B C 1
ATOM 2682 O O . ASP B 1 55 ? 4.168 -40.406 -28.047 1 91.38 55 ASP B O 1
ATOM 2686 N N . PRO B 1 56 ? 2.346 -41.531 -28.625 1 92.12 56 PRO B N 1
ATOM 2687 C CA . PRO B 1 56 ? 1.484 -40.406 -28.25 1 92.12 56 PRO B CA 1
ATOM 2688 C C . PRO B 1 56 ? 1.673 -40 -26.797 1 92.12 56 PRO B C 1
ATOM 2690 O O . PRO B 1 56 ? 1.546 -38.812 -26.469 1 92.12 56 PRO B O 1
ATOM 2693 N N . LEU B 1 57 ? 2.006 -40.906 -25.953 1 93.25 57 LEU B N 1
ATOM 2694 C CA . LEU B 1 57 ? 2.182 -40.625 -24.547 1 93.25 57 LEU B CA 1
ATOM 2695 C C . LEU B 1 57 ? 3.361 -39.688 -24.328 1 93.25 57 LEU B C 1
ATOM 2697 O O . LEU B 1 57 ? 3.232 -38.656 -23.641 1 93.25 57 LEU B O 1
ATOM 2701 N N . ASP B 1 58 ? 4.473 -40.062 -24.906 1 93.94 58 ASP B N 1
ATOM 2702 C CA . ASP B 1 58 ? 5.668 -39.25 -24.781 1 93.94 58 ASP B CA 1
ATOM 2703 C C . ASP B 1 58 ? 5.484 -37.875 -25.469 1 93.94 58 ASP B C 1
ATOM 2705 O O . ASP B 1 58 ? 5.953 -36.875 -24.984 1 93.94 58 ASP B O 1
ATOM 2709 N N . SER B 1 59 ? 4.836 -37.875 -26.531 1 95.12 59 SER B N 1
ATOM 2710 C CA . SER B 1 59 ? 4.59 -36.625 -27.266 1 95.12 59 SER B CA 1
ATOM 2711 C C . SER B 1 59 ? 3.684 -35.688 -26.484 1 95.12 59 SER B C 1
ATOM 2713 O O . SER B 1 59 ? 3.924 -34.5 -26.438 1 95.12 59 SER B O 1
ATOM 2715 N N . TRP B 1 60 ? 2.643 -36.188 -25.891 1 95.19 60 TRP B N 1
ATOM 2716 C CA . TRP B 1 60 ? 1.747 -35.375 -25.078 1 95.19 60 TRP B CA 1
ATOM 2717 C C . TRP B 1 60 ? 2.484 -34.812 -23.875 1 95.19 60 TRP B C 1
ATOM 2719 O O . TRP B 1 60 ? 2.33 -33.625 -23.547 1 95.19 60 TRP B O 1
ATOM 2729 N N . LYS B 1 61 ? 3.242 -35.656 -23.281 1 95.62 61 LYS B N 1
ATOM 2730 C CA . LYS B 1 61 ? 4.012 -35.219 -22.125 1 95.62 61 LYS B CA 1
ATOM 2731 C C . LYS B 1 61 ? 4.949 -34.094 -22.469 1 95.62 61 LYS B C 1
ATOM 2733 O O . LYS B 1 61 ? 5.039 -33.094 -21.734 1 95.62 61 LYS B O 1
ATOM 2738 N N . ARG B 1 62 ? 5.648 -34.219 -23.547 1 96.5 62 ARG B N 1
ATOM 2739 C CA . ARG B 1 62 ? 6.551 -33.156 -24.016 1 96.5 62 ARG B CA 1
ATOM 2740 C C . ARG B 1 62 ? 5.789 -31.875 -24.281 1 96.5 62 ARG B C 1
ATOM 2742 O O . ARG B 1 62 ? 6.25 -30.797 -23.922 1 96.5 62 ARG B O 1
ATOM 2749 N N . ALA B 1 63 ? 4.633 -32.031 -24.859 1 96.38 63 ALA B N 1
ATOM 2750 C CA . ALA B 1 63 ? 3.795 -30.859 -25.141 1 96.38 63 ALA B CA 1
ATOM 2751 C C . ALA B 1 63 ? 3.346 -30.188 -23.844 1 96.38 63 ALA B C 1
ATOM 2753 O O . ALA B 1 63 ? 3.312 -28.953 -23.75 1 96.38 63 ALA B O 1
ATOM 2754 N N . PHE B 1 64 ? 3.004 -31 -22.938 1 96.56 64 PHE B N 1
ATOM 2755 C CA . PHE B 1 64 ? 2.57 -30.5 -21.641 1 96.56 64 PHE B CA 1
ATOM 2756 C C . PHE B 1 64 ? 3.691 -29.734 -20.953 1 96.56 64 PHE B C 1
ATOM 2758 O O . PHE B 1 64 ? 3.496 -28.594 -20.531 1 96.56 64 PHE B O 1
ATOM 2765 N N . ASP B 1 65 ? 4.84 -30.359 -20.859 1 97.94 65 ASP B N 1
ATOM 2766 C CA . ASP B 1 65 ? 5.988 -29.734 -20.188 1 97.94 65 ASP B CA 1
ATOM 2767 C C . ASP B 1 65 ? 6.379 -28.422 -20.859 1 97.94 65 ASP B C 1
ATOM 2769 O O . ASP B 1 65 ? 6.613 -27.422 -20.188 1 97.94 65 ASP B O 1
ATOM 2773 N N . GLU B 1 66 ? 6.367 -28.438 -22.141 1 97.56 66 GLU B N 1
ATOM 2774 C CA . GLU B 1 66 ? 6.766 -27.266 -22.906 1 97.56 66 GLU B CA 1
ATOM 2775 C C . GLU B 1 66 ? 5.754 -26.125 -22.75 1 97.56 66 GLU B C 1
ATOM 2777 O O . GLU B 1 66 ? 6.133 -24.969 -22.578 1 97.56 66 GLU B O 1
ATOM 2782 N N . THR B 1 67 ? 4.562 -26.484 -22.797 1 97.62 67 THR B N 1
ATOM 2783 C CA . THR B 1 67 ? 3.514 -25.484 -22.719 1 97.62 67 THR B CA 1
ATOM 2784 C C . THR B 1 67 ? 3.479 -24.859 -21.328 1 97.62 67 THR B C 1
ATOM 2786 O O . THR B 1 67 ? 3.418 -23.641 -21.188 1 97.62 67 THR B O 1
ATOM 2789 N N . LEU B 1 68 ? 3.533 -25.672 -20.328 1 97.44 68 LEU B N 1
ATOM 2790 C CA . LEU B 1 68 ? 3.504 -25.172 -18.953 1 97.44 68 LEU B CA 1
ATOM 2791 C C . LEU B 1 68 ? 4.703 -24.266 -18.688 1 97.44 68 LEU B C 1
ATOM 2793 O O . LEU B 1 68 ? 4.551 -23.172 -18.156 1 97.44 68 LEU B O 1
ATOM 2797 N N . SER B 1 69 ? 5.84 -24.703 -19.031 1 98.31 69 SER B N 1
ATOM 2798 C CA . SER B 1 69 ? 7.059 -23.922 -18.828 1 98.31 69 SER B CA 1
ATOM 2799 C C . SER B 1 69 ? 7 -22.594 -19.578 1 98.31 69 SER B C 1
ATOM 2801 O O . SER B 1 69 ? 7.355 -21.562 -19.016 1 98.31 69 SER B O 1
ATOM 2803 N N . SER B 1 70 ? 6.527 -22.641 -20.781 1 98.06 70 SER B N 1
ATOM 2804 C CA . SER B 1 70 ? 6.453 -21.438 -21.609 1 98.06 70 SER B CA 1
ATOM 2805 C C . SER B 1 70 ? 5.441 -20.453 -21.031 1 98.06 70 SER B C 1
ATOM 2807 O O . SER B 1 70 ? 5.672 -19.234 -21.062 1 98.06 70 SER B O 1
ATOM 2809 N N . MET B 1 71 ? 4.371 -20.953 -20.562 1 98.19 71 MET B N 1
ATOM 2810 C CA . MET B 1 71 ? 3.328 -20.094 -20.031 1 98.19 71 MET B CA 1
ATOM 2811 C C . MET B 1 71 ? 3.818 -19.359 -18.781 1 98.19 71 MET B C 1
ATOM 2813 O O . MET B 1 71 ? 3.648 -18.141 -18.656 1 98.19 71 MET B O 1
ATOM 2817 N N . ILE B 1 72 ? 4.438 -20.062 -17.891 1 98.38 72 ILE B N 1
ATOM 2818 C CA . ILE B 1 72 ? 4.953 -19.438 -16.688 1 98.38 72 ILE B CA 1
ATOM 2819 C C . ILE B 1 72 ? 6.027 -18.422 -17.047 1 98.38 72 ILE B C 1
ATOM 2821 O O . ILE B 1 72 ? 6.016 -17.297 -16.547 1 98.38 72 ILE B O 1
ATOM 2825 N N . SER B 1 73 ? 6.875 -18.797 -17.906 1 98.44 73 SER B N 1
ATOM 2826 C CA . SER B 1 73 ? 7.945 -17.906 -18.328 1 98.44 73 SER B CA 1
ATOM 2827 C C . SER B 1 73 ? 7.383 -16.625 -18.938 1 98.44 73 SER B C 1
ATOM 2829 O O . SER B 1 73 ? 7.891 -15.539 -18.688 1 98.44 73 SER B O 1
ATOM 2831 N N . LEU B 1 74 ? 6.43 -16.797 -19.75 1 98.06 74 LEU B N 1
ATOM 2832 C CA . LEU B 1 74 ? 5.809 -15.648 -20.406 1 98.06 74 LEU B CA 1
ATOM 2833 C C . LEU B 1 74 ? 5.184 -14.711 -19.375 1 98.06 74 LEU B C 1
ATOM 2835 O O . LEU B 1 74 ? 5.344 -13.492 -19.453 1 98.06 74 LEU B O 1
ATOM 2839 N N . MET B 1 75 ? 4.469 -15.227 -18.422 1 97.81 75 MET B N 1
ATOM 2840 C CA . MET B 1 75 ? 3.828 -14.422 -17.391 1 97.81 75 MET B CA 1
ATOM 2841 C C . MET B 1 75 ? 4.863 -13.648 -16.578 1 97.81 75 MET B C 1
ATOM 2843 O O . MET B 1 75 ? 4.684 -12.453 -16.312 1 97.81 75 MET B O 1
ATOM 2847 N N . LEU B 1 76 ? 5.91 -14.328 -16.219 1 98.19 76 LEU B N 1
ATOM 2848 C CA . LEU B 1 76 ? 6.957 -13.688 -15.438 1 98.19 76 LEU B CA 1
ATOM 2849 C C . LEU B 1 76 ? 7.668 -12.609 -16.25 1 98.19 76 LEU B C 1
ATOM 2851 O O . LEU B 1 76 ? 7.965 -11.531 -15.734 1 98.19 76 LEU B O 1
ATOM 2855 N N . THR B 1 77 ? 7.867 -12.883 -17.5 1 97.81 77 THR B N 1
ATOM 2856 C CA . THR B 1 77 ? 8.531 -11.922 -18.375 1 97.81 77 THR B CA 1
ATOM 2857 C C . THR B 1 77 ? 7.664 -10.68 -18.562 1 97.81 77 THR B C 1
ATOM 2859 O O . THR B 1 77 ? 8.156 -9.555 -18.453 1 97.81 77 THR B O 1
ATOM 2862 N N . GLU B 1 78 ? 6.453 -10.914 -18.797 1 97.06 78 GLU B N 1
ATOM 2863 C CA . GLU B 1 78 ? 5.523 -9.812 -19 1 97.06 78 GLU B CA 1
ATOM 2864 C C . GLU B 1 78 ? 5.422 -8.938 -17.766 1 97.06 78 GLU B C 1
ATOM 2866 O O . GLU B 1 78 ? 5.352 -7.711 -17.859 1 97.06 78 GLU B O 1
ATOM 2871 N N . GLY B 1 79 ? 5.422 -9.547 -16.641 1 97 79 GLY B N 1
ATOM 2872 C CA . GLY B 1 79 ? 5.289 -8.828 -15.375 1 97 79 GLY B CA 1
ATOM 2873 C C . GLY B 1 79 ? 6.613 -8.32 -14.836 1 97 79 GLY B C 1
ATOM 2874 O O . GLY B 1 79 ? 6.66 -7.73 -13.758 1 97 79 GLY B O 1
ATOM 2875 N N . ARG B 1 80 ? 7.719 -8.656 -15.57 1 96.31 80 ARG B N 1
ATOM 2876 C CA . ARG B 1 80 ? 9.062 -8.297 -15.125 1 96.31 80 ARG B CA 1
ATOM 2877 C C . ARG B 1 80 ? 9.352 -8.867 -13.742 1 96.31 80 ARG B C 1
ATOM 2879 O O . ARG B 1 80 ? 9.859 -8.156 -12.867 1 96.31 80 ARG B O 1
ATOM 2886 N N . ILE B 1 81 ? 8.969 -10.023 -13.523 1 97.56 81 ILE B N 1
ATOM 2887 C CA . ILE B 1 81 ? 9.109 -10.719 -12.25 1 97.56 81 ILE B CA 1
ATOM 2888 C C . ILE B 1 81 ? 10.234 -11.75 -12.359 1 97.56 81 ILE B C 1
ATOM 2890 O O . ILE B 1 81 ? 10.352 -12.453 -13.367 1 97.56 81 ILE B O 1
ATOM 2894 N N . LYS B 1 82 ? 11.016 -11.828 -11.359 1 96.81 82 LYS B N 1
ATOM 2895 C CA . LYS B 1 82 ? 12.062 -12.844 -11.273 1 96.81 82 LYS B CA 1
ATOM 2896 C C . LYS B 1 82 ? 11.969 -13.633 -9.977 1 96.81 82 LYS B C 1
ATOM 2898 O O . LYS B 1 82 ? 11.758 -13.055 -8.906 1 96.81 82 LYS B O 1
ATOM 2903 N N . PHE B 1 83 ? 12.055 -14.914 -10.141 1 96.94 83 PHE B N 1
ATOM 2904 C CA . PHE B 1 83 ? 12.141 -15.828 -9 1 96.94 83 PHE B CA 1
ATOM 2905 C C . PHE B 1 83 ? 13.336 -16.75 -9.133 1 96.94 83 PHE B C 1
ATOM 2907 O O . PHE B 1 83 ? 13.812 -17 -10.242 1 96.94 83 PHE B O 1
ATOM 2914 N N . TYR B 1 84 ? 13.836 -17.234 -8.078 1 96.31 84 TYR B N 1
ATOM 2915 C CA . TYR B 1 84 ? 14.867 -18.266 -8.008 1 96.31 84 TYR B CA 1
ATOM 2916 C C . TYR B 1 84 ? 14.5 -19.344 -7.004 1 96.31 84 TYR B C 1
ATOM 2918 O O . TYR B 1 84 ? 14.828 -19.234 -5.82 1 96.31 84 TYR B O 1
ATOM 2926 N N . ILE B 1 85 ? 13.875 -20.359 -7.562 1 97.44 85 ILE B N 1
ATOM 2927 C CA . ILE B 1 85 ? 13.266 -21.328 -6.656 1 97.44 85 ILE B CA 1
ATOM 2928 C C . ILE B 1 85 ? 13.055 -22.656 -7.383 1 97.44 85 ILE B C 1
ATOM 2930 O O . ILE B 1 85 ? 13 -22.688 -8.617 1 97.44 85 ILE B O 1
ATOM 2934 N N . ASN B 1 86 ? 12.992 -23.781 -6.586 1 98.19 86 ASN B N 1
ATOM 2935 C CA . ASN B 1 86 ? 12.57 -25.094 -7.086 1 98.19 86 ASN B CA 1
ATOM 2936 C C . ASN B 1 86 ? 11.18 -25.469 -6.586 1 98.19 86 ASN B C 1
ATOM 2938 O O . ASN B 1 86 ? 10.75 -25.016 -5.523 1 98.19 86 ASN B O 1
ATOM 2942 N N . PHE B 1 87 ? 10.492 -26.25 -7.398 1 98.31 87 PHE B N 1
ATOM 2943 C CA . PHE B 1 87 ? 9.164 -26.656 -6.957 1 98.31 87 PHE B CA 1
ATOM 2944 C C . PHE B 1 87 ? 8.852 -28.078 -7.41 1 98.31 87 PHE B C 1
ATOM 2946 O O . PHE B 1 87 ? 9.516 -28.609 -8.305 1 98.31 87 PHE B O 1
ATOM 2953 N N . GLU B 1 88 ? 7.926 -28.688 -6.715 1 98.19 88 GLU B N 1
ATOM 2954 C CA . GLU B 1 88 ? 7.383 -30 -7.031 1 98.19 88 GLU B CA 1
ATOM 2955 C C . GLU B 1 88 ? 5.867 -30.031 -6.871 1 98.19 88 GLU B C 1
ATOM 2957 O O . GLU B 1 88 ? 5.328 -29.453 -5.926 1 98.19 88 GLU B O 1
ATOM 2962 N N . ILE B 1 89 ? 5.219 -30.625 -7.801 1 96.75 89 ILE B N 1
ATOM 2963 C CA . ILE B 1 89 ? 3.781 -30.859 -7.73 1 96.75 89 ILE B CA 1
ATOM 2964 C C . ILE B 1 89 ? 3.506 -32.344 -7.754 1 96.75 89 ILE B C 1
ATOM 2966 O O . ILE B 1 89 ? 3.951 -33.062 -8.664 1 96.75 89 ILE B O 1
ATOM 2970 N N . GLU B 1 90 ? 2.77 -32.781 -6.758 1 95.56 90 GLU B N 1
ATOM 2971 C CA . GLU B 1 90 ? 2.414 -34.188 -6.652 1 95.56 90 GLU B CA 1
ATOM 2972 C C . GLU B 1 90 ? 0.903 -34.375 -6.73 1 95.56 90 GLU B C 1
ATOM 2974 O O . GLU B 1 90 ? 0.146 -33.719 -6.027 1 95.56 90 GLU B O 1
ATOM 2979 N N . SER B 1 91 ? 0.539 -35.188 -7.602 1 92.31 91 SER B N 1
ATOM 2980 C CA . SER B 1 91 ? -0.853 -35.625 -7.711 1 92.31 91 SER B CA 1
ATOM 2981 C C . SER B 1 91 ? -0.96 -37.125 -7.812 1 92.31 91 SER B C 1
ATOM 2983 O O . SER B 1 91 ? 0.051 -37.844 -7.754 1 92.31 91 SER B O 1
ATOM 2985 N N . GLU B 1 92 ? -2.184 -37.656 -7.906 1 90.25 92 GLU B N 1
ATOM 2986 C CA . GLU B 1 92 ? -2.414 -39.094 -8 1 90.25 92 GLU B CA 1
ATOM 2987 C C . GLU B 1 92 ? -1.981 -39.625 -9.367 1 90.25 92 GLU B C 1
ATOM 2989 O O . GLU B 1 92 ? -1.598 -40.781 -9.484 1 90.25 92 GLU B O 1
ATOM 2994 N N . ILE B 1 93 ? -1.956 -38.781 -10.367 1 91 93 ILE B N 1
ATOM 2995 C CA . ILE B 1 93 ? -1.818 -39.344 -11.703 1 91 93 ILE B CA 1
ATOM 2996 C C . ILE B 1 93 ? -0.532 -38.844 -12.352 1 91 93 ILE B C 1
ATOM 2998 O O . ILE B 1 93 ? -0.067 -39.375 -13.352 1 91 93 ILE B O 1
ATOM 3002 N N . PHE B 1 94 ? 0.001 -37.719 -11.875 1 91.56 94 PHE B N 1
ATOM 3003 C CA . PHE B 1 94 ? 1.276 -37.281 -12.406 1 91.56 94 PHE B CA 1
ATOM 3004 C C . PHE B 1 94 ? 2.029 -36.438 -11.375 1 91.56 94 PHE B C 1
ATOM 3006 O O . PHE B 1 94 ? 1.442 -36 -10.383 1 91.56 94 PHE B O 1
ATOM 3013 N N . ASN B 1 95 ? 3.293 -36.281 -11.57 1 96.12 95 ASN B N 1
ATOM 3014 C CA . ASN B 1 95 ? 4.18 -35.406 -10.797 1 96.12 95 ASN B CA 1
ATOM 3015 C C . ASN B 1 95 ? 4.953 -34.438 -11.688 1 96.12 95 ASN B C 1
ATOM 3017 O O . ASN B 1 95 ? 5.227 -34.75 -12.852 1 96.12 95 ASN B O 1
ATOM 3021 N N . ILE B 1 96 ? 5.199 -33.312 -11.164 1 97.31 96 ILE B N 1
ATOM 3022 C CA . ILE B 1 96 ? 6.012 -32.312 -11.875 1 97.31 96 ILE B CA 1
ATOM 3023 C C . ILE B 1 96 ? 7.148 -31.844 -10.977 1 97.31 96 ILE B C 1
ATOM 3025 O O . ILE B 1 96 ? 6.938 -31.578 -9.789 1 97.31 96 ILE B O 1
ATOM 3029 N N . LYS B 1 97 ? 8.336 -31.797 -11.477 1 98.25 97 LYS B N 1
ATOM 3030 C CA . LYS B 1 97 ? 9.484 -31.156 -10.852 1 98.25 97 LYS B CA 1
ATOM 3031 C C . LYS B 1 97 ? 10.016 -30.016 -11.727 1 98.25 97 LYS B C 1
ATOM 3033 O O . LYS B 1 97 ? 10.117 -30.172 -12.945 1 98.25 97 LYS B O 1
ATOM 3038 N N . GLY B 1 98 ? 10.273 -28.891 -11.062 1 98.25 98 GLY B N 1
ATOM 3039 C CA . GLY B 1 98 ? 10.711 -27.766 -11.875 1 98.25 98 GLY B CA 1
ATOM 3040 C C . GLY B 1 98 ? 11.594 -26.797 -11.109 1 98.25 98 GLY B C 1
ATOM 3041 O O . GLY B 1 98 ? 11.766 -26.922 -9.898 1 98.25 98 GLY B O 1
ATOM 3042 N N . LYS B 1 99 ? 12.18 -25.953 -11.914 1 98.25 99 LYS B N 1
ATOM 3043 C CA . LYS B 1 99 ? 13.062 -24.891 -11.43 1 98.25 99 LYS B CA 1
ATOM 3044 C C . LYS B 1 99 ? 12.797 -23.578 -12.148 1 98.25 99 LYS B C 1
ATOM 3046 O O . LYS B 1 99 ? 12.602 -23.562 -13.367 1 98.25 99 LYS B O 1
ATOM 3051 N N . ILE B 1 100 ? 12.648 -22.578 -11.367 1 98.31 100 ILE B N 1
ATOM 3052 C CA . ILE B 1 100 ? 12.547 -21.234 -11.922 1 98.31 100 ILE B CA 1
ATOM 3053 C C . ILE B 1 100 ? 13.859 -20.469 -11.695 1 98.31 100 ILE B C 1
ATOM 3055 O O . ILE B 1 100 ? 14.305 -20.344 -10.555 1 98.31 100 ILE B O 1
ATOM 3059 N N . ASP B 1 101 ? 14.469 -20.016 -12.711 1 97.69 101 ASP B N 1
ATOM 3060 C CA . ASP B 1 101 ? 15.688 -19.219 -12.695 1 97.69 101 ASP B CA 1
ATOM 3061 C C . ASP B 1 101 ? 15.484 -17.891 -13.398 1 97.69 101 ASP B C 1
ATOM 3063 O O . ASP B 1 101 ? 15.758 -17.75 -14.594 1 97.69 101 ASP B O 1
ATOM 3067 N N . GLY B 1 102 ? 15.156 -16.891 -12.523 1 96.38 102 GLY B N 1
ATOM 3068 C CA . GLY B 1 102 ? 14.711 -15.633 -13.094 1 96.38 102 GLY B CA 1
ATOM 3069 C C . GLY B 1 102 ? 13.328 -15.719 -13.719 1 96.38 102 GLY B C 1
ATOM 3070 O O . GLY B 1 102 ? 12.344 -15.953 -13.016 1 96.38 102 GLY B O 1
ATOM 3071 N N . ASN B 1 103 ? 13.289 -15.547 -15.016 1 96.25 103 ASN B N 1
ATOM 3072 C CA . ASN B 1 103 ? 12.016 -15.688 -15.703 1 96.25 103 ASN B CA 1
ATOM 3073 C C . ASN B 1 103 ? 11.992 -16.906 -16.609 1 96.25 103 ASN B C 1
ATOM 3075 O O . ASN B 1 103 ? 11.094 -17.062 -17.438 1 96.25 103 ASN B O 1
ATOM 3079 N N . LYS B 1 104 ? 12.992 -17.781 -16.391 1 96.69 104 LYS B N 1
ATOM 3080 C CA . LYS B 1 104 ? 13.078 -19.031 -17.141 1 96.69 104 LYS B CA 1
ATOM 3081 C C . LYS B 1 104 ? 12.664 -20.219 -16.281 1 96.69 104 LYS B C 1
ATOM 3083 O O . LYS B 1 104 ? 13 -20.281 -15.102 1 96.69 104 LYS B O 1
ATOM 3088 N N . ILE B 1 105 ? 11.969 -21.094 -16.906 1 97.94 105 ILE B N 1
ATOM 3089 C CA . ILE B 1 105 ? 11.438 -22.25 -16.172 1 97.94 105 ILE B CA 1
ATOM 3090 C C . ILE B 1 105 ? 11.859 -23.547 -16.875 1 97.94 105 ILE B C 1
ATOM 3092 O O . ILE B 1 105 ? 11.734 -23.672 -18.094 1 97.94 105 ILE B O 1
ATOM 3096 N N . SER B 1 106 ? 12.43 -24.406 -16.141 1 97.81 106 SER B N 1
ATOM 3097 C CA . SER B 1 106 ? 12.641 -25.781 -16.547 1 97.81 106 SER B CA 1
ATOM 3098 C C . SER B 1 106 ? 11.82 -26.75 -15.695 1 97.81 106 SER B C 1
ATOM 3100 O O . SER B 1 106 ? 11.766 -26.609 -14.477 1 97.81 106 SER B O 1
ATOM 3102 N N . LEU B 1 107 ? 11.125 -27.594 -16.391 1 97.75 107 LEU B N 1
ATOM 3103 C CA . LEU B 1 107 ? 10.359 -28.562 -15.609 1 97.75 107 LEU B CA 1
ATOM 3104 C C . LEU B 1 107 ? 10.258 -29.891 -16.344 1 97.75 107 LEU B C 1
ATOM 3106 O O . LEU B 1 107 ? 10.516 -29.969 -17.547 1 97.75 107 LEU B O 1
ATOM 3110 N N . SER B 1 108 ? 9.969 -30.938 -15.602 1 97.62 108 SER B N 1
ATOM 3111 C CA . SER B 1 108 ? 9.75 -32.281 -16.109 1 97.62 108 SER B CA 1
ATOM 3112 C C . SER B 1 108 ? 8.617 -32.969 -15.359 1 97.62 108 SER B C 1
ATOM 3114 O O . SER B 1 108 ? 8.578 -32.938 -14.125 1 97.62 108 SER B O 1
ATOM 3116 N N . SER B 1 109 ? 7.793 -33.562 -16.156 1 96.75 109 SER B N 1
ATOM 3117 C CA . SER B 1 109 ? 6.676 -34.281 -15.555 1 96.75 109 SER B CA 1
ATOM 3118 C C . SER B 1 109 ? 6.891 -35.781 -15.609 1 96.75 109 SER B C 1
ATOM 3120 O O . SER B 1 109 ? 7.691 -36.281 -16.422 1 96.75 109 SER B O 1
ATOM 3122 N N . SER B 1 110 ? 6.336 -36.438 -14.648 1 96.31 110 SER B N 1
ATOM 3123 C CA . SER B 1 110 ? 6.238 -37.906 -14.633 1 96.31 110 SER B CA 1
ATOM 3124 C C . SER B 1 110 ? 4.781 -38.344 -14.609 1 96.31 110 SER B C 1
ATOM 3126 O O . SER B 1 110 ? 4.031 -38 -13.688 1 96.31 110 SER B O 1
ATOM 3128 N N . LEU B 1 111 ? 4.434 -39.125 -15.648 1 95.06 111 LEU B N 1
ATOM 3129 C CA . LEU B 1 111 ? 3.076 -39.656 -15.727 1 95.06 111 LEU B CA 1
ATOM 3130 C C . LEU B 1 111 ? 2.953 -40.938 -14.938 1 95.06 111 LEU B C 1
ATOM 3132 O O . LEU B 1 111 ? 3.549 -41.969 -15.312 1 95.06 111 LEU B O 1
ATOM 3136 N N . LEU B 1 112 ? 2.199 -40.938 -13.906 1 94.5 112 LEU B N 1
ATOM 3137 C CA . LEU B 1 112 ? 2.131 -42.062 -12.984 1 94.5 112 LEU B CA 1
ATOM 3138 C C . LEU B 1 112 ? 1.069 -43.062 -13.43 1 94.5 112 LEU B C 1
ATOM 3140 O O . LEU B 1 112 ? 1.188 -44.281 -13.164 1 94.5 112 LEU B O 1
ATOM 3144 N N . LYS B 1 113 ? -0.007 -42.594 -13.945 1 94.31 113 LYS B N 1
ATOM 3145 C CA . LYS B 1 113 ? -1.071 -43.438 -14.484 1 94.31 113 LYS B CA 1
ATOM 3146 C C . LYS B 1 113 ? -1.296 -43.156 -15.969 1 94.31 113 LYS B C 1
ATOM 3148 O O . LYS B 1 113 ? -1.251 -42 -16.406 1 94.31 113 LYS B O 1
ATOM 3153 N N . VAL B 1 114 ? -1.527 -44.25 -16.703 1 93.44 114 VAL B N 1
ATOM 3154 C CA . VAL B 1 114 ? -1.782 -44.156 -18.141 1 93.44 114 VAL B CA 1
ATOM 3155 C C . VAL B 1 114 ? -3.127 -44.781 -18.469 1 93.44 114 VAL B C 1
ATOM 3157 O O . VAL B 1 114 ? -3.416 -45.906 -18.031 1 93.44 114 VAL B O 1
ATOM 3160 N N . PRO B 1 115 ? -3.92 -44 -19.109 1 92.88 115 PRO B N 1
ATOM 3161 C CA . PRO B 1 115 ? -5.203 -44.625 -19.469 1 92.88 115 PRO B CA 1
ATOM 3162 C C . PRO B 1 115 ? -5.047 -45.812 -20.422 1 92.88 115 PRO B C 1
ATOM 3164 O O . PRO B 1 115 ? -4.078 -45.875 -21.172 1 92.88 115 PRO B O 1
ATOM 3167 N N . GLU B 1 116 ? -6.055 -46.594 -20.328 1 91.25 116 GLU B N 1
ATOM 3168 C CA . GLU B 1 116 ? -6.074 -47.75 -21.219 1 91.25 116 GLU B CA 1
ATOM 3169 C C . GLU B 1 116 ? -6.598 -47.375 -22.609 1 91.25 116 GLU B C 1
ATOM 3171 O O . GLU B 1 116 ? -7.316 -46.375 -22.75 1 91.25 116 GLU B O 1
ATOM 3176 N N . GLY B 1 117 ? -6.145 -48.094 -23.578 1 90.38 117 GLY B N 1
ATOM 3177 C CA . GLY B 1 117 ? -6.738 -48 -24.906 1 90.38 117 GLY B CA 1
ATOM 3178 C C . GLY B 1 117 ? -6.141 -46.875 -25.734 1 90.38 117 GLY B C 1
ATOM 3179 O O . GLY B 1 117 ? -6.805 -46.344 -26.625 1 90.38 117 GLY B O 1
ATOM 3180 N N . ILE B 1 118 ? -4.988 -46.438 -25.406 1 91.69 118 ILE B N 1
ATOM 3181 C CA . ILE B 1 118 ? -4.348 -45.406 -26.188 1 91.69 118 ILE B CA 1
ATOM 3182 C C . ILE B 1 118 ? -3.953 -45.938 -27.562 1 91.69 118 ILE B C 1
ATOM 3184 O O . ILE B 1 118 ? -3.262 -46.938 -27.672 1 91.69 118 ILE B O 1
ATOM 3188 N N . THR B 1 119 ? -4.477 -45.188 -28.562 1 92.19 119 THR B N 1
ATOM 3189 C CA . THR B 1 119 ? -4.121 -45.531 -29.938 1 92.19 119 THR B CA 1
ATOM 3190 C C . THR B 1 119 ? -3.062 -44.562 -30.484 1 92.19 119 THR B C 1
ATOM 3192 O O . THR B 1 119 ? -2.846 -43.5 -29.922 1 92.19 119 THR B O 1
ATOM 3195 N N . ASN B 1 120 ? -2.445 -45 -31.609 1 91.19 120 ASN B N 1
ATOM 3196 C CA . ASN B 1 120 ? -1.387 -44.219 -32.219 1 91.19 120 ASN B CA 1
ATOM 3197 C C . ASN B 1 120 ? -1.942 -43.25 -33.25 1 91.19 120 ASN B C 1
ATOM 3199 O O . ASN B 1 120 ? -1.474 -43.188 -34.375 1 91.19 120 ASN B O 1
ATOM 3203 N N . ASP B 1 121 ? -2.916 -42.562 -32.938 1 90.5 121 ASP B N 1
ATOM 3204 C CA . ASP B 1 121 ? -3.561 -41.562 -33.781 1 90.5 121 ASP B CA 1
ATOM 3205 C C . ASP B 1 121 ? -4.125 -40.406 -32.969 1 90.5 121 ASP B C 1
ATOM 3207 O O . ASP B 1 121 ? -3.807 -40.281 -31.781 1 90.5 121 ASP B O 1
ATOM 3211 N N . LEU B 1 122 ? -4.797 -39.625 -33.688 1 91.31 122 LEU B N 1
ATOM 3212 C CA . LEU B 1 122 ? -5.363 -38.438 -33.094 1 91.31 122 LEU B CA 1
ATOM 3213 C C . LEU B 1 122 ? -6.328 -38.812 -31.969 1 91.31 122 LEU B C 1
ATOM 3215 O O . LEU B 1 122 ? -6.418 -38.094 -30.953 1 91.31 122 LEU B O 1
ATOM 3219 N N . LYS B 1 123 ? -7.012 -39.844 -32.094 1 92.56 123 LYS B N 1
ATOM 3220 C CA . LYS B 1 123 ? -7.945 -40.312 -31.078 1 92.56 123 LYS B CA 1
ATOM 3221 C C . LYS B 1 123 ? -7.219 -40.625 -29.781 1 92.56 123 LYS B C 1
ATOM 3223 O O . LYS B 1 123 ? -7.715 -40.344 -28.703 1 92.56 123 LYS B O 1
ATOM 3228 N N . GLY B 1 124 ? -6.078 -41.312 -29.891 1 92.12 124 GLY B N 1
ATOM 3229 C CA . GLY B 1 124 ? -5.258 -41.562 -28.719 1 92.12 124 GLY B CA 1
ATOM 3230 C C . GLY B 1 124 ? -4.797 -40.312 -28 1 92.12 124 GLY B C 1
ATOM 3231 O O . GLY B 1 124 ? -4.812 -40.25 -26.766 1 92.12 124 GLY B O 1
ATOM 3232 N N . ALA B 1 125 ? -4.473 -39.312 -28.797 1 93.19 125 ALA B N 1
ATOM 3233 C CA . ALA B 1 125 ? -4.039 -38.062 -28.219 1 93.19 125 ALA B CA 1
ATOM 3234 C C . ALA B 1 125 ? -5.176 -37.375 -27.469 1 93.19 125 ALA B C 1
ATOM 3236 O O . ALA B 1 125 ? -4.965 -36.781 -26.406 1 93.19 125 ALA B O 1
ATOM 3237 N N . ILE B 1 126 ? -6.32 -37.375 -28.031 1 94.94 126 ILE B N 1
ATOM 3238 C CA . ILE B 1 126 ? -7.504 -36.781 -27.422 1 94.94 126 ILE B CA 1
ATOM 3239 C C . ILE B 1 126 ? -7.82 -37.5 -26.109 1 94.94 126 ILE B C 1
ATOM 3241 O O . ILE B 1 126 ? -8.164 -36.844 -25.109 1 94.94 126 ILE B O 1
ATOM 3245 N N . LEU B 1 127 ? -7.738 -38.812 -26.125 1 94.75 127 LEU B N 1
ATOM 3246 C CA . LEU B 1 127 ? -7.984 -39.594 -24.938 1 94.75 127 LEU B CA 1
ATOM 3247 C C . LEU B 1 127 ? -7.004 -39.219 -23.828 1 94.75 127 LEU B C 1
ATOM 3249 O O . LEU B 1 127 ? -7.398 -39.062 -22.672 1 94.75 127 LEU B O 1
ATOM 3253 N N . LEU B 1 128 ? -5.785 -39.125 -24.172 1 93.94 128 LEU B N 1
ATOM 3254 C CA . LEU B 1 128 ? -4.758 -38.75 -23.219 1 93.94 128 LEU B CA 1
ATOM 3255 C C . LEU B 1 128 ? -5.059 -37.375 -22.625 1 93.94 128 LEU B C 1
ATOM 3257 O O . LEU B 1 128 ? -5.035 -37.188 -21.406 1 93.94 128 LEU B O 1
ATOM 3261 N N . ASP B 1 129 ? -5.277 -36.469 -23.453 1 94.75 129 ASP B N 1
ATOM 3262 C CA . ASP B 1 129 ? -5.562 -35.094 -23.047 1 94.75 129 ASP B CA 1
ATOM 3263 C C . ASP B 1 129 ? -6.758 -35.031 -22.109 1 94.75 129 ASP B C 1
ATOM 3265 O O . ASP B 1 129 ? -6.688 -34.375 -21.047 1 94.75 129 ASP B O 1
ATOM 3269 N N . SER B 1 130 ? -7.785 -35.688 -22.5 1 94.31 130 SER B N 1
ATOM 3270 C CA . SER B 1 130 ? -8.992 -35.719 -21.672 1 94.31 130 SER B CA 1
ATOM 3271 C C . SER B 1 130 ? -8.719 -36.344 -20.328 1 94.31 130 SER B C 1
ATOM 3273 O O . SER B 1 130 ? -9.203 -35.875 -19.297 1 94.31 130 SER B O 1
ATOM 3275 N N . PHE B 1 131 ? -7.992 -37.438 -20.297 1 94.56 131 PHE B N 1
ATOM 3276 C CA . PHE B 1 131 ? -7.688 -38.156 -19.078 1 94.56 131 PHE B CA 1
ATOM 3277 C C . PHE B 1 131 ? -6.945 -37.25 -18.094 1 94.56 131 PHE B C 1
ATOM 3279 O O . PHE B 1 131 ? -7.371 -37.094 -16.938 1 94.56 131 PHE B O 1
ATOM 3286 N N . TYR B 1 132 ? -5.926 -36.625 -18.5 1 92.81 132 TYR B N 1
ATOM 3287 C CA . TYR B 1 132 ? -5.082 -35.875 -17.578 1 92.81 132 TYR B CA 1
ATOM 3288 C C . TYR B 1 132 ? -5.75 -34.562 -17.188 1 92.81 132 TYR B C 1
ATOM 3290 O O . TYR B 1 132 ? -5.707 -34.156 -16.031 1 92.81 132 TYR B O 1
ATOM 3298 N N . PHE B 1 133 ? -6.379 -33.875 -18.062 1 92 133 PHE B N 1
ATOM 3299 C CA . PHE B 1 133 ? -7.02 -32.594 -17.766 1 92 133 PHE B CA 1
ATOM 3300 C C . PHE B 1 133 ? -8.219 -32.781 -16.844 1 92 133 PHE B C 1
ATOM 3302 O O . PHE B 1 133 ? -8.57 -31.891 -16.078 1 92 133 PHE B O 1
ATOM 3309 N N . ASN B 1 134 ? -8.82 -33.938 -16.891 1 90 134 ASN B N 1
ATOM 3310 C CA . ASN B 1 134 ? -9.938 -34.219 -16 1 90 134 ASN B CA 1
ATOM 3311 C C . ASN B 1 134 ? -9.469 -34.469 -14.57 1 90 134 ASN B C 1
ATOM 3313 O O . ASN B 1 134 ? -10.242 -34.344 -13.617 1 90 134 ASN B O 1
ATOM 3317 N N . HIS B 1 135 ? -8.203 -34.812 -14.43 1 87.69 135 HIS B N 1
ATOM 3318 C CA . HIS B 1 135 ? -7.691 -35.188 -13.109 1 87.69 135 HIS B CA 1
ATOM 3319 C C . HIS B 1 135 ? -6.867 -34.031 -12.516 1 87.69 135 HIS B C 1
ATOM 3321 O O . HIS B 1 135 ? -6.531 -34.062 -11.328 1 87.69 135 HIS B O 1
ATOM 3327 N N . ILE B 1 136 ? -6.508 -33.062 -13.305 1 84.88 136 ILE B N 1
ATOM 3328 C CA . ILE B 1 136 ? -5.781 -31.906 -12.805 1 84.88 136 ILE B CA 1
ATOM 3329 C C . ILE B 1 136 ? -6.766 -30.891 -12.211 1 84.88 136 ILE B C 1
ATOM 3331 O O . ILE B 1 136 ? -7.711 -30.469 -12.883 1 84.88 136 ILE B O 1
ATOM 3335 N N . GLU B 1 137 ? -6.621 -30.656 -10.945 1 82.94 137 GLU B N 1
ATOM 3336 C CA . GLU B 1 137 ? -7.457 -29.641 -10.328 1 82.94 137 GLU B CA 1
ATOM 3337 C C . GLU B 1 137 ? -7.07 -28.234 -10.805 1 82.94 137 GLU B C 1
ATOM 3339 O O . GLU B 1 137 ? -6.016 -27.719 -10.438 1 82.94 137 GLU B O 1
ATOM 3344 N N . ARG B 1 138 ? -7.902 -27.672 -11.57 1 89.75 138 ARG B N 1
ATOM 3345 C CA . ARG B 1 138 ? -7.645 -26.359 -12.164 1 89.75 138 ARG B CA 1
ATOM 3346 C C . ARG B 1 138 ? -8.422 -25.266 -11.43 1 89.75 138 ARG B C 1
ATOM 3348 O O . ARG B 1 138 ? -9.312 -24.641 -12.008 1 89.75 138 ARG B O 1
ATOM 3355 N N . LYS B 1 139 ? -7.984 -24.969 -10.266 1 95.25 139 LYS B N 1
ATOM 3356 C CA . LYS B 1 139 ? -8.617 -23.875 -9.516 1 95.25 139 LYS B CA 1
ATOM 3357 C C . LYS B 1 139 ? -8.125 -22.516 -10.008 1 95.25 139 LYS B C 1
ATOM 3359 O O . LYS B 1 139 ? -6.945 -22.359 -10.352 1 95.25 139 LYS B O 1
ATOM 3364 N N . ARG B 1 140 ? -9.023 -21.656 -10.133 1 97.62 140 ARG B N 1
ATOM 3365 C CA . ARG B 1 140 ? -8.648 -20.297 -10.5 1 97.62 140 ARG B CA 1
ATOM 3366 C C . ARG B 1 140 ? -7.945 -19.594 -9.344 1 97.62 140 ARG B C 1
ATOM 3368 O O . ARG B 1 140 ? -8.516 -19.453 -8.258 1 97.62 140 ARG B O 1
ATOM 3375 N N . PRO B 1 141 ? -6.754 -19.016 -9.547 1 98.56 141 PRO B N 1
ATOM 3376 C CA . PRO B 1 141 ? -6.027 -18.359 -8.453 1 98.56 141 PRO B CA 1
ATOM 3377 C C . PRO B 1 141 ? -6.238 -16.859 -8.406 1 98.56 141 PRO B C 1
ATOM 3379 O O . PRO B 1 141 ? -6.363 -16.219 -9.453 1 98.56 141 PRO B O 1
ATOM 3382 N N . PHE B 1 142 ? -6.246 -16.281 -7.227 1 98.56 142 PHE B N 1
ATOM 3383 C CA . PHE B 1 142 ? -6.156 -14.852 -6.934 1 98.56 142 PHE B CA 1
ATOM 3384 C C . PHE B 1 142 ? -5.047 -14.57 -5.922 1 98.56 142 PHE B C 1
ATOM 3386 O O . PHE B 1 142 ? -4.746 -15.414 -5.078 1 98.56 142 PHE B O 1
ATOM 3393 N N . ILE B 1 143 ? -4.488 -13.438 -6.105 1 98.5 143 ILE B N 1
ATOM 3394 C CA . ILE B 1 143 ? -3.441 -13.078 -5.156 1 98.5 143 ILE B CA 1
ATOM 3395 C C . ILE B 1 143 ? -3.762 -11.719 -4.527 1 98.5 143 ILE B C 1
ATOM 3397 O O . ILE B 1 143 ? -4.09 -10.766 -5.234 1 98.5 143 ILE B O 1
ATOM 3401 N N . LEU B 1 144 ? -3.732 -11.648 -3.236 1 98.19 144 LEU B N 1
ATOM 3402 C CA . LEU B 1 144 ? -3.797 -10.422 -2.449 1 98.19 144 LEU B CA 1
ATOM 3403 C C . LEU B 1 144 ? -2.438 -10.086 -1.845 1 98.19 144 LEU B C 1
ATOM 3405 O O . LEU B 1 144 ? -2.09 -10.594 -0.774 1 98.19 144 LEU B O 1
ATOM 3409 N N . PRO B 1 145 ? -1.724 -9.25 -2.535 1 97.81 145 PRO B N 1
ATOM 3410 C CA . PRO B 1 145 ? -0.383 -8.93 -2.041 1 97.81 145 PRO B CA 1
ATOM 3411 C C . PRO B 1 145 ? -0.408 -8.164 -0.719 1 97.81 145 PRO B C 1
ATOM 3413 O O . PRO B 1 145 ? -1.446 -7.621 -0.336 1 97.81 145 PRO B O 1
ATOM 3416 N N . SER B 1 146 ? 0.714 -8.125 -0.053 1 96.12 146 SER B N 1
ATOM 3417 C CA . SER B 1 146 ? 0.824 -7.414 1.216 1 96.12 146 SER B CA 1
ATOM 3418 C C . SER B 1 146 ? 0.566 -5.922 1.035 1 96.12 146 SER B C 1
ATOM 3420 O O . SER B 1 146 ? 0.051 -5.262 1.94 1 96.12 146 SER B O 1
ATOM 3422 N N . ALA B 1 147 ? 0.832 -5.414 -0.116 1 97.06 147 ALA B N 1
ATOM 3423 C CA . ALA B 1 147 ? 0.68 -3.994 -0.413 1 97.06 147 ALA B CA 1
ATOM 3424 C C . ALA B 1 147 ? -0.711 -3.693 -0.962 1 97.06 147 ALA B C 1
ATOM 3426 O O . ALA B 1 147 ? -0.918 -2.672 -1.623 1 97.06 147 ALA B O 1
ATOM 3427 N N . ARG B 1 148 ? -1.639 -4.539 -0.704 1 97.69 148 ARG B N 1
ATOM 3428 C CA . ARG B 1 148 ? -2.953 -4.449 -1.332 1 97.69 148 ARG B CA 1
ATOM 3429 C C . ARG B 1 148 ? -3.619 -3.115 -1.023 1 97.69 148 ARG B C 1
ATOM 3431 O O . ARG B 1 148 ? -4.293 -2.537 -1.88 1 97.69 148 ARG B O 1
ATOM 3438 N N . ASP B 1 149 ? -3.445 -2.613 0.166 1 97.5 149 ASP B N 1
ATOM 3439 C CA . ASP B 1 149 ? -4.055 -1.335 0.52 1 97.5 149 ASP B CA 1
ATOM 3440 C C . ASP B 1 149 ? -3.488 -0.201 -0.331 1 97.5 149 ASP B C 1
ATOM 3442 O O . ASP B 1 149 ? -4.238 0.601 -0.888 1 97.5 149 ASP B O 1
ATOM 3446 N N . GLY B 1 150 ? -2.199 -0.141 -0.5 1 97.81 150 GLY B N 1
ATOM 3447 C CA . GLY B 1 150 ? -1.568 0.878 -1.324 1 97.81 150 GLY B CA 1
ATOM 3448 C C . GLY B 1 150 ? -1.899 0.743 -2.799 1 97.81 150 GLY B C 1
ATOM 3449 O O . GLY B 1 150 ? -2.08 1.744 -3.494 1 97.81 150 GLY B O 1
ATOM 3450 N N . PHE B 1 151 ? -1.951 -0.467 -3.266 1 98.12 151 PHE B N 1
ATOM 3451 C CA . PHE B 1 151 ? -2.328 -0.689 -4.656 1 98.12 151 PHE B CA 1
ATOM 3452 C C . PHE B 1 151 ? -3.75 -0.207 -4.918 1 98.12 151 PHE B C 1
ATOM 3454 O O . PHE B 1 151 ? -4.004 0.49 -5.902 1 98.12 151 PHE B O 1
ATOM 3461 N N . LEU B 1 152 ? -4.652 -0.534 -4.02 1 97.56 152 LEU B N 1
ATOM 3462 C CA . LEU B 1 152 ? -6.031 -0.097 -4.18 1 97.56 152 LEU B CA 1
ATOM 3463 C C . LEU B 1 152 ? -6.129 1.425 -4.156 1 97.56 152 LEU B C 1
ATOM 3465 O O . LEU B 1 152 ? -6.848 2.02 -4.961 1 97.56 152 LEU B O 1
ATOM 3469 N N . ALA B 1 153 ? -5.438 1.992 -3.209 1 97.81 153 ALA B N 1
ATOM 3470 C CA . ALA B 1 153 ? -5.426 3.447 -3.086 1 97.81 153 ALA B CA 1
ATOM 3471 C C . ALA B 1 153 ? -4.91 4.102 -4.363 1 97.81 153 ALA B C 1
ATOM 3473 O O . ALA B 1 153 ? -5.512 5.055 -4.867 1 97.81 153 ALA B O 1
ATOM 3474 N N . SER B 1 154 ? -3.863 3.588 -4.918 1 97.31 154 SER B N 1
ATOM 3475 C CA . SER B 1 154 ? -3.184 4.176 -6.066 1 97.31 154 SER B CA 1
ATOM 3476 C C . SER B 1 154 ? -3.98 3.963 -7.348 1 97.31 154 SER B C 1
ATOM 3478 O O . SER B 1 154 ? -4.031 4.848 -8.211 1 97.31 154 SER B O 1
ATOM 3480 N N . PHE B 1 155 ? -4.578 2.811 -7.438 1 96.56 155 PHE B N 1
ATOM 3481 C CA . PHE B 1 155 ? -5.246 2.432 -8.68 1 96.56 155 PHE B CA 1
ATOM 3482 C C . PHE B 1 155 ? -6.754 2.354 -8.477 1 96.56 155 PHE B C 1
ATOM 3484 O O . PHE B 1 155 ? -7.422 1.509 -9.078 1 96.56 155 PHE B O 1
ATOM 3491 N N . TYR B 1 156 ? -7.309 3.205 -7.676 1 95.75 156 TYR B N 1
ATOM 3492 C CA . TYR B 1 156 ? -8.695 3.166 -7.23 1 95.75 156 TYR B CA 1
ATOM 3493 C C . TYR B 1 156 ? -9.648 3.324 -8.406 1 95.75 156 TYR B C 1
ATOM 3495 O O . TYR B 1 156 ? -10.805 2.887 -8.336 1 95.75 156 TYR B O 1
ATOM 3503 N N . LYS B 1 157 ? -9.211 3.914 -9.477 1 94.25 157 LYS B N 1
ATOM 3504 C CA . LYS B 1 157 ? -10.062 4.156 -10.641 1 94.25 157 LYS B CA 1
ATOM 3505 C C . LYS B 1 157 ? -10.188 2.898 -11.492 1 94.25 157 LYS B C 1
ATOM 3507 O O . LYS B 1 157 ? -11.109 2.783 -12.305 1 94.25 157 LYS B O 1
ATOM 3512 N N . PHE B 1 158 ? -9.289 1.982 -11.289 1 93.5 158 PHE B N 1
ATOM 3513 C CA . PHE B 1 158 ? -9.188 0.874 -12.227 1 93.5 158 PHE B CA 1
ATOM 3514 C C . PHE B 1 158 ? -9.922 -0.354 -11.703 1 93.5 158 PHE B C 1
ATOM 3516 O O . PHE B 1 158 ? -9.961 -1.391 -12.367 1 93.5 158 PHE B O 1
ATOM 3523 N N . VAL B 1 159 ? -10.5 -0.191 -10.531 1 93.75 159 VAL B N 1
ATOM 3524 C CA . VAL B 1 159 ? -11.227 -1.332 -9.992 1 93.75 159 VAL B CA 1
ATOM 3525 C C . VAL B 1 159 ? -12.664 -1.324 -10.508 1 93.75 159 VAL B C 1
ATOM 3527 O O . VAL B 1 159 ? -13.406 -2.289 -10.312 1 93.75 159 VAL B O 1
ATOM 3530 N N . VAL B 1 160 ? -13 -0.245 -11.188 1 90.75 160 VAL B N 1
ATOM 3531 C CA . VAL B 1 160 ? -14.359 -0.067 -11.695 1 90.75 160 VAL B CA 1
ATOM 3532 C C . VAL B 1 160 ? -14.5 -0.751 -13.047 1 90.75 160 VAL B C 1
ATOM 3534 O O . VAL B 1 160 ? -13.641 -0.601 -13.922 1 90.75 160 VAL B O 1
ATOM 3537 N N . PHE B 1 161 ? -15.555 -1.434 -13.141 1 86.56 161 PHE B N 1
ATOM 3538 C CA . PHE B 1 161 ? -15.883 -2.041 -14.43 1 86.56 161 PHE B CA 1
ATOM 3539 C C . PHE B 1 161 ? -16.188 -0.971 -15.469 1 86.56 161 PHE B C 1
ATOM 3541 O O . PHE B 1 161 ? -16.969 -0.059 -15.227 1 86.56 161 PHE B O 1
ATOM 3548 N N . GLN B 1 162 ? -15.422 -1.042 -16.562 1 77.88 162 GLN B N 1
ATOM 3549 C CA . GLN B 1 162 ? -15.68 -0.112 -17.656 1 77.88 162 GLN B CA 1
ATOM 3550 C C . GLN B 1 162 ? -16.312 -0.829 -18.844 1 77.88 162 GLN B C 1
ATOM 3552 O O . GLN B 1 162 ? -15.797 -1.854 -19.297 1 77.88 162 GLN B O 1
ATOM 3557 N N . SER B 1 163 ? -17.469 -0.421 -19.172 1 65.81 163 SER B N 1
ATOM 3558 C CA . SER B 1 163 ? -18.156 -1.033 -20.297 1 65.81 163 SER B CA 1
ATOM 3559 C C . SER B 1 163 ? -17.375 -0.837 -21.594 1 65.81 163 SER B C 1
ATOM 3561 O O . SER B 1 163 ? -17.375 -1.709 -22.469 1 65.81 163 SER B O 1
ATOM 3563 N N . GLU B 1 164 ? -16.891 0.387 -21.719 1 62.81 164 GLU B N 1
ATOM 3564 C CA . GLU B 1 164 ? -16.125 0.709 -22.922 1 62.81 164 GLU B CA 1
ATOM 3565 C C . GLU B 1 164 ? -14.656 0.947 -22.594 1 62.81 164 GLU B C 1
ATOM 3567 O O . GLU B 1 164 ? -14.328 1.516 -21.562 1 62.81 164 GLU B O 1
ATOM 3572 N N . GLY B 1 165 ? -13.719 0.084 -23.234 1 59.75 165 GLY B N 1
ATOM 3573 C CA . GLY B 1 165 ? -12.305 0.391 -23.109 1 59.75 165 GLY B CA 1
ATOM 3574 C C . GLY B 1 165 ? -11.531 -0.652 -22.328 1 59.75 165 GLY B C 1
ATOM 3575 O O . GLY B 1 165 ? -12.109 -1.624 -21.844 1 59.75 165 GLY B O 1
ATOM 3576 N N . ILE B 1 166 ? -10.328 -0.547 -22.359 1 58.94 166 ILE B N 1
ATOM 3577 C CA . ILE B 1 166 ? -9.43 -1.509 -21.734 1 58.94 166 ILE B CA 1
ATOM 3578 C C . ILE B 1 166 ? -9.469 -1.347 -20.203 1 58.94 166 ILE B C 1
ATOM 3580 O O . ILE B 1 166 ? -9.273 -0.245 -19.688 1 58.94 166 ILE B O 1
ATOM 3584 N N . SER B 1 167 ? -10.047 -2.342 -19.5 1 71 167 SER B N 1
ATOM 3585 C CA . SER B 1 167 ? -10.141 -2.33 -18.031 1 71 167 SER B CA 1
ATOM 3586 C C . SER B 1 167 ? -8.859 -2.838 -17.391 1 71 167 SER B C 1
ATOM 3588 O O . SER B 1 167 ? -8.117 -3.617 -18 1 71 167 SER B O 1
ATOM 3590 N N . GLY B 1 168 ? -8.406 -2.162 -16.359 1 86.25 168 GLY B N 1
ATOM 3591 C CA . GLY B 1 168 ? -7.309 -2.637 -15.539 1 86.25 168 GLY B CA 1
ATOM 3592 C C . GLY B 1 168 ? -6.008 -1.904 -15.797 1 86.25 168 GLY B C 1
ATOM 3593 O O . GLY B 1 168 ? -6 -0.852 -16.438 1 86.25 168 GLY B O 1
ATOM 3594 N N . ILE B 1 169 ? -5.02 -2.242 -15.211 1 93 169 ILE B N 1
ATOM 3595 C CA . ILE B 1 169 ? -3.693 -1.659 -15.383 1 93 169 ILE B CA 1
ATOM 3596 C C . ILE B 1 169 ? -2.82 -2.6 -16.219 1 93 169 ILE B C 1
ATOM 3598 O O . ILE B 1 169 ? -3.145 -3.777 -16.375 1 93 169 ILE B O 1
ATOM 3602 N N . PRO B 1 170 ? -1.81 -2.061 -16.859 1 93.25 170 PRO B N 1
ATOM 3603 C CA . PRO B 1 170 ? -0.966 -2.885 -17.719 1 93.25 170 PRO B CA 1
ATOM 3604 C C . PRO B 1 170 ? -0.414 -4.117 -17.016 1 93.25 170 PRO B C 1
ATOM 3606 O O . PRO B 1 170 ? 0.062 -4.02 -15.875 1 93.25 170 PRO B O 1
ATOM 3609 N N . ARG B 1 171 ? -0.357 -5.184 -17.734 1 93.38 171 ARG B N 1
ATOM 3610 C CA . ARG B 1 171 ? 0.144 -6.445 -17.188 1 93.38 171 ARG B CA 1
ATOM 3611 C C . ARG B 1 171 ? 1.625 -6.34 -16.844 1 93.38 171 ARG B C 1
ATOM 3613 O O . ARG B 1 171 ? 2.127 -7.105 -16.016 1 93.38 171 ARG B O 1
ATOM 3620 N N . SER B 1 172 ? 2.252 -5.402 -17.469 1 94.69 172 SER B N 1
ATOM 3621 C CA . SER B 1 172 ? 3.678 -5.203 -17.234 1 94.69 172 SER B CA 1
ATOM 3622 C C . SER B 1 172 ? 3.947 -4.73 -15.812 1 94.69 172 SER B C 1
ATOM 3624 O O . SER B 1 172 ? 5.094 -4.723 -15.359 1 94.69 172 SER B O 1
ATOM 3626 N N . MET B 1 173 ? 2.857 -4.48 -15.078 1 95.81 173 MET B N 1
ATOM 3627 C CA . MET B 1 173 ? 3.018 -4.051 -13.695 1 95.81 173 MET B CA 1
ATOM 3628 C C . MET B 1 173 ? 2.984 -5.246 -12.75 1 95.81 173 MET B C 1
ATOM 3630 O O . MET B 1 173 ? 2.719 -5.094 -11.555 1 95.81 173 MET B O 1
ATOM 3634 N N . GLY B 1 174 ? 3.17 -6.344 -13.242 1 96.62 174 GLY B N 1
ATOM 3635 C CA . GLY B 1 174 ? 3.467 -7.551 -12.492 1 96.62 174 GLY B CA 1
ATOM 3636 C C . GLY B 1 174 ? 2.41 -7.875 -11.445 1 96.62 174 GLY B C 1
ATOM 3637 O O . GLY B 1 174 ? 1.223 -7.957 -11.766 1 96.62 174 GLY B O 1
ATOM 3638 N N . ILE B 1 175 ? 2.834 -7.938 -10.211 1 97.12 175 ILE B N 1
ATOM 3639 C CA . ILE B 1 175 ? 1.996 -8.391 -9.102 1 97.12 175 ILE B CA 1
ATOM 3640 C C . ILE B 1 175 ? 0.859 -7.398 -8.875 1 97.12 175 ILE B C 1
ATOM 3642 O O . ILE B 1 175 ? -0.266 -7.793 -8.562 1 97.12 175 ILE B O 1
ATOM 3646 N N . ALA B 1 176 ? 1.158 -6.145 -9.062 1 97.06 176 ALA B N 1
ATOM 3647 C CA . ALA B 1 176 ? 0.111 -5.137 -8.922 1 97.06 176 ALA B CA 1
ATOM 3648 C C . ALA B 1 176 ? -1.021 -5.375 -9.914 1 97.06 176 ALA B C 1
ATOM 3650 O O . ALA B 1 176 ? -2.197 -5.293 -9.562 1 97.06 176 ALA B O 1
ATOM 3651 N N . ALA B 1 177 ? -0.654 -5.695 -11.125 1 96.94 177 ALA B N 1
ATOM 3652 C CA . ALA B 1 177 ? -1.643 -5.93 -12.18 1 96.94 177 ALA B CA 1
ATOM 3653 C C . ALA B 1 177 ? -2.451 -7.191 -11.898 1 96.94 177 ALA B C 1
ATOM 3655 O O . ALA B 1 177 ? -3.66 -7.23 -12.141 1 96.94 177 ALA B O 1
ATOM 3656 N N . GLU B 1 178 ? -1.771 -8.25 -11.406 1 97.62 178 GLU B N 1
ATOM 3657 C CA . GLU B 1 178 ? -2.471 -9.484 -11.07 1 97.62 178 GLU B CA 1
ATOM 3658 C C . GLU B 1 178 ? -3.58 -9.234 -10.055 1 97.62 178 GLU B C 1
ATOM 3660 O O . GLU B 1 178 ? -4.664 -9.805 -10.156 1 97.62 178 GLU B O 1
ATOM 3665 N N . PHE B 1 179 ? -3.326 -8.375 -9.109 1 97.88 179 PHE B N 1
ATOM 3666 C CA . PHE B 1 179 ? -4.27 -8.055 -8.039 1 97.88 179 PHE B CA 1
ATOM 3667 C C . PHE B 1 179 ? -5.355 -7.117 -8.547 1 97.88 179 PHE B C 1
ATOM 3669 O O . PHE B 1 179 ? -6.539 -7.461 -8.531 1 97.88 179 PHE B O 1
ATOM 3676 N N . ILE B 1 180 ? -4.988 -5.992 -9.086 1 97.56 180 ILE B N 1
ATOM 3677 C CA . ILE B 1 180 ? -5.914 -4.926 -9.445 1 97.56 180 ILE B CA 1
ATOM 3678 C C . ILE B 1 180 ? -6.848 -5.398 -10.555 1 97.56 180 ILE B C 1
ATOM 3680 O O . ILE B 1 180 ? -8.055 -5.156 -10.508 1 97.56 180 ILE B O 1
ATOM 3684 N N . ASN B 1 181 ? -6.32 -6.086 -11.523 1 96.06 181 ASN B N 1
ATOM 3685 C CA . ASN B 1 181 ? -7.113 -6.492 -12.68 1 96.06 181 ASN B CA 1
ATOM 3686 C C . ASN B 1 181 ? -8.086 -7.609 -12.32 1 96.06 181 ASN B C 1
ATOM 3688 O O . ASN B 1 181 ? -9 -7.914 -13.094 1 96.06 181 ASN B O 1
ATOM 3692 N N . SER B 1 182 ? -7.895 -8.227 -11.188 1 96.06 182 SER B N 1
ATOM 3693 C CA . SER B 1 182 ? -8.805 -9.281 -10.75 1 96.06 182 SER B CA 1
ATOM 3694 C C . SER B 1 182 ? -10.047 -8.695 -10.086 1 96.06 182 SER B C 1
ATOM 3696 O O . SER B 1 182 ? -11 -9.422 -9.789 1 96.06 182 SER B O 1
ATOM 3698 N N . ILE B 1 183 ? -10.023 -7.406 -9.805 1 95.38 183 ILE B N 1
ATOM 3699 C CA . ILE B 1 183 ? -11.164 -6.727 -9.203 1 95.38 183 ILE B CA 1
ATOM 3700 C C . ILE B 1 183 ? -11.984 -6.035 -10.289 1 95.38 183 ILE B C 1
ATOM 3702 O O . ILE B 1 183 ? -11.438 -5.273 -11.102 1 95.38 183 ILE B O 1
ATOM 3706 N N . SER B 1 184 ? -13.148 -6.371 -10.398 1 91.38 184 SER B N 1
ATOM 3707 C CA . SER B 1 184 ? -14.086 -5.73 -11.32 1 91.38 184 SER B CA 1
ATOM 3708 C C . SER B 1 184 ? -15.438 -5.5 -10.656 1 91.38 184 SER B C 1
ATOM 3710 O O . SER B 1 184 ? -16.219 -6.434 -10.492 1 91.38 184 SER B O 1
ATOM 3712 N N . ILE B 1 185 ? -15.641 -4.219 -10.391 1 94.06 185 ILE B N 1
ATOM 3713 C CA . ILE B 1 185 ? -16.844 -3.895 -9.633 1 94.06 185 ILE B CA 1
ATOM 3714 C C . ILE B 1 185 ? -17.734 -2.982 -10.461 1 94.06 185 ILE B C 1
ATOM 3716 O O . ILE B 1 185 ? -17.266 -2.012 -11.062 1 94.06 185 ILE B O 1
ATOM 3720 N N . ASN B 1 186 ? -18.984 -3.27 -10.484 1 92.19 186 ASN B N 1
ATOM 3721 C CA . ASN B 1 186 ? -19.938 -2.438 -11.203 1 92.19 186 ASN B CA 1
ATOM 3722 C C . ASN B 1 186 ? -20.141 -1.087 -10.516 1 92.19 186 ASN B C 1
ATOM 3724 O O . ASN B 1 186 ? -20.203 -1.014 -9.289 1 92.19 186 ASN B O 1
ATOM 3728 N N . PRO B 1 187 ? -20.203 -0.081 -11.328 1 92.75 187 PRO B N 1
ATOM 3729 C CA . PRO B 1 187 ? -20.562 1.205 -10.727 1 92.75 187 PRO B CA 1
ATOM 3730 C C . PRO B 1 187 ? -21.875 1.148 -9.961 1 92.75 187 PRO B C 1
ATOM 3732 O O . PRO B 1 187 ? -22.812 0.472 -10.391 1 92.75 187 PRO B O 1
ATOM 3735 N N . GLY B 1 188 ? -21.969 1.88 -8.859 1 94.31 188 GLY B N 1
ATOM 3736 C CA . GLY B 1 188 ? -23.156 1.873 -8.031 1 94.31 188 GLY B CA 1
ATOM 3737 C C . GLY B 1 188 ? -23.047 0.937 -6.84 1 94.31 188 GLY B C 1
ATOM 3738 O O . GLY B 1 188 ? -23.953 0.89 -5.996 1 94.31 188 GLY B O 1
ATOM 3739 N N . TYR B 1 189 ? -21.922 0.227 -6.82 1 95.88 189 TYR B N 1
ATOM 3740 C CA . TYR B 1 189 ? -21.672 -0.658 -5.688 1 95.88 189 TYR B CA 1
ATOM 3741 C C . TYR B 1 189 ? -21.625 0.126 -4.383 1 95.88 189 TYR B C 1
ATOM 3743 O O . TYR B 1 189 ? -21.031 1.205 -4.316 1 95.88 189 TYR B O 1
ATOM 3751 N N . LYS B 1 190 ? -22.312 -0.376 -3.328 1 96.81 190 LYS B N 1
ATOM 3752 C CA . LYS B 1 190 ? -22.312 0.196 -1.985 1 96.81 190 LYS B CA 1
ATOM 3753 C C . LYS B 1 190 ? -22.109 -0.886 -0.928 1 96.81 190 LYS B C 1
ATOM 3755 O O . LYS B 1 190 ? -22.625 -1.996 -1.062 1 96.81 190 LYS B O 1
ATOM 3760 N N . ASP B 1 191 ? -21.312 -0.519 0.051 1 96.56 191 ASP B N 1
ATOM 3761 C CA . ASP B 1 191 ? -21.016 -1.423 1.159 1 96.56 191 ASP B CA 1
ATOM 3762 C C . ASP B 1 191 ? -20.594 -0.646 2.404 1 96.56 191 ASP B C 1
ATOM 3764 O O . ASP B 1 191 ? -20.5 0.583 2.375 1 96.56 191 ASP B O 1
ATOM 3768 N N . GLU B 1 192 ? -20.531 -1.34 3.516 1 97.62 192 GLU B N 1
ATOM 3769 C CA . GLU B 1 192 ? -20.094 -0.737 4.773 1 97.62 192 GLU B CA 1
ATOM 3770 C C . GLU B 1 192 ? -19.109 -1.638 5.504 1 97.62 192 GLU B C 1
ATOM 3772 O O . GLU B 1 192 ? -19.344 -2.84 5.645 1 97.62 192 GLU B O 1
ATOM 3777 N N . ILE B 1 193 ? -18.016 -1.073 5.883 1 97.31 193 ILE B N 1
ATOM 3778 C CA . ILE B 1 193 ? -17 -1.781 6.652 1 97.31 193 ILE B CA 1
ATOM 3779 C C . ILE B 1 193 ? -16.641 -0.969 7.895 1 97.31 193 ILE B C 1
ATOM 3781 O O . ILE B 1 193 ? -16.203 0.182 7.785 1 97.31 193 ILE B O 1
ATOM 3785 N N . LEU B 1 194 ? -16.766 -1.532 9.07 1 94.81 194 LEU B N 1
ATOM 3786 C CA . LEU B 1 194 ? -16.453 -0.908 10.352 1 94.81 194 LEU B CA 1
ATOM 3787 C C . LEU B 1 194 ? -17.125 0.456 10.469 1 94.81 194 LEU B C 1
ATOM 3789 O O . LEU B 1 194 ? -16.5 1.422 10.914 1 94.81 194 LEU B O 1
ATOM 3793 N N . GLY B 1 195 ? -18.312 0.567 9.977 1 94.06 195 GLY B N 1
ATOM 3794 C CA . GLY B 1 195 ? -19.078 1.792 10.102 1 94.06 195 GLY B CA 1
ATOM 3795 C C . GLY B 1 195 ? -18.766 2.811 9.023 1 94.06 195 GLY B C 1
ATOM 3796 O O . GLY B 1 195 ? -19.344 3.9 9 1 94.06 195 GLY B O 1
ATOM 3797 N N . HIS B 1 196 ? -17.875 2.533 8.109 1 96 196 HIS B N 1
ATOM 3798 C CA . HIS B 1 196 ? -17.5 3.432 7.023 1 96 196 HIS B CA 1
ATOM 3799 C C . HIS B 1 196 ? -18.172 3.029 5.719 1 96 196 HIS B C 1
ATOM 3801 O O . HIS B 1 196 ? -18.266 1.841 5.402 1 96 196 HIS B O 1
ATOM 3807 N N . GLN B 1 197 ? -18.594 4.004 4.992 1 97.62 197 GLN B N 1
ATOM 3808 C CA . GLN B 1 197 ? -19.312 3.752 3.752 1 97.62 197 GLN B CA 1
ATOM 3809 C C . GLN B 1 197 ? -18.344 3.566 2.582 1 97.62 197 GLN B C 1
ATOM 3811 O O . GLN B 1 197 ? -17.5 4.418 2.336 1 97.62 197 GLN B O 1
ATOM 3816 N N . ILE B 1 198 ? -18.484 2.475 1.879 1 97.88 198 ILE B N 1
ATOM 3817 C CA . ILE B 1 198 ? -17.703 2.178 0.681 1 97.88 198 ILE B CA 1
ATOM 3818 C C . ILE B 1 198 ? -18.578 2.352 -0.558 1 97.88 198 ILE B C 1
ATOM 3820 O O . ILE B 1 198 ? -19.672 1.78 -0.643 1 97.88 198 ILE B O 1
ATOM 3824 N N . VAL B 1 199 ? -18.141 3.135 -1.467 1 97.56 199 VAL B N 1
ATOM 3825 C CA . VAL B 1 199 ? -18.875 3.363 -2.699 1 97.56 199 VAL B CA 1
ATOM 3826 C C . VAL B 1 199 ? -17.938 3.252 -3.9 1 97.56 199 VAL B C 1
ATOM 3828 O O . VAL B 1 199 ? -16.828 3.766 -3.871 1 97.56 199 VAL B O 1
ATOM 3831 N N . VAL B 1 200 ? -18.344 2.521 -4.871 1 96.31 200 VAL B N 1
ATOM 3832 C CA . VAL B 1 200 ? -17.672 2.51 -6.16 1 96.31 200 VAL B CA 1
ATOM 3833 C C . VAL B 1 200 ? -18.547 3.172 -7.219 1 96.31 200 VAL B C 1
ATOM 3835 O O . VAL B 1 200 ? -19.656 2.717 -7.48 1 96.31 200 VAL B O 1
ATOM 3838 N N . ASN B 1 201 ? -18.109 4.227 -7.723 1 94.5 201 ASN B N 1
ATOM 3839 C CA . ASN B 1 201 ? -18.812 4.91 -8.805 1 94.5 201 ASN B CA 1
ATOM 3840 C C . ASN B 1 201 ? -17.953 5.004 -10.062 1 94.5 201 ASN B C 1
ATOM 3842 O O . ASN B 1 201 ? -16.953 4.285 -10.188 1 94.5 201 ASN B O 1
ATOM 3846 N N . ASN B 1 202 ? -18.344 5.828 -11.023 1 90.81 202 ASN B N 1
ATOM 3847 C CA . ASN B 1 202 ? -17.641 5.902 -12.305 1 90.81 202 ASN B CA 1
ATOM 3848 C C . ASN B 1 202 ? -16.234 6.469 -12.141 1 90.81 202 ASN B C 1
ATOM 3850 O O . ASN B 1 202 ? -15.375 6.273 -13 1 90.81 202 ASN B O 1
ATOM 3854 N N . GLU B 1 203 ? -16.031 7.133 -10.961 1 93.06 203 GLU B N 1
ATOM 3855 C CA . GLU B 1 203 ? -14.727 7.766 -10.75 1 93.06 203 GLU B CA 1
ATOM 3856 C C . GLU B 1 203 ? -13.781 6.836 -10 1 93.06 203 GLU B C 1
ATOM 3858 O O . GLU B 1 203 ? -12.578 7.102 -9.922 1 93.06 203 GLU B O 1
ATOM 3863 N N . GLY B 1 204 ? -14.328 5.793 -9.406 1 95.06 204 GLY B N 1
ATOM 3864 C CA . GLY B 1 204 ? -13.453 4.863 -8.711 1 95.06 204 GLY B CA 1
ATOM 3865 C C . GLY B 1 204 ? -13.969 4.48 -7.332 1 95.06 204 GLY B C 1
ATOM 3866 O O . GLY B 1 204 ? -15.18 4.477 -7.094 1 95.06 204 GLY B O 1
ATOM 3867 N N . LEU B 1 205 ? -13.133 4.035 -6.516 1 97.38 205 LEU B N 1
ATOM 3868 C CA . LEU B 1 205 ? -13.422 3.568 -5.164 1 97.38 205 LEU B CA 1
ATOM 3869 C C . LEU B 1 205 ? -13.352 4.719 -4.164 1 97.38 205 LEU B C 1
ATOM 3871 O O . LEU B 1 205 ? -12.336 5.422 -4.094 1 97.38 205 LEU B O 1
ATOM 3875 N N . PHE B 1 206 ? -14.398 4.902 -3.393 1 97.69 206 PHE B N 1
ATOM 3876 C CA . PHE B 1 206 ? -14.5 5.953 -2.385 1 97.69 206 PHE B CA 1
ATOM 3877 C C . PHE B 1 206 ? -14.859 5.367 -1.024 1 97.69 206 PHE B C 1
ATOM 3879 O O . PHE B 1 206 ? -15.625 4.402 -0.941 1 97.69 206 PHE B O 1
ATOM 3886 N N . ILE B 1 207 ? -14.289 5.922 -0.026 1 97 207 ILE B N 1
ATOM 3887 C CA . ILE B 1 207 ? -14.648 5.605 1.353 1 97 207 ILE B CA 1
ATOM 3888 C C . ILE B 1 207 ? -15.031 6.887 2.09 1 97 207 ILE B C 1
ATOM 3890 O O . ILE B 1 207 ? -14.25 7.836 2.146 1 97 207 ILE B O 1
ATOM 3894 N N . ASP B 1 208 ? -16.188 6.945 2.645 1 95 208 ASP B N 1
ATOM 3895 C CA . ASP B 1 208 ? -16.75 8.117 3.324 1 95 208 ASP B CA 1
ATOM 3896 C C . ASP B 1 208 ? -16.625 9.359 2.451 1 95 208 ASP B C 1
ATOM 3898 O O . ASP B 1 208 ? -16.125 10.398 2.9 1 95 208 ASP B O 1
ATOM 3902 N N . ASP B 1 209 ? -16.906 9.18 1.211 1 93.25 209 ASP B N 1
ATOM 3903 C CA . ASP B 1 209 ? -17 10.242 0.216 1 93.25 209 ASP B CA 1
ATOM 3904 C C . ASP B 1 209 ? -15.609 10.812 -0.107 1 93.25 209 ASP B C 1
ATOM 3906 O O . ASP B 1 209 ? -15.5 11.938 -0.583 1 93.25 209 ASP B O 1
ATOM 3910 N N . GLN B 1 210 ? -14.562 10.109 0.262 1 95.62 210 GLN B N 1
ATOM 3911 C CA . GLN B 1 210 ? -13.211 10.469 -0.132 1 95.62 210 GLN B CA 1
ATOM 3912 C C . GLN B 1 210 ? -12.594 9.398 -1.034 1 95.62 210 GLN B C 1
ATOM 3914 O O . GLN B 1 210 ? -12.852 8.211 -0.854 1 95.62 210 GLN B O 1
ATOM 3919 N N . PRO B 1 211 ? -11.812 9.867 -2.008 1 96.19 211 PRO B N 1
ATOM 3920 C CA . PRO B 1 211 ? -11.133 8.867 -2.834 1 96.19 211 PRO B CA 1
ATOM 3921 C C . PRO B 1 211 ? -10.266 7.91 -2.014 1 96.19 211 PRO B C 1
ATOM 3923 O O . PRO B 1 211 ? -9.719 8.305 -0.982 1 96.19 211 PRO B O 1
ATOM 3926 N N . ALA B 1 212 ? -10.008 6.789 -2.477 1 96.5 212 ALA B N 1
ATOM 3927 C CA . ALA B 1 212 ? -9.367 5.699 -1.748 1 96.5 212 ALA B CA 1
ATOM 3928 C C . ALA B 1 212 ? -7.949 6.082 -1.334 1 96.5 212 ALA B C 1
ATOM 3930 O O . ALA B 1 212 ? -7.449 5.617 -0.307 1 96.5 212 ALA B O 1
ATOM 3931 N N . TYR B 1 213 ? -7.285 6.926 -2.072 1 95.38 213 TYR B N 1
ATOM 3932 C CA . TYR B 1 213 ? -5.887 7.242 -1.794 1 95.38 213 TYR B CA 1
ATOM 3933 C C . TYR B 1 213 ? -5.762 8.086 -0.528 1 95.38 213 TYR B C 1
ATOM 3935 O O . TYR B 1 213 ? -4.656 8.305 -0.028 1 95.38 213 TYR B O 1
ATOM 3943 N N . ASN B 1 214 ? -6.879 8.516 0.093 1 95.62 214 ASN B N 1
ATOM 3944 C CA . ASN B 1 214 ? -6.879 9.234 1.363 1 95.62 214 ASN B CA 1
ATOM 3945 C C . ASN B 1 214 ? -7.363 8.352 2.508 1 95.62 214 ASN B C 1
ATOM 3947 O O . ASN B 1 214 ? -7.445 8.797 3.652 1 95.62 214 ASN B O 1
ATOM 3951 N N . SER B 1 215 ? -7.645 7.082 2.225 1 94.62 215 SER B N 1
ATOM 3952 C CA . SER B 1 215 ? -8.258 6.199 3.207 1 94.62 215 SER B CA 1
ATOM 3953 C C . SER B 1 215 ? -7.207 5.453 4.02 1 94.62 215 SER B C 1
ATOM 3955 O O . SER B 1 215 ? -6.027 5.449 3.662 1 94.62 215 SER B O 1
ATOM 3957 N N . SER B 1 216 ? -7.668 4.914 5.102 1 93 216 SER B N 1
ATOM 3958 C CA . SER B 1 216 ? -6.758 4.141 5.941 1 93 216 SER B CA 1
ATOM 3959 C C . SER B 1 216 ? -6.465 2.777 5.324 1 93 216 SER B C 1
ATOM 3961 O O . SER B 1 216 ? -7.316 2.199 4.648 1 93 216 SER B O 1
ATOM 3963 N N . SER B 1 217 ? -5.34 2.293 5.645 1 95.06 217 SER B N 1
ATOM 3964 C CA . SER B 1 217 ? -4.918 0.981 5.16 1 95.06 217 SER B CA 1
ATOM 3965 C C . SER B 1 217 ? -5.824 -0.122 5.695 1 95.06 217 SER B C 1
ATOM 3967 O O . SER B 1 217 ? -6.062 -1.122 5.016 1 95.06 217 SER B O 1
ATOM 3969 N N . GLU B 1 218 ? -6.328 0.087 6.91 1 94.94 218 GLU B N 1
ATOM 3970 C CA . GLU B 1 218 ? -7.215 -0.918 7.488 1 94.94 218 GLU B CA 1
ATOM 3971 C C . GLU B 1 218 ? -8.469 -1.107 6.633 1 94.94 218 GLU B C 1
ATOM 3973 O O . GLU B 1 218 ? -8.82 -2.236 6.289 1 94.94 218 GLU B O 1
ATOM 3978 N N . LEU B 1 219 ? -9.086 -0.038 6.266 1 96.25 219 LEU B N 1
ATOM 3979 C CA . LEU B 1 219 ? -10.328 -0.101 5.504 1 96.25 219 LEU B CA 1
ATOM 3980 C C . LEU B 1 219 ? -10.078 -0.659 4.105 1 96.25 219 LEU B C 1
ATOM 3982 O O . LEU B 1 219 ? -10.852 -1.48 3.613 1 96.25 219 LEU B O 1
ATOM 3986 N N . LEU B 1 220 ? -8.992 -0.25 3.518 1 97.75 220 LEU B N 1
ATOM 3987 C CA . LEU B 1 220 ? -8.672 -0.716 2.174 1 97.75 220 LEU B CA 1
ATOM 3988 C C . LEU B 1 220 ? -8.328 -2.203 2.182 1 97.75 220 LEU B C 1
ATOM 3990 O O . LEU B 1 220 ? -8.75 -2.945 1.291 1 97.75 220 LEU B O 1
ATOM 3994 N N . SER B 1 221 ? -7.574 -2.607 3.172 1 97.19 221 SER B N 1
ATOM 3995 C CA . SER B 1 221 ? -7.238 -4.023 3.297 1 97.19 221 SER B CA 1
ATOM 3996 C C . SER B 1 221 ? -8.484 -4.871 3.52 1 97.19 221 SER B C 1
ATOM 3998 O O . SER B 1 221 ? -8.664 -5.902 2.871 1 97.19 221 SER B O 1
ATOM 4000 N N . LEU B 1 222 ? -9.344 -4.406 4.367 1 97.94 222 LEU B N 1
ATOM 4001 C CA . LEU B 1 222 ? -10.562 -5.152 4.68 1 97.94 222 LEU B CA 1
ATOM 4002 C C . LEU B 1 222 ? -11.5 -5.195 3.475 1 97.94 222 LEU B C 1
ATOM 4004 O O . LEU B 1 222 ? -12.172 -6.199 3.246 1 97.94 222 LEU B O 1
ATOM 4008 N N . PHE B 1 223 ? -11.57 -4.145 2.738 1 98.31 223 PHE B N 1
ATOM 4009 C CA . PHE B 1 223 ? -12.383 -4.129 1.527 1 98.31 223 PHE B CA 1
ATOM 4010 C C . PHE B 1 223 ? -11.922 -5.215 0.559 1 98.31 223 PHE B C 1
ATOM 4012 O O . PHE B 1 223 ? -12.742 -5.98 0.046 1 98.31 223 PHE B O 1
ATOM 4019 N N . ALA B 1 224 ? -10.617 -5.262 0.289 1 98.19 224 ALA B N 1
ATOM 4020 C CA . ALA B 1 224 ? -10.07 -6.277 -0.608 1 98.19 224 ALA B CA 1
ATOM 4021 C C . ALA B 1 224 ? -10.391 -7.684 -0.105 1 98.19 224 ALA B C 1
ATOM 4023 O O . ALA B 1 224 ? -10.844 -8.531 -0.871 1 98.19 224 ALA B O 1
ATOM 4024 N N . LEU B 1 225 ? -10.133 -7.898 1.168 1 98.38 225 LEU B N 1
ATOM 4025 C CA . LEU B 1 225 ? -10.367 -9.203 1.767 1 98.38 225 LEU B CA 1
ATOM 4026 C C . LEU B 1 225 ? -11.836 -9.602 1.66 1 98.38 225 LEU B C 1
ATOM 4028 O O . LEU B 1 225 ? -12.156 -10.711 1.237 1 98.38 225 LEU B O 1
ATOM 4032 N N . LYS B 1 226 ? -12.68 -8.695 1.993 1 98.06 226 LYS B N 1
ATOM 4033 C CA . LYS B 1 226 ? -14.117 -8.953 1.91 1 98.06 226 LYS B CA 1
ATOM 4034 C C . LYS B 1 226 ? -14.531 -9.297 0.483 1 98.06 226 LYS B C 1
ATOM 4036 O O . LYS B 1 226 ? -15.234 -10.289 0.259 1 98.06 226 LYS B O 1
ATOM 4041 N N . TYR B 1 227 ? -14.094 -8.484 -0.452 1 97.44 227 TYR B N 1
ATOM 4042 C CA . TYR B 1 227 ? -14.445 -8.664 -1.856 1 97.44 227 TYR B CA 1
ATOM 4043 C C . TYR B 1 227 ? -14.102 -10.078 -2.326 1 97.44 227 TYR B C 1
ATOM 4045 O O . TYR B 1 227 ? -14.945 -10.758 -2.914 1 97.44 227 TYR B O 1
ATOM 4053 N N . PHE B 1 228 ? -12.945 -10.57 -2.055 1 98.12 228 PHE B N 1
ATOM 4054 C CA . PHE B 1 228 ? -12.5 -11.852 -2.582 1 98.12 228 PHE B CA 1
ATOM 4055 C C . PHE B 1 228 ? -13.062 -13 -1.763 1 98.12 228 PHE B C 1
ATOM 4057 O O . PHE B 1 228 ? -13.508 -14.008 -2.32 1 98.12 228 PHE B O 1
ATOM 4064 N N . LEU B 1 229 ? -13.055 -12.836 -0.474 1 98.06 229 LEU B N 1
ATOM 4065 C CA . LEU B 1 229 ? -13.492 -13.938 0.378 1 98.06 229 LEU B CA 1
ATOM 4066 C C . LEU B 1 229 ? -14.984 -14.211 0.193 1 98.06 229 LEU B C 1
ATOM 4068 O O . LEU B 1 229 ? -15.43 -15.359 0.298 1 98.06 229 LEU B O 1
ATOM 4072 N N . LEU B 1 230 ? -15.734 -13.227 -0.114 1 96.44 230 LEU B N 1
ATOM 4073 C CA . LEU B 1 230 ? -17.172 -13.398 -0.203 1 96.44 230 LEU B CA 1
ATOM 4074 C C . LEU B 1 230 ? -17.609 -13.641 -1.646 1 96.44 230 LEU B C 1
ATOM 4076 O O . LEU B 1 230 ? -18.734 -14.094 -1.896 1 96.44 230 LEU B O 1
ATOM 4080 N N . ASN B 1 231 ? -16.766 -13.328 -2.646 1 95 231 ASN B N 1
ATOM 4081 C CA . ASN B 1 231 ? -17.188 -13.438 -4.039 1 95 231 ASN B CA 1
ATOM 4082 C C . ASN B 1 231 ? -16.5 -14.609 -4.742 1 95 231 ASN B C 1
ATOM 4084 O O . ASN B 1 231 ? -16.781 -14.875 -5.914 1 95 231 ASN B O 1
ATOM 4088 N N . THR B 1 232 ? -15.633 -15.312 -4.047 1 96.06 232 THR B N 1
ATOM 4089 C CA . THR B 1 232 ? -14.984 -16.484 -4.629 1 96.06 232 THR B CA 1
ATOM 4090 C C . THR B 1 232 ? -15.758 -17.75 -4.301 1 96.06 232 THR B C 1
ATOM 4092 O O . THR B 1 232 ? -16.625 -17.75 -3.418 1 96.06 232 THR B O 1
ATOM 4095 N N . THR B 1 233 ? -15.477 -18.781 -5.062 1 96.81 233 THR B N 1
ATOM 4096 C CA . THR B 1 233 ? -16.172 -20.062 -4.926 1 96.81 233 THR B CA 1
ATOM 4097 C C . THR B 1 233 ? -15.188 -21.172 -4.602 1 96.81 233 THR B C 1
ATOM 4099 O O . THR B 1 233 ? -13.984 -20.938 -4.465 1 96.81 233 THR B O 1
ATOM 4102 N N . SER B 1 234 ? -15.727 -22.422 -4.543 1 96 234 SER B N 1
ATOM 4103 C CA . SER B 1 234 ? -14.922 -23.594 -4.219 1 96 234 SER B CA 1
ATOM 4104 C C . SER B 1 234 ? -13.953 -23.922 -5.352 1 96 234 SER B C 1
ATOM 4106 O O . SER B 1 234 ? -13.031 -24.719 -5.176 1 96 234 SER B O 1
ATOM 4108 N N . ASN B 1 235 ? -14.141 -23.281 -6.492 1 96.31 235 ASN B N 1
ATOM 4109 C CA . ASN B 1 235 ? -13.266 -23.516 -7.637 1 96.31 235 ASN B CA 1
ATOM 4110 C C . ASN B 1 235 ? -12.109 -22.516 -7.676 1 96.31 235 ASN B C 1
ATOM 4112 O O . ASN B 1 235 ? -11.336 -22.5 -8.633 1 96.31 235 ASN B O 1
ATOM 4116 N N . ASP B 1 236 ? -12.062 -21.703 -6.602 1 97.94 236 ASP B N 1
ATOM 4117 C CA . ASP B 1 236 ? -11.023 -20.672 -6.543 1 97.94 236 ASP B CA 1
ATOM 4118 C C . ASP B 1 236 ? -10.047 -20.938 -5.398 1 97.94 236 ASP B C 1
ATOM 4120 O O . ASP B 1 236 ? -10.383 -21.656 -4.449 1 97.94 236 ASP B O 1
ATOM 4124 N N . VAL B 1 237 ? -8.852 -20.469 -5.562 1 98.44 237 VAL B N 1
ATOM 4125 C CA . VAL B 1 237 ? -7.871 -20.453 -4.484 1 98.44 237 VAL B CA 1
ATOM 4126 C C . VAL B 1 237 ? -7.352 -19.031 -4.293 1 98.44 237 VAL B C 1
ATOM 4128 O O . VAL B 1 237 ? -6.988 -18.359 -5.262 1 98.44 237 VAL B O 1
ATOM 4131 N N . LEU B 1 238 ? -7.375 -18.609 -3.084 1 98.62 238 LEU B N 1
ATOM 4132 C CA . LEU B 1 238 ? -6.938 -17.266 -2.721 1 98.62 238 LEU B CA 1
ATOM 4133 C C . LEU B 1 238 ? -5.613 -17.312 -1.969 1 98.62 238 LEU B C 1
ATOM 4135 O O . LEU B 1 238 ? -5.5 -17.984 -0.939 1 98.62 238 LEU B O 1
ATOM 4139 N N . ILE B 1 239 ? -4.605 -16.656 -2.531 1 98.62 239 ILE B N 1
ATOM 4140 C CA . ILE B 1 239 ? -3.32 -16.484 -1.863 1 98.62 239 ILE B CA 1
ATOM 4141 C C . ILE B 1 239 ? -3.262 -15.109 -1.195 1 98.62 239 ILE B C 1
ATOM 4143 O O . ILE B 1 239 ? -3.254 -14.086 -1.876 1 98.62 239 ILE B O 1
ATOM 4147 N N . ILE B 1 240 ? -3.145 -15.055 0.143 1 98.19 240 ILE B N 1
ATOM 4148 C CA . ILE B 1 240 ? -3.232 -13.797 0.874 1 98.19 240 ILE B CA 1
ATOM 4149 C C . ILE B 1 240 ? -1.927 -13.547 1.626 1 98.19 240 ILE B C 1
ATOM 4151 O O . ILE B 1 240 ? -1.57 -14.297 2.533 1 98.19 240 ILE B O 1
ATOM 4155 N N . GLU B 1 241 ? -1.315 -12.484 1.25 1 96.94 241 GLU B N 1
ATOM 4156 C CA . GLU B 1 241 ? -0.109 -12.07 1.959 1 96.94 241 GLU B CA 1
ATOM 4157 C C . GLU B 1 241 ? -0.45 -11.195 3.164 1 96.94 241 GLU B C 1
ATOM 4159 O O . GLU B 1 241 ? -1.26 -10.273 3.059 1 96.94 241 GLU B O 1
ATOM 4164 N N . ASP B 1 242 ? 0.115 -11.461 4.332 1 94.44 242 ASP B N 1
ATOM 4165 C CA . ASP B 1 242 ? 0.002 -10.648 5.539 1 94.44 242 ASP B CA 1
ATOM 4166 C C . ASP B 1 242 ? -1.456 -10.305 5.836 1 94.44 242 ASP B C 1
ATOM 4168 O O . ASP B 1 242 ? -1.818 -9.133 5.934 1 94.44 242 ASP B O 1
ATOM 4172 N N . VAL B 1 243 ? -2.193 -11.281 6.129 1 95.06 243 VAL B N 1
ATOM 4173 C CA . VAL B 1 243 ? -3.65 -11.195 6.145 1 95.06 243 VAL B CA 1
ATOM 4174 C C . VAL B 1 243 ? -4.098 -10.203 7.219 1 95.06 243 VAL B C 1
ATOM 4176 O O . VAL B 1 243 ? -5.094 -9.5 7.043 1 95.06 243 VAL B O 1
ATOM 4179 N N . GLU B 1 244 ? -3.299 -9.984 8.258 1 91.94 244 GLU B N 1
ATOM 4180 C CA . GLU B 1 244 ? -3.77 -9.172 9.375 1 91.94 244 GLU B CA 1
ATOM 4181 C C . GLU B 1 244 ? -3.041 -7.828 9.422 1 91.94 244 GLU B C 1
ATOM 4183 O O . GLU B 1 244 ? -3.246 -7.039 10.344 1 91.94 244 GLU B O 1
ATOM 4188 N N . ALA B 1 245 ? -2.238 -7.605 8.445 1 88.38 245 ALA B N 1
ATOM 4189 C CA . ALA B 1 245 ? -1.498 -6.348 8.453 1 88.38 245 ALA B CA 1
ATOM 4190 C C . ALA B 1 245 ? -2.447 -5.156 8.516 1 88.38 245 ALA B C 1
ATOM 4192 O O . ALA B 1 245 ? -3.49 -5.148 7.855 1 88.38 245 ALA B O 1
ATOM 4193 N N . HIS B 1 246 ? -2.152 -4.133 9.367 1 88.69 246 HIS B N 1
ATOM 4194 C CA . HIS B 1 246 ? -2.809 -2.84 9.5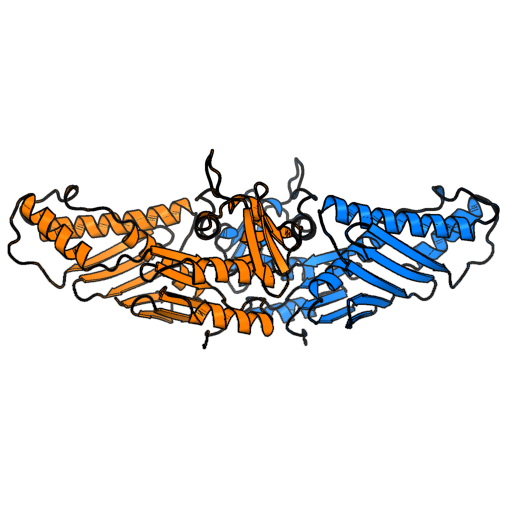08 1 88.69 246 HIS B CA 1
ATOM 4195 C C . HIS B 1 246 ? -4.141 -2.975 10.242 1 88.69 246 HIS B C 1
ATOM 4197 O O . HIS B 1 246 ? -4.875 -1.995 10.391 1 88.69 246 HIS B O 1
ATOM 4203 N N . LEU B 1 247 ? -4.48 -4.207 10.68 1 91.19 247 LEU B N 1
ATOM 4204 C CA . LEU B 1 247 ? -5.82 -4.402 11.219 1 91.19 247 LEU B CA 1
ATOM 4205 C C . LEU B 1 247 ? -5.836 -4.18 12.727 1 91.19 247 LEU B C 1
ATOM 4207 O O . LEU B 1 247 ? -4.969 -4.684 13.445 1 91.19 247 LEU B O 1
ATOM 4211 N N . SER B 1 248 ? -6.82 -3.467 13.141 1 89.5 248 SER B N 1
ATOM 4212 C CA . SER B 1 248 ? -7.156 -3.373 14.555 1 89.5 248 SER B CA 1
ATOM 4213 C C . SER B 1 2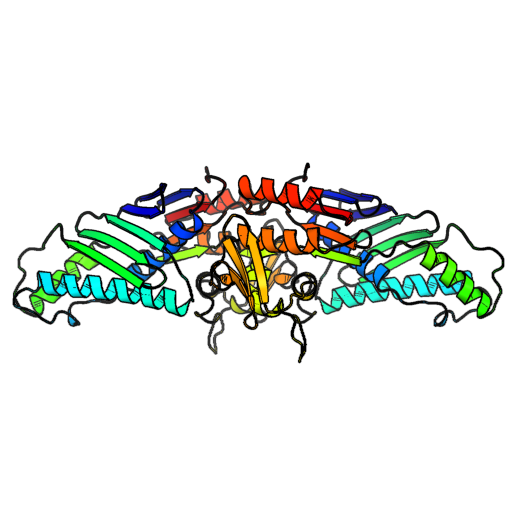48 ? -7.809 -4.656 15.055 1 89.5 248 SER B C 1
ATOM 4215 O O . SER B 1 248 ? -8.062 -5.574 14.273 1 89.5 248 SER B O 1
ATOM 4217 N N . ASN B 1 249 ? -8.047 -4.664 16.359 1 90.56 249 ASN B N 1
ATOM 4218 C CA . ASN B 1 249 ? -8.75 -5.824 16.906 1 90.56 249 ASN B CA 1
ATOM 4219 C C . ASN B 1 249 ? -10.133 -5.98 16.297 1 90.56 249 ASN B C 1
ATOM 4221 O O . ASN B 1 249 ? -10.57 -7.102 16.016 1 90.56 249 ASN B O 1
ATOM 4225 N N . GLU B 1 250 ? -10.789 -4.906 16.109 1 92.56 250 GLU B N 1
ATOM 4226 C CA . GLU B 1 250 ? -12.102 -4.941 15.477 1 92.56 250 GLU B CA 1
ATOM 4227 C C . GLU B 1 250 ? -12.008 -5.445 14.039 1 92.56 250 GLU B C 1
ATOM 4229 O O . GLU B 1 250 ? -12.836 -6.242 13.594 1 92.56 250 GLU B O 1
ATOM 4234 N N . GLY B 1 251 ? -11.016 -5.012 13.352 1 93.81 251 GLY B N 1
ATOM 4235 C CA . GLY B 1 251 ? -10.789 -5.469 11.992 1 93.81 251 GLY B CA 1
ATOM 4236 C C . GLY B 1 251 ? -10.5 -6.957 11.906 1 93.81 251 GLY B C 1
ATOM 4237 O O . GLY B 1 251 ? -10.984 -7.633 10.992 1 93.81 251 GLY B O 1
ATOM 4238 N N . LYS B 1 252 ? -9.781 -7.434 12.867 1 94.25 252 LYS B N 1
ATOM 4239 C CA . LYS B 1 252 ? -9.477 -8.859 12.914 1 94.25 252 LYS B CA 1
ATOM 4240 C C . LYS B 1 252 ? -10.742 -9.688 13.164 1 94.25 252 LYS B C 1
ATOM 4242 O O . LYS B 1 252 ? -10.906 -10.766 12.602 1 94.25 252 LYS B O 1
ATOM 4247 N N . THR B 1 253 ? -11.555 -9.164 14.023 1 96.06 253 THR B N 1
ATOM 4248 C CA . THR B 1 253 ? -12.82 -9.836 14.289 1 96.06 253 THR B CA 1
ATOM 4249 C C . THR B 1 253 ? -13.656 -9.93 13.016 1 96.06 253 THR B C 1
ATOM 4251 O O . THR B 1 253 ? -14.211 -10.992 12.703 1 96.06 253 THR B O 1
ATOM 4254 N N . LEU B 1 254 ? -13.711 -8.883 12.328 1 96.56 254 LEU B N 1
ATOM 4255 C CA . LEU B 1 254 ? -14.461 -8.859 11.078 1 96.56 254 LEU B CA 1
ATOM 4256 C C . LEU B 1 254 ? -13.836 -9.805 10.055 1 96.56 254 LEU B C 1
ATOM 4258 O O . LEU B 1 254 ? -14.555 -10.516 9.352 1 96.56 254 LEU B O 1
ATOM 4262 N N . LEU B 1 255 ? -12.547 -9.812 9.93 1 97.31 255 LEU B N 1
ATOM 4263 C CA . LEU B 1 255 ? -11.828 -10.727 9.047 1 97.31 255 LEU B CA 1
ATOM 4264 C C . LEU B 1 255 ? -12.211 -12.172 9.344 1 97.31 255 LEU B C 1
ATOM 4266 O O . LEU B 1 255 ? -12.453 -12.953 8.422 1 97.31 255 LEU B O 1
ATOM 4270 N N . ASN B 1 256 ? -12.234 -12.453 10.586 1 97.25 256 ASN B N 1
ATOM 4271 C CA . ASN B 1 256 ? -12.586 -13.812 10.977 1 97.25 256 ASN B CA 1
ATOM 4272 C C . ASN B 1 256 ? -13.984 -14.188 10.5 1 97.25 256 ASN B C 1
ATOM 4274 O O . ASN B 1 256 ? -14.227 -15.336 10.109 1 97.25 256 ASN B O 1
ATOM 4278 N N . GLU B 1 257 ? -14.859 -13.258 10.555 1 97.25 257 GLU B N 1
ATOM 4279 C CA . GLU B 1 257 ? -16.203 -13.508 10.031 1 97.25 257 GLU B CA 1
ATOM 4280 C C . GLU B 1 257 ? -16.172 -13.797 8.531 1 97.25 257 GLU B C 1
ATOM 4282 O O . GLU B 1 257 ? -16.828 -14.719 8.062 1 97.25 257 GLU B O 1
ATOM 4287 N N . TYR B 1 258 ? -15.383 -13.008 7.801 1 97.56 258 TYR B N 1
ATOM 4288 C CA . TYR B 1 258 ? -15.25 -13.227 6.367 1 97.56 258 TYR B CA 1
ATOM 4289 C C . TYR B 1 258 ? -14.656 -14.602 6.078 1 97.56 258 TYR B C 1
ATOM 4291 O O . TYR B 1 258 ? -15.109 -15.305 5.176 1 97.56 258 TYR B O 1
ATOM 4299 N N . LEU B 1 259 ? -13.641 -14.977 6.844 1 97.5 259 LEU B N 1
ATOM 4300 C CA . LEU B 1 259 ? -12.945 -16.234 6.641 1 97.5 259 LEU B CA 1
ATOM 4301 C C . LEU B 1 259 ? -13.875 -17.422 6.887 1 97.5 259 LEU B C 1
ATOM 4303 O O . LEU B 1 259 ? -13.805 -18.422 6.172 1 97.5 259 LEU B O 1
ATOM 4307 N N . LYS B 1 260 ? -14.734 -17.312 7.828 1 96.12 260 LYS B N 1
ATOM 4308 C CA . LYS B 1 260 ? -15.664 -18.375 8.164 1 96.12 260 LYS B CA 1
ATOM 4309 C C . LYS B 1 260 ? -16.672 -18.609 7.035 1 96.12 260 LYS B C 1
ATOM 4311 O O . LYS B 1 260 ? -17.172 -19.719 6.859 1 96.12 260 LYS B O 1
ATOM 4316 N N . THR B 1 261 ? -16.922 -17.609 6.305 1 95.75 261 THR B N 1
ATOM 4317 C CA . THR B 1 261 ? -17.938 -17.703 5.266 1 95.75 261 THR B CA 1
ATOM 4318 C C . THR B 1 261 ? -17.312 -18.016 3.914 1 95.75 261 THR B C 1
ATOM 4320 O O . THR B 1 261 ? -18.016 -18.281 2.939 1 95.75 261 THR B O 1
ATOM 4323 N N . ALA B 1 262 ? -16.016 -17.922 3.842 1 96.75 262 ALA B N 1
ATOM 4324 C CA . ALA B 1 262 ? -15.305 -18.125 2.578 1 96.75 262 ALA B CA 1
ATOM 4325 C C . ALA B 1 262 ? -15.516 -19.547 2.061 1 96.75 262 ALA B C 1
ATOM 4327 O O . ALA B 1 262 ? -15.492 -20.516 2.834 1 96.75 262 ALA B O 1
ATOM 4328 N N . LYS B 1 263 ? -15.703 -19.656 0.809 1 96.69 263 LYS B N 1
ATOM 4329 C CA . LYS B 1 263 ? -15.938 -20.953 0.198 1 96.69 263 LYS B CA 1
ATOM 4330 C C . LYS B 1 263 ? -14.711 -21.438 -0.562 1 96.69 263 LYS B C 1
ATOM 4332 O O . LYS B 1 263 ? -14.617 -22.609 -0.92 1 96.69 263 LYS B O 1
ATOM 4337 N N . CYS B 1 264 ? -13.867 -20.547 -0.795 1 97.69 264 CYS B N 1
ATOM 4338 C CA . CYS B 1 264 ? -12.688 -20.875 -1.579 1 97.69 264 CYS B CA 1
ATOM 4339 C C . CYS B 1 264 ? -11.602 -21.484 -0.697 1 97.69 264 CYS B C 1
ATOM 4341 O O . CYS B 1 264 ? -11.711 -21.469 0.53 1 97.69 264 CYS B O 1
ATOM 4343 N N . ASN B 1 265 ? -10.609 -22.125 -1.328 1 97.81 265 ASN B N 1
ATOM 4344 C CA . ASN B 1 265 ? -9.383 -22.5 -0.632 1 97.81 265 ASN B CA 1
ATOM 4345 C C . ASN B 1 265 ? -8.5 -21.281 -0.372 1 97.81 265 ASN B C 1
ATOM 4347 O O . ASN B 1 265 ? -8.516 -20.328 -1.146 1 97.81 265 ASN B O 1
ATOM 4351 N N . ILE B 1 266 ? -7.785 -21.344 0.723 1 98.06 266 ILE B N 1
ATOM 4352 C CA . ILE B 1 266 ? -6.992 -20.188 1.087 1 98.06 266 ILE B CA 1
ATOM 4353 C C . ILE B 1 266 ? -5.57 -20.609 1.445 1 98.06 266 ILE B C 1
ATOM 4355 O O . ILE B 1 266 ? -5.379 -21.609 2.162 1 98.06 266 ILE B O 1
ATOM 4359 N N . VAL B 1 267 ? -4.633 -19.938 0.916 1 98.12 267 VAL B N 1
ATOM 4360 C CA . VAL B 1 267 ? -3.229 -20.047 1.304 1 98.12 267 VAL B CA 1
ATOM 4361 C C . VAL B 1 267 ? -2.758 -18.75 1.939 1 98.12 267 VAL B C 1
ATOM 4363 O O . VAL B 1 267 ? -2.711 -17.703 1.276 1 98.12 267 VAL B O 1
ATOM 4366 N N . PHE B 1 268 ? -2.377 -18.781 3.197 1 97.88 268 PHE B N 1
ATOM 4367 C CA . PHE B 1 268 ? -1.859 -17.625 3.904 1 97.88 268 PHE B CA 1
ATOM 4368 C C . PHE B 1 268 ? -0.345 -17.531 3.758 1 97.88 268 PHE B C 1
ATOM 4370 O O . PHE B 1 268 ? 0.359 -18.531 3.881 1 97.88 268 PHE B O 1
ATOM 4377 N N . VAL B 1 269 ? 0.091 -16.328 3.492 1 96.81 269 VAL B N 1
ATOM 4378 C CA . VAL B 1 269 ? 1.513 -16.094 3.264 1 96.81 269 VAL B CA 1
ATOM 4379 C C . VAL B 1 269 ? 2.006 -14.977 4.176 1 96.81 269 VAL B C 1
ATOM 4381 O O . VAL B 1 269 ? 1.408 -13.898 4.23 1 96.81 269 VAL B O 1
ATOM 4384 N N . SER B 1 270 ? 3.076 -15.195 4.93 1 93.25 270 SER B N 1
ATOM 4385 C CA . SER B 1 270 ? 3.66 -14.133 5.746 1 93.25 270 SER B CA 1
ATOM 4386 C C . SER B 1 270 ? 5.125 -14.422 6.062 1 93.25 270 SER B C 1
ATOM 4388 O O . SER B 1 270 ? 5.488 -15.57 6.332 1 93.25 270 SER B O 1
ATOM 4390 N N . ASN B 1 271 ? 5.879 -13.375 6.102 1 84.12 271 ASN B N 1
ATOM 4391 C CA . ASN B 1 271 ? 7.273 -13.523 6.504 1 84.12 271 ASN B CA 1
ATOM 4392 C C . ASN B 1 271 ? 7.426 -13.516 8.023 1 84.12 271 ASN B C 1
ATOM 4394 O O . ASN B 1 271 ? 8.461 -13.922 8.547 1 84.12 271 ASN B O 1
ATOM 4398 N N . TYR B 1 272 ? 6.445 -13.141 8.688 1 79.62 272 TYR B N 1
ATOM 4399 C CA . TYR B 1 272 ? 6.758 -12.805 10.07 1 79.62 272 TYR B CA 1
ATOM 4400 C C . TYR B 1 272 ? 5.82 -13.523 11.031 1 79.62 272 TYR B C 1
ATOM 4402 O O . TYR B 1 272 ? 6.121 -13.656 12.219 1 79.62 272 TYR B O 1
ATOM 4410 N N . SER B 1 273 ? 4.688 -13.867 10.539 1 76.12 273 SER B N 1
ATOM 4411 C CA . SER B 1 273 ? 3.809 -14.562 11.469 1 76.12 273 SER B CA 1
ATOM 4412 C C . SER B 1 273 ? 2.969 -15.617 10.758 1 76.12 273 SER B C 1
ATOM 4414 O O . SER B 1 273 ? 2.57 -15.43 9.602 1 76.12 273 SER B O 1
ATOM 4416 N N . LYS B 1 274 ? 2.863 -16.703 11.516 1 80.19 274 LYS B N 1
ATOM 4417 C CA . LYS B 1 274 ? 1.936 -17.703 11.008 1 80.19 274 LYS B CA 1
ATOM 4418 C C . LYS B 1 274 ? 0.494 -17.359 11.367 1 80.19 274 LYS B C 1
ATOM 4420 O O . LYS B 1 274 ? 0.199 -17 12.508 1 80.19 274 LYS B O 1
ATOM 4425 N N . PHE B 1 275 ? -0.285 -17.328 10.328 1 82.25 275 PHE B N 1
ATOM 4426 C CA . PHE B 1 275 ? -1.688 -17.047 10.602 1 82.25 275 PHE B CA 1
ATOM 4427 C C . PHE B 1 275 ? -2.359 -18.219 11.289 1 82.25 275 PHE B C 1
ATOM 4429 O O . PHE B 1 275 ? -2.178 -19.375 10.883 1 82.25 275 PHE B O 1
ATOM 4436 N N . SER B 1 276 ? -2.832 -18.016 12.492 1 71.19 276 SER B N 1
ATOM 4437 C CA . SER B 1 276 ? -3.592 -19.031 13.203 1 71.19 276 SER B CA 1
ATOM 4438 C C . SER B 1 276 ? -5.047 -18.609 13.391 1 71.19 276 SER B C 1
ATOM 4440 O O . SER B 1 276 ? -5.324 -17.516 13.883 1 71.19 276 SER B O 1
ATOM 4442 N N . GLU B 1 277 ? -5.973 -19.344 12.82 1 62.44 277 GLU B N 1
ATOM 4443 C CA . GLU B 1 277 ? -7.398 -19.078 12.977 1 62.44 277 GLU B CA 1
ATOM 4444 C C . GLU B 1 277 ? -7.816 -19.125 14.438 1 62.44 277 GLU B C 1
ATOM 4446 O O . GLU B 1 277 ? -7.238 -19.875 15.234 1 62.44 277 GLU B O 1
#

pLDDT: mean 94.16, std 6.07, range [58.25, 98.69]

Organism: Acidianus infernus (NCBI:txid12915)